Protein AF-A0A5N9BUM4-F1 (afdb_monomer)

pLDDT: mean 87.48, std 12.36, range [30.06, 98.56]

Secondary structure (DSSP, 8-state):
--HHHHHHHHHHHHSS-EEEEEEESS-HHHHHHHHHSTTHHHHEEEEE---SHHHHHHHHTS--S-SSSHHHHHHHHHHHHHHHHHH-TT-SSEEEEEEEEE---SS--SSPEEEEEEEEETTEEEEEEEEE-TTSS-HHHHHHHHHHHHHHHHHHHS--SSPPP-PPPTTEEEEEEES-SSHHHHHT-SSEEEE-SSS--EES-----SEEEE---TT--HHHHHHHHHHHHHHTS-EEEEEES--SSSPPPPHHHHHHHHHHHTTTS-EEEE---SHHHHHHHSTTPEEEEEHHHHHHHT-GGGTTT-HHHHHHHHHHHHHTT-EEEEE-EEETTEEE-GGGS---GGGGGGEEEPPTTT------HHHHHHHHHTT-

Sequence (380 aa):
MDSNLNKFISSLHASEYRCVLALAGAGSRALSWLLEVPGSSRTLIEATVPYSLESLSELLGKRPQTAVSMRTAQYMAQKAFCKAKLLCSNSSMLIGVGCTATIATDREKKGDHKAYISIMSEQGLTNWYVQFTKGLLTRSQEEQSISHAILYALSNTINLSDKLDIELDQGVELEYIGFDYGVSDLVDDSGYLYFEIDTPIKVGNEFNPGAILPGSFDPIHAGHTALLKASEEFLRKEVVFELSMANVDKPDISVEDASIRINQMFGKWPLILTRADTFSRKAKLFPGAVFVVGYDTGLRIIDSKYYDNDVNNMIEQLDEIKQLKCSFVVAARCINGSLLTLKDLKVPKQFADIFHELPIELFREDISSTEIRANSLDKE

Solvent-accessible surface area (backbone atoms only — not comparable to full-atom values): 20733 Å² total; per-residue (Å²): 131,58,71,64,58,52,52,32,51,48,53,46,34,72,45,82,43,29,33,13,40,25,36,19,74,41,31,65,58,37,58,50,55,47,64,70,42,85,51,28,79,65,19,52,77,49,77,43,67,43,70,47,72,67,48,36,16,59,74,50,74,46,78,64,96,50,78,64,35,59,72,45,5,44,42,32,2,44,50,19,27,54,50,34,47,71,77,37,81,86,60,87,45,44,26,2,32,6,29,16,26,41,67,72,60,102,56,94,67,92,68,79,36,35,35,19,37,16,42,23,39,82,84,21,56,43,34,34,41,36,42,44,51,84,86,70,62,55,50,70,49,51,32,47,53,44,12,50,48,51,54,33,53,50,34,73,72,46,98,55,91,66,63,51,82,78,87,70,59,86,56,52,47,79,45,82,68,44,50,71,84,57,51,64,64,47,76,83,41,92,55,40,38,42,40,47,62,88,45,65,69,39,70,70,69,100,69,77,59,63,21,33,37,66,49,84,47,77,72,76,52,70,59,61,58,46,49,45,52,33,47,23,68,72,68,75,40,69,58,32,39,30,37,48,39,31,44,84,92,48,79,60,57,50,60,66,58,50,30,60,41,47,18,79,34,57,78,76,45,46,36,36,41,33,60,44,52,46,68,46,51,42,25,70,74,31,63,48,20,31,40,42,36,47,41,71,55,52,49,51,74,74,35,31,74,79,35,89,64,30,61,64,54,39,51,53,41,53,49,50,23,48,75,39,51,25,34,37,35,28,34,46,37,62,56,97,88,42,78,44,43,57,87,74,50,86,64,57,79,94,52,50,88,41,54,43,66,47,60,62,92,61,43,81,60,87,76,53,70,68,57,53,56,58,63,55,69,78,69,120

Structure (mmCIF, N/CA/C/O backbone):
data_AF-A0A5N9BUM4-F1
#
_entry.id   AF-A0A5N9BUM4-F1
#
loop_
_atom_site.group_PDB
_atom_site.id
_atom_site.type_symbol
_atom_site.label_atom_id
_atom_site.label_alt_id
_atom_site.label_comp_id
_atom_site.label_asym_id
_atom_site.label_entity_id
_atom_site.label_seq_id
_atom_site.pdbx_PDB_ins_code
_atom_site.Cartn_x
_atom_site.Cartn_y
_atom_site.Cartn_z
_atom_site.occupancy
_atom_site.B_iso_or_equiv
_atom_site.auth_seq_id
_atom_site.auth_comp_id
_atom_site.auth_asym_id
_atom_site.auth_atom_id
_atom_site.pdbx_PDB_model_num
ATOM 1 N N . MET A 1 1 ? 26.530 -1.056 -24.744 1.00 73.88 1 MET A N 1
ATOM 2 C CA . MET A 1 1 ? 25.672 -0.318 -23.793 1.00 73.88 1 MET A CA 1
ATOM 3 C C . MET A 1 1 ? 26.032 1.160 -23.869 1.00 73.88 1 MET A C 1
ATOM 5 O O . MET A 1 1 ? 27.201 1.437 -24.112 1.00 73.88 1 MET A O 1
ATOM 9 N N . ASP A 1 2 ? 25.071 2.074 -23.719 1.00 83.31 2 ASP A N 1
ATOM 10 C CA . ASP A 1 2 ? 25.355 3.516 -23.641 1.00 83.31 2 ASP A CA 1
ATOM 11 C C . ASP A 1 2 ? 26.210 3.861 -22.398 1.00 83.31 2 ASP A C 1
ATOM 13 O O . ASP A 1 2 ? 26.138 3.171 -21.376 1.00 83.31 2 ASP A O 1
ATOM 17 N N . SER A 1 3 ? 27.035 4.909 -22.490 1.00 86.69 3 SER A N 1
ATOM 18 C CA . SER A 1 3 ? 27.968 5.330 -21.438 1.00 86.69 3 SER A CA 1
ATOM 19 C C . SER A 1 3 ? 27.243 5.816 -20.182 1.00 86.69 3 SER A C 1
ATOM 21 O O . SER A 1 3 ? 27.683 5.504 -19.073 1.00 86.69 3 SER A O 1
ATOM 23 N N . ASN A 1 4 ? 26.130 6.544 -20.327 1.00 90.56 4 ASN A N 1
ATOM 24 C CA . ASN A 1 4 ? 25.355 7.023 -19.177 1.00 90.56 4 ASN A CA 1
ATOM 25 C C . ASN A 1 4 ? 24.691 5.855 -18.446 1.00 90.56 4 ASN A C 1
ATOM 27 O O . ASN A 1 4 ? 24.756 5.760 -17.219 1.00 90.56 4 ASN A O 1
ATOM 31 N N . LEU A 1 5 ? 24.140 4.913 -19.214 1.00 93.00 5 LEU A N 1
ATOM 32 C CA . LEU A 1 5 ? 23.548 3.693 -18.682 1.00 93.00 5 LEU A CA 1
ATOM 33 C C . LEU A 1 5 ? 24.566 2.841 -17.913 1.00 93.00 5 LEU A C 1
ATOM 35 O O . LEU A 1 5 ? 24.295 2.413 -16.790 1.00 93.00 5 LEU A O 1
ATOM 39 N N . ASN A 1 6 ? 25.756 2.635 -18.483 1.00 94.31 6 ASN A N 1
ATOM 40 C CA . ASN A 1 6 ? 26.819 1.881 -17.824 1.00 94.31 6 ASN A CA 1
ATOM 41 C C . ASN A 1 6 ? 27.277 2.558 -16.520 1.00 94.31 6 ASN A C 1
ATOM 43 O O . ASN A 1 6 ? 27.462 1.876 -15.508 1.00 94.31 6 ASN A O 1
ATOM 47 N N . LYS A 1 7 ? 27.401 3.894 -16.524 1.00 94.62 7 LYS A N 1
ATOM 48 C CA . LYS A 1 7 ? 27.749 4.678 -15.333 1.00 94.62 7 LYS A CA 1
ATOM 49 C C . LYS A 1 7 ? 26.706 4.505 -14.229 1.00 94.62 7 LYS A C 1
ATOM 51 O O . LYS A 1 7 ? 27.073 4.171 -13.107 1.00 94.62 7 LYS A O 1
ATOM 56 N N . PHE A 1 8 ? 25.420 4.658 -14.553 1.00 96.00 8 PHE A N 1
ATOM 57 C CA . PHE A 1 8 ? 24.335 4.471 -13.588 1.00 96.00 8 PHE A CA 1
ATOM 58 C C . PHE A 1 8 ? 24.332 3.059 -12.989 1.00 96.00 8 PHE A C 1
ATOM 60 O O . PHE A 1 8 ? 24.308 2.916 -11.767 1.00 96.00 8 PHE A O 1
ATOM 67 N N . ILE A 1 9 ? 24.405 2.015 -13.825 1.00 96.81 9 ILE A N 1
ATOM 68 C CA . ILE A 1 9 ? 24.408 0.622 -13.350 1.00 96.81 9 ILE A CA 1
ATOM 69 C C . ILE A 1 9 ? 25.637 0.349 -12.471 1.00 96.81 9 ILE A C 1
ATOM 71 O O . ILE A 1 9 ? 25.519 -0.296 -11.430 1.00 96.81 9 ILE A O 1
ATOM 75 N N . SER A 1 10 ? 26.804 0.885 -12.837 1.00 96.31 10 SER A N 1
ATOM 76 C CA . SER A 1 10 ? 28.019 0.767 -12.024 1.00 96.31 10 SER A CA 1
ATOM 77 C C . SER A 1 10 ? 27.848 1.413 -10.645 1.00 96.31 10 SER A C 1
ATOM 79 O O . SER A 1 10 ? 28.177 0.788 -9.634 1.00 96.31 10 SER A O 1
ATOM 81 N N . SER A 1 11 ? 27.277 2.621 -10.581 1.00 96.38 11 SER A N 1
ATOM 82 C CA . SER A 1 11 ? 26.979 3.308 -9.316 1.00 96.38 11 SER A CA 1
ATOM 83 C C . SER A 1 11 ? 25.923 2.567 -8.492 1.00 96.38 11 SER A C 1
ATOM 85 O O . SER A 1 11 ? 26.072 2.433 -7.278 1.00 96.38 11 SER A O 1
ATOM 87 N N . LEU A 1 12 ? 24.904 1.995 -9.140 1.00 96.31 12 LEU A N 1
ATOM 88 C CA . LEU A 1 12 ? 23.917 1.136 -8.487 1.00 96.31 12 LEU A CA 1
ATOM 89 C C . LEU A 1 12 ? 24.578 -0.108 -7.867 1.00 96.31 12 LEU A C 1
ATOM 91 O O . LEU A 1 12 ? 24.322 -0.416 -6.704 1.00 96.31 12 LEU A O 1
ATOM 95 N N . HIS A 1 13 ? 25.481 -0.779 -8.586 1.00 96.81 13 HIS A N 1
ATOM 96 C CA . HIS A 1 13 ? 26.242 -1.927 -8.071 1.00 96.81 13 HIS A CA 1
ATOM 97 C C . HIS A 1 13 ? 27.254 -1.576 -6.985 1.00 96.81 13 HIS A C 1
ATOM 99 O O . HIS A 1 13 ? 27.680 -2.463 -6.240 1.00 96.81 13 HIS A O 1
ATOM 105 N N . ALA A 1 14 ? 27.683 -0.320 -6.899 1.00 95.75 14 ALA A N 1
ATOM 106 C CA . ALA A 1 14 ? 28.533 0.172 -5.819 1.00 95.75 14 ALA A CA 1
ATOM 107 C C . ALA A 1 14 ? 27.734 0.592 -4.571 1.00 95.75 14 ALA A C 1
ATOM 109 O O . ALA A 1 14 ? 28.325 0.771 -3.509 1.00 95.75 14 ALA A O 1
ATOM 110 N N . SER A 1 15 ? 26.414 0.744 -4.693 1.00 94.56 15 SER A N 1
ATOM 111 C CA . SER A 1 15 ? 25.531 1.173 -3.608 1.00 94.56 15 SER A CA 1
ATOM 112 C C . SER A 1 15 ? 25.048 0.019 -2.720 1.00 94.56 15 SER A C 1
ATOM 114 O O . SER A 1 15 ? 25.298 -1.156 -2.992 1.00 94.56 15 SER A O 1
ATOM 116 N N . GLU A 1 16 ? 24.304 0.364 -1.666 1.00 93.56 16 GLU A N 1
ATOM 117 C CA . GLU A 1 16 ? 23.646 -0.599 -0.774 1.00 93.56 16 GLU A CA 1
ATOM 118 C C . GLU A 1 16 ? 22.291 -1.095 -1.302 1.00 93.56 16 GLU A C 1
ATOM 120 O O . GLU A 1 16 ? 21.701 -1.997 -0.704 1.00 93.56 16 GLU A O 1
ATOM 125 N N . TYR A 1 17 ? 21.784 -0.523 -2.402 1.00 95.00 17 TYR A N 1
ATOM 126 C CA . TYR A 1 17 ? 20.484 -0.903 -2.947 1.00 95.00 17 TYR A CA 1
ATOM 127 C C . TYR A 1 17 ? 20.512 -2.317 -3.513 1.00 95.00 17 TYR A C 1
ATOM 129 O O . TYR A 1 17 ? 21.374 -2.678 -4.323 1.00 95.00 17 TYR A O 1
ATOM 137 N N . ARG A 1 18 ? 19.507 -3.105 -3.127 1.00 95.94 18 ARG A N 1
ATOM 138 C CA . ARG A 1 18 ? 19.312 -4.469 -3.614 1.00 95.94 18 ARG A CA 1
ATOM 139 C C . ARG A 1 18 ? 17.897 -4.641 -4.134 1.00 95.94 18 ARG A C 1
ATOM 141 O O . ARG A 1 18 ? 16.951 -4.154 -3.525 1.00 95.94 18 ARG A O 1
ATOM 148 N N . CYS A 1 19 ? 17.737 -5.337 -5.253 1.00 96.56 19 CYS A N 1
ATOM 149 C CA . CYS A 1 19 ? 16.460 -5.432 -5.941 1.00 96.56 19 CYS A CA 1
ATOM 150 C C . CYS A 1 19 ? 16.096 -6.854 -6.364 1.00 96.56 19 CYS A C 1
ATOM 152 O O . CYS A 1 19 ? 16.958 -7.671 -6.697 1.00 96.56 19 CYS A O 1
ATOM 154 N N . VAL A 1 20 ? 14.793 -7.118 -6.373 1.00 98.19 20 VAL A N 1
ATOM 155 C CA . VAL A 1 20 ? 14.183 -8.239 -7.088 1.00 98.19 20 VAL A CA 1
ATOM 156 C C . VAL A 1 20 ? 13.398 -7.673 -8.267 1.00 98.19 20 VAL A C 1
ATOM 158 O O . VAL A 1 20 ? 12.706 -6.664 -8.126 1.00 98.19 20 VAL A O 1
ATOM 161 N N . LEU A 1 21 ? 13.508 -8.309 -9.431 1.00 98.50 21 LEU A N 1
ATOM 162 C CA . LEU A 1 21 ? 12.801 -7.907 -10.649 1.00 98.50 21 LEU A CA 1
ATOM 163 C C . LEU A 1 21 ? 11.703 -8.919 -10.983 1.00 98.50 21 LEU A C 1
ATOM 165 O O . LEU A 1 21 ? 11.943 -10.122 -10.992 1.00 98.50 21 LEU A O 1
ATOM 169 N N . ALA A 1 22 ? 10.520 -8.433 -11.331 1.00 98.19 22 ALA A N 1
ATOM 170 C CA . ALA A 1 22 ? 9.440 -9.195 -11.937 1.00 98.19 22 ALA A CA 1
ATOM 171 C C . ALA A 1 22 ? 9.059 -8.515 -13.260 1.00 98.19 22 ALA A C 1
ATOM 173 O O . ALA A 1 22 ? 8.578 -7.381 -13.261 1.00 98.19 22 ALA A O 1
ATOM 174 N N . LEU A 1 23 ? 9.300 -9.184 -14.391 1.00 98.06 23 LEU A N 1
ATOM 175 C CA . LEU A 1 23 ? 9.187 -8.593 -15.732 1.00 98.06 23 LEU A CA 1
ATOM 176 C C . LEU A 1 23 ? 8.320 -9.460 -16.651 1.00 98.06 23 LEU A C 1
ATOM 178 O O . LEU A 1 23 ? 8.638 -10.623 -16.881 1.00 98.06 23 LEU A O 1
ATOM 182 N N . ALA A 1 24 ? 7.251 -8.912 -17.223 1.00 96.38 24 ALA A N 1
ATOM 183 C CA . ALA A 1 24 ? 6.348 -9.635 -18.116 1.00 96.38 24 ALA A CA 1
ATOM 184 C C . ALA A 1 24 ? 6.092 -8.866 -19.418 1.00 96.38 24 ALA A C 1
ATOM 186 O O . ALA A 1 24 ? 5.900 -7.652 -19.431 1.00 96.38 24 ALA A O 1
ATOM 187 N N . GLY A 1 25 ? 6.057 -9.589 -20.538 1.00 94.12 25 GLY A N 1
ATOM 188 C CA . GLY A 1 25 ? 5.789 -9.033 -21.867 1.00 94.12 25 GLY A CA 1
ATOM 189 C C . GLY A 1 25 ? 6.980 -8.319 -22.519 1.00 94.12 25 GLY A C 1
ATOM 190 O O . GLY A 1 25 ? 7.269 -8.608 -23.683 1.00 94.12 25 GLY A O 1
ATOM 191 N N . ALA A 1 26 ? 7.683 -7.458 -21.778 1.00 95.25 26 ALA A N 1
ATOM 192 C CA . ALA A 1 26 ? 8.900 -6.756 -22.199 1.00 95.25 26 ALA A CA 1
ATOM 193 C C . ALA A 1 26 ? 9.737 -6.297 -20.986 1.00 95.25 26 ALA A C 1
ATOM 195 O O . ALA A 1 26 ? 9.293 -6.403 -19.844 1.00 95.25 26 ALA A O 1
ATOM 196 N N . GLY A 1 27 ? 10.939 -5.771 -21.238 1.00 96.06 27 GLY A N 1
ATOM 197 C CA . GLY A 1 27 ? 11.841 -5.227 -20.211 1.00 96.06 27 GLY A CA 1
ATOM 198 C C . GLY A 1 27 ? 13.025 -6.136 -19.873 1.00 96.06 27 GLY A C 1
ATOM 199 O O . GLY A 1 27 ? 13.848 -5.809 -19.022 1.00 96.06 27 GLY A O 1
ATOM 200 N N . SER A 1 28 ? 13.145 -7.277 -20.553 1.00 95.81 28 SER A N 1
ATOM 201 C CA . SER A 1 28 ? 14.189 -8.281 -20.306 1.00 95.81 28 SER A CA 1
ATOM 202 C C . SER A 1 28 ? 15.606 -7.759 -20.573 1.00 95.81 28 SER A C 1
ATOM 204 O O . SER A 1 28 ? 16.564 -8.225 -19.953 1.00 95.81 28 SER A O 1
ATOM 206 N N . ARG A 1 29 ? 15.762 -6.750 -21.444 1.00 96.75 29 ARG A N 1
ATOM 207 C CA . ARG A 1 29 ? 17.075 -6.136 -21.700 1.00 96.75 29 ARG A CA 1
ATOM 208 C C . ARG A 1 29 ? 17.577 -5.345 -20.493 1.00 96.75 29 ARG A C 1
ATOM 210 O O . ARG A 1 29 ? 18.784 -5.313 -20.296 1.00 96.75 29 ARG A O 1
ATOM 217 N N . ALA A 1 30 ? 16.696 -4.812 -19.639 1.00 97.50 30 ALA A N 1
ATOM 218 C CA . ALA A 1 30 ? 17.108 -4.177 -18.384 1.00 97.50 30 ALA A CA 1
ATOM 219 C C . ALA A 1 30 ? 17.825 -5.180 -17.469 1.00 97.50 30 ALA A C 1
ATOM 221 O O . ALA A 1 30 ? 18.904 -4.889 -16.960 1.00 97.50 30 ALA A O 1
ATOM 222 N N . LEU A 1 31 ? 17.271 -6.392 -17.334 1.00 97.88 31 LEU A N 1
ATOM 223 C CA . LEU A 1 31 ? 17.922 -7.493 -16.619 1.00 97.88 31 LEU A CA 1
ATOM 224 C C . LEU A 1 31 ? 19.266 -7.857 -17.262 1.00 97.88 31 LEU A C 1
ATOM 226 O O . LEU A 1 31 ? 20.262 -8.001 -16.557 1.00 97.88 31 LEU A O 1
ATOM 230 N N . SER A 1 32 ? 19.308 -7.970 -18.592 1.00 97.62 32 SER A N 1
ATOM 231 C CA . SER A 1 32 ? 20.554 -8.253 -19.314 1.00 97.62 32 SER A CA 1
ATOM 232 C C . SER A 1 32 ? 21.632 -7.205 -19.028 1.00 97.62 32 SER A C 1
ATOM 234 O O . SER A 1 32 ? 22.768 -7.576 -18.758 1.00 97.62 32 SER A O 1
ATOM 236 N N . TRP A 1 33 ? 21.291 -5.915 -19.063 1.00 97.69 33 TRP A N 1
ATOM 237 C CA . TRP A 1 33 ? 22.240 -4.829 -18.820 1.00 97.69 33 TRP A CA 1
ATOM 238 C C . TRP A 1 33 ? 22.723 -4.787 -17.371 1.00 97.69 33 TRP A C 1
ATOM 240 O O . TRP A 1 33 ? 23.912 -4.585 -17.141 1.00 97.69 33 TRP A O 1
ATOM 250 N N . LEU A 1 34 ? 21.838 -5.038 -16.400 1.00 97.50 34 LEU A N 1
ATOM 251 C CA . LEU A 1 34 ? 22.239 -5.187 -14.999 1.00 97.50 34 LEU A CA 1
ATOM 252 C C . LEU A 1 34 ? 23.236 -6.340 -14.829 1.00 97.50 34 LEU A C 1
ATOM 254 O O . LEU A 1 34 ? 24.207 -6.203 -14.103 1.00 97.50 34 LEU A O 1
ATOM 258 N N . LEU A 1 35 ? 23.027 -7.474 -15.500 1.00 97.50 35 LEU A N 1
ATOM 259 C CA . LEU A 1 35 ? 23.922 -8.632 -15.394 1.00 97.50 35 LEU A CA 1
ATOM 260 C C . LEU A 1 35 ? 25.248 -8.459 -16.150 1.00 97.50 35 LEU A C 1
ATOM 262 O O . LEU A 1 35 ? 26.245 -9.066 -15.761 1.00 97.50 35 LEU A O 1
ATOM 266 N N . GLU A 1 36 ? 25.260 -7.657 -17.216 1.00 97.19 36 GLU A N 1
ATOM 267 C CA . GLU A 1 36 ? 26.440 -7.390 -18.049 1.00 97.19 36 GLU A CA 1
ATOM 268 C C . GLU A 1 36 ? 27.514 -6.582 -17.300 1.00 97.19 36 GLU A C 1
ATOM 270 O O . GLU A 1 36 ? 28.707 -6.757 -17.551 1.00 97.19 36 GLU A O 1
ATOM 275 N N . VAL A 1 37 ? 27.114 -5.718 -16.358 1.00 97.12 37 VAL A N 1
ATOM 276 C CA . VAL A 1 37 ? 28.046 -4.897 -15.575 1.00 97.12 37 VAL A CA 1
ATOM 277 C C . VAL A 1 37 ? 28.569 -5.675 -14.352 1.00 97.12 37 VAL A C 1
ATOM 279 O O . VAL A 1 37 ? 27.783 -6.204 -13.559 1.00 97.12 37 VAL A O 1
ATOM 282 N N . PRO A 1 38 ? 29.899 -5.744 -14.133 1.00 96.56 38 PRO A N 1
ATOM 283 C CA . PRO A 1 38 ? 30.469 -6.432 -12.978 1.00 96.56 38 PRO A CA 1
ATOM 284 C C . PRO A 1 38 ? 29.961 -5.895 -11.632 1.00 96.56 38 PRO A C 1
ATOM 286 O O . PRO A 1 38 ? 29.881 -4.690 -11.404 1.00 96.56 38 PRO A O 1
ATOM 289 N N . GLY A 1 39 ? 29.699 -6.806 -10.692 1.00 95.56 39 GLY A N 1
ATOM 290 C CA . GLY A 1 39 ? 29.176 -6.466 -9.364 1.00 95.56 39 GLY A CA 1
ATOM 291 C C . GLY A 1 39 ? 27.664 -6.606 -9.215 1.00 95.56 39 GLY A C 1
ATOM 292 O O . GLY A 1 39 ? 27.146 -6.372 -8.124 1.00 95.56 39 GLY A O 1
ATOM 293 N N . SER A 1 40 ? 26.982 -7.059 -10.266 1.00 95.69 40 SER A N 1
ATOM 294 C CA . SER A 1 40 ? 25.538 -7.286 -10.299 1.00 95.69 40 SER A CA 1
ATOM 295 C C . SER A 1 40 ? 24.996 -8.135 -9.149 1.00 95.69 40 SER A C 1
ATOM 297 O O . SER A 1 40 ? 23.920 -7.834 -8.645 1.00 95.69 40 SER A O 1
ATOM 299 N N . SER A 1 41 ? 25.760 -9.103 -8.630 1.00 94.94 41 SER A N 1
ATOM 300 C CA . SER A 1 41 ? 25.368 -9.934 -7.477 1.00 94.94 41 SER A CA 1
ATOM 301 C C . SER A 1 41 ? 25.188 -9.166 -6.159 1.00 94.94 41 SER A C 1
ATOM 303 O O . SER A 1 41 ? 24.584 -9.692 -5.224 1.00 94.94 41 SER A O 1
ATOM 305 N N . ARG A 1 42 ? 25.727 -7.942 -6.041 1.00 94.44 42 ARG A N 1
ATOM 306 C CA . ARG A 1 42 ? 25.501 -7.082 -4.866 1.00 94.44 42 ARG A CA 1
ATOM 307 C C . ARG A 1 42 ? 24.114 -6.450 -4.906 1.00 94.44 42 ARG A C 1
ATOM 309 O O . ARG A 1 42 ? 23.458 -6.378 -3.872 1.00 94.44 42 ARG A O 1
ATOM 316 N N . THR A 1 43 ? 23.658 -6.070 -6.097 1.00 95.69 43 THR A N 1
ATOM 317 C CA . THR A 1 43 ? 22.366 -5.411 -6.313 1.00 95.69 43 THR A CA 1
ATOM 318 C C . THR A 1 43 ? 21.249 -6.408 -6.596 1.00 95.69 43 THR A C 1
ATOM 320 O O . THR A 1 43 ? 20.212 -6.365 -5.946 1.00 95.69 43 THR A O 1
ATOM 323 N N . LEU A 1 44 ? 21.405 -7.293 -7.577 1.00 97.19 44 LEU A N 1
ATOM 324 C CA . LEU A 1 44 ? 20.329 -8.161 -8.041 1.00 97.19 44 LEU A CA 1
ATOM 325 C C . LEU A 1 44 ? 20.219 -9.405 -7.151 1.00 97.19 44 LEU A C 1
ATOM 327 O O . LEU A 1 44 ? 21.124 -10.237 -7.118 1.00 97.19 44 LEU A O 1
ATOM 331 N N . ILE A 1 45 ? 19.100 -9.524 -6.437 1.00 97.00 45 ILE A N 1
ATOM 332 C CA . ILE A 1 45 ? 18.792 -10.660 -5.557 1.00 97.00 45 ILE A CA 1
ATOM 333 C C . ILE A 1 45 ? 18.180 -11.804 -6.371 1.00 97.00 45 ILE A C 1
ATOM 335 O O . ILE A 1 45 ? 18.627 -12.943 -6.284 1.00 97.00 45 ILE A O 1
ATOM 339 N N . GLU A 1 46 ? 17.143 -11.496 -7.149 1.00 97.31 46 GLU A N 1
ATOM 340 C CA . GLU A 1 46 ? 16.390 -12.454 -7.961 1.00 97.31 46 GLU A CA 1
ATOM 341 C C . GLU A 1 46 ? 15.746 -11.710 -9.140 1.00 97.31 46 GLU A C 1
ATOM 343 O O . GLU A 1 46 ? 15.417 -10.526 -9.040 1.00 97.31 46 GLU A O 1
ATOM 348 N N . ALA A 1 47 ? 15.549 -12.395 -10.263 1.00 97.75 47 ALA A N 1
ATOM 349 C CA . ALA A 1 47 ? 14.741 -11.893 -11.365 1.00 97.75 47 ALA A CA 1
ATOM 350 C C . ALA A 1 47 ? 13.790 -12.990 -11.848 1.00 97.75 47 ALA A C 1
ATOM 352 O O . ALA A 1 47 ? 14.218 -14.105 -12.138 1.00 97.75 47 ALA A O 1
ATOM 353 N N . THR A 1 48 ? 12.506 -12.660 -11.952 1.00 96.69 48 THR A N 1
ATOM 354 C CA . THR A 1 48 ? 11.443 -13.555 -12.408 1.00 96.69 48 THR A CA 1
ATOM 355 C C . THR A 1 48 ? 10.805 -12.988 -13.671 1.00 96.69 48 THR A C 1
ATOM 357 O O . THR A 1 48 ? 10.481 -11.802 -13.741 1.00 96.69 48 THR A O 1
ATOM 360 N N . VAL A 1 49 ? 10.592 -13.843 -14.671 1.00 97.00 49 VAL A N 1
ATOM 361 C CA . VAL A 1 49 ? 9.925 -13.481 -15.929 1.00 97.00 49 VAL A CA 1
ATOM 362 C C . VAL A 1 49 ? 8.632 -14.293 -16.058 1.00 97.00 49 VAL A C 1
ATOM 364 O O . VAL A 1 49 ? 8.638 -15.338 -16.714 1.00 97.00 49 VAL A O 1
ATOM 367 N N . PRO A 1 50 ? 7.525 -13.882 -15.402 1.00 94.44 50 PRO A N 1
ATOM 368 C CA . PRO A 1 50 ? 6.274 -14.640 -15.402 1.00 94.44 50 PRO A CA 1
ATOM 369 C C . PRO A 1 50 ? 5.525 -14.455 -16.732 1.00 94.44 50 PRO A C 1
ATOM 371 O O . PRO A 1 50 ? 4.568 -13.689 -16.839 1.00 94.44 50 PRO A O 1
ATOM 374 N N . TYR A 1 51 ? 6.019 -15.104 -17.788 1.00 88.50 51 TYR A N 1
ATOM 375 C CA . TYR A 1 51 ? 5.631 -14.790 -19.167 1.00 88.50 51 TYR A CA 1
ATOM 376 C C . TYR A 1 51 ? 4.257 -15.342 -19.570 1.00 88.50 51 TYR A C 1
ATOM 378 O O . TYR A 1 51 ? 3.529 -14.696 -20.325 1.00 88.50 51 TYR A O 1
ATOM 386 N N . SER A 1 52 ? 3.894 -16.537 -19.092 1.00 92.88 52 SER A N 1
ATOM 387 C CA . SER A 1 52 ? 2.569 -17.112 -19.340 1.00 92.88 52 SER A CA 1
ATOM 388 C C . SER A 1 52 ? 1.532 -16.550 -18.370 1.00 92.88 52 SER A C 1
ATOM 390 O O . SER A 1 52 ? 1.866 -16.087 -17.278 1.00 92.88 52 SER A O 1
ATOM 392 N N . LEU A 1 53 ? 0.250 -16.620 -18.742 1.00 90.31 53 LEU A N 1
ATOM 393 C CA . LEU A 1 53 ? -0.823 -16.180 -17.851 1.00 90.31 53 LEU A CA 1
ATOM 394 C C . LEU A 1 53 ? -0.876 -17.033 -16.579 1.00 90.31 53 LEU A C 1
ATOM 396 O O . LEU A 1 53 ? -1.207 -16.512 -15.520 1.00 90.31 53 LEU A O 1
ATOM 400 N N . GLU A 1 54 ? -0.536 -18.316 -16.670 1.00 94.56 54 GLU A N 1
ATOM 401 C CA . GLU A 1 54 ? -0.464 -19.245 -15.544 1.00 94.56 54 GLU A CA 1
ATOM 402 C C . GLU A 1 54 ? 0.644 -18.832 -14.571 1.00 94.56 54 GLU A C 1
ATOM 404 O O . GLU A 1 54 ? 0.372 -18.670 -13.387 1.00 94.56 54 GLU A O 1
ATOM 409 N N . SER A 1 55 ? 1.854 -18.562 -15.077 1.00 95.44 55 SER A N 1
ATOM 410 C CA . SER A 1 55 ? 2.987 -18.121 -14.254 1.00 95.44 55 SER A CA 1
ATOM 411 C C . SER A 1 55 ? 2.740 -16.744 -13.636 1.00 95.44 55 SER A C 1
ATOM 413 O O . SER A 1 55 ? 3.038 -16.520 -12.463 1.00 95.44 55 SER A O 1
ATOM 415 N N . LEU A 1 56 ? 2.122 -15.827 -14.389 1.00 92.81 56 LEU A N 1
ATOM 416 C CA . LEU A 1 56 ? 1.690 -14.540 -13.851 1.00 92.81 56 LEU A CA 1
ATOM 417 C C . LEU A 1 56 ? 0.620 -14.722 -12.771 1.00 92.81 56 LEU A C 1
ATOM 419 O O . LEU A 1 56 ? 0.703 -14.093 -11.724 1.00 92.81 56 LEU A O 1
ATOM 423 N N . SER A 1 57 ? -0.360 -15.600 -12.984 1.00 88.06 57 SER A N 1
ATOM 424 C CA . SER A 1 57 ? -1.405 -15.875 -11.990 1.00 88.06 57 SER A CA 1
ATOM 425 C C . SER A 1 57 ? -0.838 -16.505 -10.718 1.00 88.06 57 SER A C 1
ATOM 427 O O . SER A 1 57 ? -1.315 -16.185 -9.634 1.00 88.06 57 SER A O 1
ATOM 429 N N . GLU A 1 58 ? 0.177 -17.362 -10.840 1.00 88.44 58 GLU A N 1
ATOM 430 C CA . GLU A 1 58 ? 0.901 -17.954 -9.713 1.00 88.44 58 GLU A CA 1
ATOM 431 C C . GLU A 1 58 ? 1.659 -16.886 -8.918 1.00 88.44 58 GLU A C 1
ATOM 433 O O . GLU A 1 58 ? 1.457 -16.773 -7.710 1.00 88.44 58 GLU A O 1
ATOM 438 N N . LEU A 1 59 ? 2.451 -16.041 -9.592 1.00 87.88 59 LEU A N 1
ATOM 439 C CA . LEU A 1 59 ? 3.173 -14.943 -8.941 1.00 87.88 59 LEU A CA 1
ATOM 440 C C . LEU A 1 59 ? 2.211 -13.993 -8.209 1.00 87.88 59 LEU A C 1
ATOM 442 O O . LEU A 1 59 ? 2.473 -13.572 -7.081 1.00 87.88 59 LEU A O 1
ATOM 446 N N . LEU A 1 60 ? 1.093 -13.657 -8.856 1.00 83.00 60 LEU A N 1
ATOM 447 C CA . LEU A 1 60 ? 0.072 -12.774 -8.302 1.00 83.00 60 LEU A CA 1
ATOM 448 C C . LEU A 1 60 ? -0.802 -13.466 -7.243 1.00 83.00 60 LEU A C 1
ATOM 450 O O . LEU A 1 60 ? -1.499 -12.785 -6.502 1.00 83.00 60 LEU A O 1
ATOM 454 N N . GLY A 1 61 ? -0.830 -14.797 -7.170 1.00 78.25 61 GLY A N 1
ATOM 455 C CA . GLY A 1 61 ? -1.762 -15.562 -6.329 1.00 78.25 61 GLY A CA 1
ATOM 456 C C . GLY A 1 61 ? -3.230 -15.520 -6.786 1.00 78.25 61 GLY A C 1
ATOM 457 O O . GLY A 1 61 ? -4.088 -16.152 -6.172 1.00 78.25 61 GLY A O 1
ATOM 458 N N . LYS A 1 62 ? -3.550 -14.787 -7.860 1.00 78.25 62 LYS A N 1
ATOM 459 C CA . LYS A 1 62 ? -4.869 -14.770 -8.507 1.00 78.25 62 LYS A CA 1
ATOM 460 C C . LYS A 1 62 ? -4.723 -14.473 -9.992 1.00 78.25 62 LYS A C 1
ATOM 462 O O . LYS A 1 62 ? -3.811 -13.760 -10.408 1.00 78.25 62 LYS A O 1
ATOM 467 N N . ARG A 1 63 ? -5.672 -14.956 -10.792 1.00 83.25 63 ARG A N 1
ATOM 468 C CA . ARG A 1 63 ? -5.719 -14.631 -12.220 1.00 83.25 63 ARG A CA 1
ATOM 469 C C . ARG A 1 63 ? -6.073 -13.148 -12.411 1.00 83.25 63 ARG A C 1
ATOM 471 O O . ARG A 1 63 ? -7.137 -12.733 -11.947 1.00 83.25 63 ARG A O 1
ATOM 478 N N . PRO A 1 64 ? -5.227 -12.337 -13.073 1.00 80.50 64 PRO A N 1
ATOM 479 C CA . PRO A 1 64 ? -5.536 -10.930 -13.305 1.00 80.50 64 PRO A CA 1
ATOM 480 C C . PRO A 1 64 ? -6.642 -10.788 -14.360 1.00 80.50 64 PRO A C 1
ATOM 482 O O . PRO A 1 64 ? -6.689 -11.561 -15.318 1.00 80.50 64 PRO A O 1
ATOM 485 N N . GLN A 1 65 ? -7.502 -9.770 -14.218 1.00 76.75 65 GLN A N 1
ATOM 486 C CA . GLN A 1 65 ? -8.491 -9.415 -15.251 1.00 76.75 65 GLN A CA 1
ATOM 487 C C . GLN A 1 65 ? -7.797 -9.063 -16.575 1.00 76.75 65 GLN A C 1
ATOM 489 O O . GLN A 1 65 ? -8.200 -9.517 -17.643 1.00 76.75 65 GLN A O 1
ATOM 494 N N . THR A 1 66 ? -6.704 -8.300 -16.490 1.00 83.88 66 THR A N 1
ATOM 495 C CA . THR A 1 66 ? -5.838 -7.943 -17.616 1.00 83.88 66 THR A CA 1
ATOM 496 C C . THR A 1 66 ? -4.374 -8.108 -17.223 1.00 83.88 66 THR A C 1
ATOM 498 O O . THR A 1 66 ? -3.936 -7.553 -16.215 1.00 83.88 66 THR A O 1
ATOM 501 N N . ALA A 1 67 ? -3.593 -8.823 -18.037 1.00 88.44 67 ALA A N 1
ATOM 502 C CA . ALA A 1 67 ? -2.163 -9.016 -17.780 1.00 88.44 67 ALA A CA 1
ATOM 503 C C . ALA A 1 67 ? -1.375 -7.693 -17.801 1.00 88.44 67 ALA A C 1
ATOM 505 O O . ALA A 1 67 ? -0.440 -7.533 -17.025 1.00 88.44 67 ALA A O 1
ATOM 506 N N . VAL A 1 68 ? -1.777 -6.733 -18.644 1.00 91.62 68 VAL A N 1
ATOM 507 C CA . VAL A 1 68 ? -1.120 -5.424 -18.774 1.00 91.62 68 VAL A CA 1
ATOM 508 C C . VAL A 1 68 ? -2.011 -4.340 -18.182 1.00 91.62 68 VAL A C 1
ATOM 510 O O . VAL A 1 68 ? -2.900 -3.816 -18.851 1.00 91.62 68 VAL A O 1
ATOM 513 N N . SER A 1 69 ? -1.779 -4.035 -16.910 1.00 88.75 69 SER A N 1
ATOM 514 C CA . SER A 1 69 ? -2.419 -2.942 -16.180 1.00 88.75 69 SER A CA 1
ATOM 515 C C . SER A 1 69 ? -1.465 -2.401 -15.122 1.00 88.75 69 SER A C 1
ATOM 517 O O . SER A 1 69 ? -0.556 -3.122 -14.698 1.00 88.75 69 SER A O 1
ATOM 519 N N . MET A 1 70 ? -1.709 -1.173 -14.666 1.00 87.12 70 MET A N 1
ATOM 520 C CA . MET A 1 70 ? -0.983 -0.590 -13.537 1.00 87.12 70 MET A CA 1
ATOM 521 C C . MET A 1 70 ? -1.067 -1.508 -12.319 1.00 87.12 70 MET A C 1
ATOM 523 O O . MET A 1 70 ? -0.044 -1.958 -11.820 1.00 87.12 70 MET A O 1
ATOM 527 N N . ARG A 1 71 ? -2.279 -1.932 -11.951 1.00 83.44 71 ARG A N 1
ATOM 528 C CA . ARG A 1 71 ? -2.529 -2.856 -10.840 1.00 83.44 71 ARG A CA 1
ATOM 529 C C . ARG A 1 71 ? -1.684 -4.140 -10.917 1.00 83.44 71 ARG A C 1
ATOM 531 O O . ARG A 1 71 ? -1.155 -4.595 -9.908 1.00 83.44 71 ARG A O 1
ATOM 538 N N . THR A 1 72 ? -1.500 -4.710 -12.109 1.00 88.62 72 THR A N 1
ATOM 539 C CA . THR A 1 72 ? -0.625 -5.880 -12.292 1.00 88.62 72 THR A CA 1
ATOM 540 C C . THR A 1 72 ? 0.851 -5.551 -12.038 1.00 88.62 72 THR A C 1
ATOM 542 O O . THR A 1 72 ? 1.509 -6.306 -11.323 1.00 88.62 72 THR A O 1
ATOM 545 N N . ALA A 1 73 ? 1.371 -4.437 -12.571 1.00 93.19 73 ALA A N 1
ATOM 546 C CA . ALA A 1 73 ? 2.753 -4.008 -12.315 1.00 93.19 73 ALA A CA 1
ATOM 547 C C . ALA A 1 73 ? 3.005 -3.759 -10.819 1.00 93.19 73 ALA A C 1
ATOM 549 O O . ALA A 1 73 ? 4.020 -4.204 -10.282 1.00 93.19 73 ALA A O 1
ATOM 550 N N . GLN A 1 74 ? 2.044 -3.141 -10.132 1.00 89.25 74 GLN A N 1
ATOM 551 C CA . GLN A 1 74 ? 2.108 -2.851 -8.700 1.00 89.25 74 GLN A CA 1
ATOM 552 C C . GLN A 1 74 ? 2.267 -4.119 -7.861 1.00 89.25 74 GLN A C 1
ATOM 554 O O . GLN A 1 74 ? 3.136 -4.181 -6.993 1.00 89.25 74 GLN A O 1
ATOM 559 N N . TYR A 1 75 ? 1.504 -5.173 -8.160 1.00 85.75 75 TYR A N 1
ATOM 560 C CA . TYR A 1 75 ? 1.661 -6.453 -7.462 1.00 85.75 75 TYR A CA 1
ATOM 561 C C . TYR A 1 75 ? 2.957 -7.161 -7.783 1.00 85.75 75 TYR A C 1
ATOM 563 O O . TYR A 1 75 ? 3.543 -7.782 -6.901 1.00 85.75 75 TYR A O 1
ATOM 571 N N . MET A 1 76 ? 3.407 -7.088 -9.033 1.00 94.06 76 MET A N 1
ATOM 572 C CA . MET A 1 76 ? 4.701 -7.643 -9.408 1.00 94.06 76 MET A CA 1
ATOM 573 C C . MET A 1 76 ? 5.817 -6.966 -8.599 1.00 94.06 76 MET A C 1
ATOM 575 O O . MET A 1 76 ? 6.667 -7.662 -8.046 1.00 94.06 76 MET A O 1
ATOM 579 N N . ALA A 1 77 ? 5.753 -5.640 -8.430 1.00 94.06 77 ALA A N 1
ATOM 580 C CA . ALA A 1 77 ? 6.679 -4.876 -7.599 1.00 94.06 77 ALA A CA 1
ATOM 581 C C . ALA A 1 77 ? 6.561 -5.234 -6.108 1.00 94.06 77 ALA A C 1
ATOM 583 O O . ALA A 1 77 ? 7.570 -5.494 -5.457 1.00 94.06 77 ALA A O 1
ATOM 584 N N . GLN A 1 78 ? 5.342 -5.331 -5.567 1.00 88.38 78 GLN A N 1
ATOM 585 C CA . GLN A 1 78 ? 5.098 -5.746 -4.181 1.00 88.38 78 GLN A CA 1
ATOM 586 C C . GLN A 1 78 ? 5.646 -7.148 -3.897 1.00 88.38 78 GLN A C 1
ATOM 588 O O . GLN A 1 78 ? 6.353 -7.346 -2.910 1.00 88.38 78 GLN A O 1
ATOM 593 N N . LYS A 1 79 ? 5.354 -8.123 -4.764 1.00 88.81 79 LYS A N 1
ATOM 594 C CA . LYS A 1 79 ? 5.834 -9.503 -4.627 1.00 88.81 79 LYS A CA 1
ATOM 595 C C . LYS A 1 79 ? 7.348 -9.575 -4.705 1.00 88.81 79 LYS A C 1
ATOM 597 O O . LYS A 1 79 ? 7.962 -10.251 -3.882 1.00 88.81 79 LYS A O 1
ATOM 602 N N . ALA A 1 80 ? 7.944 -8.835 -5.635 1.00 94.75 80 ALA A N 1
ATOM 603 C CA . ALA A 1 80 ? 9.387 -8.697 -5.722 1.00 94.75 80 ALA A CA 1
ATOM 604 C C . ALA A 1 80 ? 9.978 -8.099 -4.431 1.00 94.75 80 ALA A C 1
ATOM 606 O O . ALA A 1 80 ? 10.941 -8.635 -3.890 1.00 94.75 80 ALA A O 1
ATOM 607 N N . PHE A 1 81 ? 9.371 -7.053 -3.871 1.00 92.19 81 PHE A N 1
ATOM 608 C CA . PHE A 1 81 ? 9.836 -6.426 -2.634 1.00 92.19 81 PHE A CA 1
ATOM 609 C C . PHE A 1 81 ? 9.706 -7.347 -1.412 1.00 92.19 81 PHE A C 1
ATOM 611 O O . PHE A 1 81 ? 10.653 -7.483 -0.640 1.00 92.19 81 PHE A O 1
ATOM 618 N N . CYS A 1 82 ? 8.579 -8.050 -1.261 1.00 87.31 82 CYS A N 1
ATOM 619 C CA . CYS A 1 82 ? 8.385 -9.025 -0.182 1.00 87.31 82 CYS A CA 1
ATOM 620 C C . CYS A 1 82 ? 9.384 -10.183 -0.298 1.00 87.31 82 CYS A C 1
ATOM 622 O O . CYS A 1 82 ? 9.991 -10.594 0.691 1.00 87.31 82 CYS A O 1
ATOM 624 N N . LYS A 1 83 ? 9.637 -10.655 -1.525 1.00 90.81 83 LYS A N 1
ATOM 625 C CA . LYS A 1 83 ? 10.690 -11.634 -1.809 1.00 90.81 83 LYS A CA 1
ATOM 626 C C . LYS A 1 83 ? 12.072 -11.100 -1.420 1.00 90.81 83 LYS A C 1
ATOM 628 O O . LYS A 1 83 ? 12.848 -11.825 -0.802 1.00 90.81 83 LYS A O 1
ATOM 633 N N . ALA A 1 84 ? 12.365 -9.837 -1.726 1.00 92.50 84 ALA A N 1
ATOM 634 C CA . ALA A 1 84 ? 13.608 -9.183 -1.333 1.00 92.50 84 ALA A CA 1
ATOM 635 C C . ALA A 1 84 ? 13.763 -9.155 0.198 1.00 92.50 84 ALA A C 1
ATOM 637 O O . ALA A 1 84 ? 14.814 -9.548 0.700 1.00 92.50 84 ALA A O 1
ATOM 638 N N . LYS A 1 85 ? 12.707 -8.784 0.941 1.00 88.44 85 LYS A N 1
ATOM 639 C CA . LYS A 1 85 ? 12.681 -8.808 2.418 1.00 88.44 85 LYS A CA 1
ATOM 640 C C . LYS A 1 85 ? 12.914 -10.202 2.986 1.00 88.44 85 LYS A C 1
ATOM 642 O O . LYS A 1 85 ? 13.708 -10.359 3.910 1.00 88.44 85 LYS A O 1
ATOM 647 N N . LEU A 1 86 ? 12.263 -11.209 2.408 1.00 88.50 86 LEU A N 1
ATOM 648 C CA . LEU A 1 86 ? 12.401 -12.601 2.832 1.00 88.50 86 LEU A CA 1
ATOM 649 C C . LEU A 1 86 ? 13.839 -13.114 2.663 1.00 88.50 86 LEU A C 1
ATOM 651 O O . LEU A 1 86 ? 14.358 -13.801 3.539 1.00 88.50 86 LEU A O 1
ATOM 655 N N . LEU A 1 87 ? 14.481 -12.790 1.538 1.00 90.12 87 LEU A N 1
ATOM 656 C CA . LEU A 1 87 ? 15.833 -13.256 1.218 1.00 90.12 87 LEU A CA 1
ATOM 657 C C . LEU A 1 87 ? 16.936 -12.422 1.890 1.00 90.12 87 LEU A C 1
ATOM 659 O O . LEU A 1 87 ? 18.061 -12.900 2.044 1.00 90.12 87 LEU A O 1
ATOM 663 N N . CYS A 1 88 ? 16.634 -11.181 2.277 1.00 85.38 88 CYS A N 1
ATOM 664 C CA . CYS A 1 88 ? 17.607 -10.199 2.751 1.00 85.38 88 CYS A CA 1
ATOM 665 C C . CYS A 1 88 ? 17.130 -9.512 4.037 1.00 85.38 88 CYS A C 1
ATOM 667 O O . CYS A 1 88 ? 16.961 -8.296 4.076 1.00 85.38 88 CYS A O 1
ATOM 669 N N . SER A 1 89 ? 16.977 -10.282 5.111 1.00 66.50 89 SER A N 1
ATOM 670 C CA . SER A 1 89 ? 16.414 -9.835 6.394 1.00 66.50 89 SER A CA 1
ATOM 671 C C . SER A 1 89 ? 17.168 -8.696 7.106 1.00 66.50 89 SER A C 1
ATOM 673 O O . SER A 1 89 ? 16.603 -8.079 8.001 1.00 66.50 89 SER A O 1
ATOM 675 N N . ASN A 1 90 ? 18.403 -8.373 6.696 1.00 69.06 90 ASN A N 1
ATOM 676 C CA . ASN A 1 90 ? 19.239 -7.325 7.308 1.00 69.06 90 ASN A CA 1
ATOM 677 C C . ASN A 1 90 ? 19.520 -6.113 6.393 1.00 69.06 90 ASN A C 1
ATOM 679 O O . ASN A 1 90 ? 20.367 -5.289 6.731 1.00 69.06 90 ASN A O 1
ATOM 683 N N . SER A 1 91 ? 18.886 -6.008 5.220 1.00 73.19 91 SER A N 1
ATOM 684 C CA . SER A 1 91 ? 19.111 -4.885 4.294 1.00 73.19 91 SER A CA 1
ATOM 685 C C . SER A 1 91 ? 17.969 -3.874 4.380 1.00 73.19 91 SER A C 1
ATOM 687 O O . SER A 1 91 ? 16.805 -4.246 4.280 1.00 73.19 91 SER A O 1
ATOM 689 N N . SER A 1 92 ? 18.304 -2.594 4.553 1.00 73.75 92 SER A N 1
ATOM 690 C CA . SER A 1 92 ? 17.338 -1.488 4.637 1.00 73.75 92 SER A CA 1
ATOM 691 C C . SER A 1 92 ? 16.985 -0.867 3.279 1.00 73.75 92 SER A C 1
ATOM 693 O O . SER A 1 92 ? 16.001 -0.143 3.179 1.00 73.75 92 SER A O 1
ATOM 695 N N . MET A 1 93 ? 17.764 -1.151 2.231 1.00 90.50 93 MET A N 1
ATOM 696 C CA . MET A 1 93 ? 17.653 -0.525 0.907 1.00 90.50 93 MET A CA 1
ATOM 697 C C . MET A 1 93 ? 17.136 -1.524 -0.137 1.00 90.50 93 MET A C 1
ATOM 699 O O . MET A 1 93 ? 17.748 -1.748 -1.184 1.00 90.50 93 MET A O 1
ATOM 703 N N . LEU A 1 94 ? 16.020 -2.178 0.185 1.00 93.50 94 LEU A N 1
ATOM 704 C CA . LEU A 1 94 ? 15.402 -3.193 -0.663 1.00 93.50 94 LEU A CA 1
ATOM 705 C C . LEU A 1 94 ? 14.418 -2.579 -1.655 1.00 93.50 94 LEU A C 1
ATOM 707 O O . LEU A 1 94 ? 13.722 -1.613 -1.347 1.00 93.50 94 LEU A O 1
ATOM 711 N N . ILE A 1 95 ? 14.361 -3.166 -2.848 1.00 95.56 95 ILE A N 1
ATOM 712 C CA . ILE A 1 95 ? 13.517 -2.695 -3.943 1.00 95.56 95 ILE A CA 1
ATOM 713 C C . ILE A 1 95 ? 12.841 -3.881 -4.628 1.00 95.56 95 ILE A C 1
ATOM 715 O O . ILE A 1 95 ? 13.479 -4.881 -4.959 1.00 95.56 95 ILE A O 1
ATOM 719 N N . GLY A 1 96 ? 11.547 -3.760 -4.885 1.00 96.12 96 GLY A N 1
ATOM 720 C CA . GLY A 1 96 ? 10.825 -4.622 -5.810 1.00 96.12 96 GLY A CA 1
ATOM 721 C C . GLY A 1 96 ? 10.505 -3.873 -7.092 1.00 96.12 96 GLY A C 1
ATOM 722 O O . GLY A 1 96 ? 9.920 -2.797 -7.049 1.00 96.12 96 GLY A O 1
ATOM 723 N N . VAL A 1 97 ? 10.871 -4.437 -8.237 1.00 98.25 97 VAL A N 1
ATOM 724 C CA . VAL A 1 97 ? 10.572 -3.861 -9.553 1.00 98.25 97 VAL A CA 1
ATOM 725 C C . VAL A 1 97 ? 9.531 -4.731 -10.238 1.00 98.25 97 VAL A C 1
ATOM 727 O O . VAL A 1 97 ? 9.751 -5.926 -10.417 1.00 98.25 97 VAL A O 1
ATOM 730 N N . GLY A 1 98 ? 8.412 -4.137 -10.637 1.00 97.69 98 GLY A N 1
ATOM 731 C CA . GLY A 1 98 ? 7.367 -4.789 -11.412 1.00 97.69 98 GLY A CA 1
ATOM 732 C C . GLY A 1 98 ? 7.195 -4.111 -12.761 1.00 97.69 98 GLY A C 1
ATOM 733 O O . GLY A 1 98 ? 6.991 -2.903 -12.822 1.00 97.69 98 GLY A O 1
ATOM 734 N N . CYS A 1 99 ? 7.243 -4.874 -13.849 1.00 98.25 99 CYS A N 1
ATOM 735 C CA . CYS A 1 99 ? 6.886 -4.377 -15.173 1.00 98.25 99 CYS A CA 1
ATOM 736 C C . CYS A 1 99 ? 5.989 -5.376 -15.895 1.00 98.25 99 CYS A C 1
ATOM 738 O O . CYS A 1 99 ? 6.306 -6.563 -15.972 1.00 98.25 99 CYS A O 1
ATOM 740 N N . THR A 1 100 ? 4.891 -4.881 -16.462 1.00 97.06 100 THR A N 1
ATOM 741 C CA . THR A 1 100 ? 4.078 -5.629 -17.422 1.00 97.06 100 THR A CA 1
ATOM 742 C C . THR A 1 100 ? 3.858 -4.794 -18.672 1.00 97.06 100 THR A C 1
ATOM 744 O O . THR A 1 100 ? 3.564 -3.598 -18.592 1.00 97.06 100 THR A O 1
ATOM 747 N N . ALA A 1 101 ? 3.996 -5.417 -19.837 1.00 96.19 101 ALA A N 1
ATOM 748 C CA . ALA A 1 101 ? 3.928 -4.722 -21.109 1.00 96.19 101 ALA A CA 1
ATOM 749 C C . ALA A 1 101 ? 3.203 -5.519 -22.190 1.00 96.19 101 ALA A C 1
ATOM 751 O O . ALA A 1 101 ? 3.214 -6.751 -22.227 1.00 96.19 101 ALA A O 1
ATOM 752 N N . THR A 1 102 ? 2.620 -4.792 -23.137 1.00 92.88 102 THR A N 1
ATOM 753 C CA . THR A 1 102 ? 2.208 -5.327 -24.430 1.00 92.88 102 THR A CA 1
ATOM 754 C C . THR A 1 102 ? 2.922 -4.554 -25.528 1.00 92.88 102 THR A C 1
ATOM 756 O O . THR A 1 102 ? 2.656 -3.380 -25.741 1.00 92.88 102 THR A O 1
ATOM 759 N N . ILE A 1 103 ? 3.798 -5.244 -26.247 1.00 89.69 103 ILE A N 1
ATOM 760 C CA . ILE A 1 103 ? 4.536 -4.720 -27.402 1.00 89.69 103 ILE A CA 1
ATOM 761 C C . ILE A 1 103 ? 4.142 -5.467 -28.676 1.00 89.69 103 ILE A C 1
ATOM 763 O O . ILE A 1 103 ? 3.325 -6.405 -28.624 1.00 89.69 103 ILE A O 1
ATOM 767 N N . ALA A 1 104 ? 4.711 -5.052 -29.804 1.00 84.38 104 ALA A N 1
ATOM 768 C CA . ALA A 1 104 ? 4.483 -5.639 -31.114 1.00 84.38 104 ALA A CA 1
ATOM 769 C C . ALA A 1 104 ? 4.638 -7.171 -31.102 1.00 84.38 104 ALA A C 1
ATOM 771 O O . ALA A 1 104 ? 5.556 -7.738 -30.502 1.00 84.38 104 ALA A O 1
ATOM 772 N N . THR A 1 105 ? 3.715 -7.855 -31.774 1.00 80.19 105 THR A N 1
ATOM 773 C CA . THR A 1 105 ? 3.717 -9.314 -31.948 1.00 80.19 105 THR A CA 1
ATOM 774 C C . THR A 1 105 ? 3.707 -9.680 -33.426 1.00 80.19 105 THR A C 1
ATOM 776 O O . THR A 1 105 ? 3.550 -8.821 -34.285 1.00 80.19 105 THR A O 1
ATOM 779 N N . ASP A 1 106 ? 3.849 -10.970 -33.711 1.00 75.00 106 ASP A N 1
ATOM 780 C CA . ASP A 1 106 ? 3.688 -11.583 -35.036 1.00 75.00 106 ASP A CA 1
ATOM 781 C C . ASP A 1 106 ? 2.288 -11.394 -35.656 1.00 75.00 106 ASP A C 1
ATOM 783 O O . ASP A 1 106 ? 2.119 -11.537 -36.864 1.00 75.00 106 ASP A O 1
ATOM 787 N N . ARG A 1 107 ? 1.290 -11.030 -34.842 1.00 71.19 107 ARG A N 1
ATOM 788 C CA . ARG A 1 107 ? -0.051 -10.595 -35.262 1.00 71.19 107 ARG A CA 1
ATOM 789 C C . ARG A 1 107 ? -0.315 -9.125 -34.934 1.00 71.19 107 ARG A C 1
ATOM 791 O O . ARG A 1 107 ? 0.121 -8.639 -33.885 1.00 71.19 107 ARG A O 1
ATOM 798 N N . GLU A 1 108 ? -1.114 -8.455 -35.766 1.00 63.88 108 GLU A N 1
ATOM 799 C CA . GLU A 1 108 ? -1.621 -7.110 -35.468 1.00 63.88 108 GLU A CA 1
ATOM 800 C C . GLU A 1 108 ? -2.535 -7.122 -34.234 1.00 63.88 108 GLU A C 1
ATOM 802 O O . GLU A 1 108 ? -3.500 -7.889 -34.140 1.00 63.88 108 GLU A O 1
ATOM 807 N N . LYS A 1 109 ? -2.242 -6.244 -33.270 1.00 65.31 109 LYS A N 1
ATOM 808 C CA . LYS A 1 109 ? -3.050 -6.056 -32.062 1.00 65.31 109 LYS A CA 1
ATOM 809 C C . LYS A 1 109 ? -3.992 -4.865 -32.220 1.00 65.31 109 LYS A C 1
ATOM 811 O O . LYS A 1 109 ? -3.570 -3.760 -32.561 1.00 65.31 109 LYS A O 1
ATOM 816 N N . LYS A 1 110 ? -5.265 -5.063 -31.855 1.00 61.84 110 LYS A N 1
ATOM 817 C CA . LYS A 1 110 ? -6.248 -3.968 -31.764 1.00 61.84 110 LYS A CA 1
ATOM 818 C C . LYS A 1 110 ? -5.913 -2.973 -30.644 1.00 61.84 110 LYS A C 1
ATOM 820 O O . LYS A 1 110 ? -6.022 -1.778 -30.869 1.00 61.84 110 LYS A O 1
ATOM 825 N N . GLY A 1 111 ? -5.450 -3.442 -29.481 1.00 68.81 111 GLY A N 1
ATOM 826 C CA . GLY A 1 111 ? -5.082 -2.586 -28.338 1.00 68.81 111 GLY A CA 1
ATOM 827 C C . GLY A 1 111 ? -3.709 -1.922 -28.476 1.00 68.81 111 GLY A C 1
ATOM 828 O O . GLY A 1 111 ? -2.885 -2.396 -29.259 1.00 68.81 111 GLY A O 1
ATOM 829 N N . ASP A 1 112 ? -3.485 -0.826 -27.753 1.00 81.75 112 ASP A N 1
ATOM 830 C CA . ASP A 1 112 ? -2.247 -0.036 -27.809 1.00 81.75 112 ASP A CA 1
ATOM 831 C C . ASP A 1 112 ? -1.021 -0.792 -27.309 1.00 81.75 112 ASP A C 1
ATOM 833 O O . ASP A 1 112 ? -1.118 -1.713 -26.491 1.00 81.75 112 ASP A O 1
ATOM 837 N N . HIS A 1 113 ? 0.141 -0.409 -27.836 1.00 92.38 113 HIS A N 1
ATOM 838 C CA . HIS A 1 113 ? 1.417 -0.852 -27.300 1.00 92.38 113 HIS A CA 1
ATOM 839 C C . HIS A 1 113 ? 1.747 0.034 -26.102 1.00 92.38 113 HIS A C 1
ATOM 841 O O . HIS A 1 113 ? 1.711 1.261 -26.199 1.00 92.38 113 HIS A O 1
ATOM 847 N N . LYS A 1 114 ? 1.991 -0.595 -24.954 1.00 94.75 114 LYS A N 1
ATOM 848 C CA . LYS A 1 114 ? 2.148 0.101 -23.679 1.00 94.75 114 LYS A CA 1
ATOM 849 C C . LYS A 1 114 ? 2.832 -0.752 -22.624 1.00 94.75 114 LYS A C 1
ATOM 851 O O . LYS A 1 114 ? 2.807 -1.984 -22.709 1.00 94.75 114 LYS A O 1
ATOM 856 N N . ALA A 1 115 ? 3.367 -0.101 -21.601 1.00 96.88 115 ALA A N 1
ATOM 857 C CA . ALA A 1 115 ? 3.884 -0.750 -20.407 1.00 96.88 115 ALA A CA 1
ATOM 858 C C . ALA A 1 115 ? 3.479 0.004 -19.142 1.00 96.88 115 ALA A C 1
ATOM 860 O O . ALA A 1 115 ? 3.315 1.220 -19.154 1.00 96.88 115 ALA A O 1
ATOM 861 N N . TYR A 1 116 ? 3.358 -0.737 -18.049 1.00 96.12 116 TYR A N 1
ATOM 862 C CA . TYR A 1 116 ? 3.283 -0.179 -16.706 1.00 96.12 116 TYR A CA 1
ATOM 863 C C . TYR A 1 116 ? 4.505 -0.648 -15.930 1.00 96.12 116 TYR A C 1
ATOM 865 O O . TYR A 1 116 ? 4.872 -1.828 -15.998 1.00 96.12 116 TYR A O 1
ATOM 873 N N . ILE A 1 117 ? 5.133 0.282 -15.221 1.00 97.69 117 ILE A N 1
ATOM 874 C CA . ILE A 1 117 ? 6.312 0.040 -14.395 1.00 97.69 117 ILE A CA 1
ATOM 875 C C . ILE A 1 117 ? 5.988 0.535 -12.992 1.00 97.69 117 ILE A C 1
ATOM 877 O O . ILE A 1 117 ? 5.531 1.661 -12.818 1.00 97.69 117 ILE A O 1
ATOM 881 N N . SER A 1 118 ? 6.249 -0.302 -12.000 1.00 95.31 118 SER A N 1
ATOM 882 C CA . SER A 1 118 ? 6.047 0.012 -10.594 1.00 95.31 118 SER A CA 1
ATOM 883 C C . SER A 1 118 ? 7.316 -0.327 -9.823 1.00 95.31 118 SER A C 1
ATOM 885 O O . SER A 1 118 ? 7.891 -1.404 -10.007 1.00 95.31 118 SER A O 1
ATOM 887 N N . ILE A 1 119 ? 7.757 0.585 -8.963 1.00 95.25 119 ILE A N 1
ATOM 888 C CA . ILE A 1 119 ? 8.900 0.389 -8.072 1.00 95.25 119 ILE A CA 1
ATOM 889 C C . ILE A 1 119 ? 8.384 0.453 -6.639 1.00 95.25 119 ILE A C 1
ATOM 891 O O . ILE A 1 119 ? 7.761 1.430 -6.244 1.00 95.25 119 ILE A O 1
ATOM 895 N N . MET A 1 120 ? 8.626 -0.606 -5.876 1.00 90.50 120 MET A N 1
ATOM 896 C CA . MET A 1 120 ? 8.290 -0.707 -4.461 1.00 90.50 120 MET A CA 1
ATOM 897 C C . MET A 1 120 ? 9.561 -0.606 -3.626 1.00 90.50 120 MET A C 1
ATOM 899 O O . MET A 1 120 ? 10.513 -1.348 -3.872 1.00 90.50 120 MET A O 1
ATOM 903 N N . SER A 1 121 ? 9.560 0.251 -2.612 1.00 88.06 121 SER A N 1
ATOM 904 C CA . SER A 1 121 ? 10.632 0.370 -1.621 1.00 88.06 121 SER A CA 1
ATOM 905 C C . SER A 1 121 ? 10.062 0.591 -0.214 1.00 88.06 121 SER A C 1
ATOM 907 O O . SER A 1 121 ? 8.849 0.613 -0.012 1.00 88.06 121 SER A O 1
ATOM 909 N N . GLU A 1 122 ? 10.925 0.791 0.788 1.00 78.56 122 GLU A N 1
ATOM 910 C CA . GLU A 1 122 ? 10.491 1.163 2.149 1.00 78.56 122 GLU A CA 1
ATOM 911 C C . GLU A 1 122 ? 9.758 2.514 2.212 1.00 78.56 122 GLU A C 1
ATOM 913 O O . GLU A 1 122 ? 9.084 2.802 3.203 1.00 78.56 122 GLU A O 1
ATOM 918 N N . GLN A 1 123 ? 9.905 3.342 1.173 1.00 76.06 123 GLN A N 1
ATOM 919 C CA . GLN A 1 123 ? 9.227 4.628 1.013 1.00 76.06 123 GLN A CA 1
ATOM 920 C C . GLN A 1 123 ? 7.851 4.495 0.338 1.00 76.06 123 GLN A C 1
ATOM 922 O O . GLN A 1 123 ? 7.127 5.485 0.255 1.00 76.06 123 GLN A O 1
ATOM 927 N N . GLY A 1 124 ? 7.484 3.296 -0.125 1.00 77.88 124 GLY A N 1
ATOM 928 C CA . GLY A 1 124 ? 6.225 3.017 -0.808 1.00 77.88 124 GLY A CA 1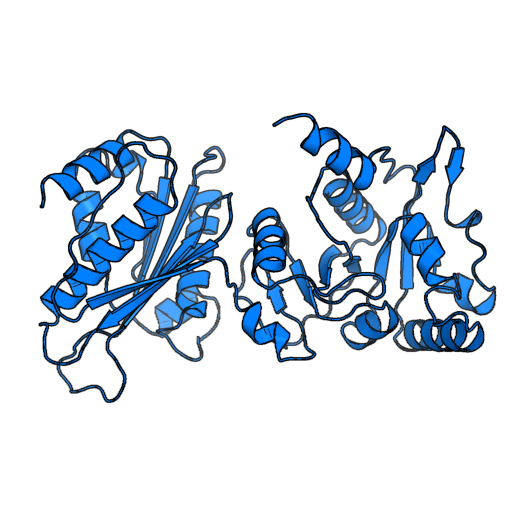
ATOM 929 C C . GLY A 1 124 ? 6.392 2.738 -2.301 1.00 77.88 124 GLY A C 1
ATOM 930 O O . GLY A 1 124 ? 7.447 2.291 -2.754 1.00 77.88 124 GLY A O 1
ATOM 931 N N . LEU A 1 125 ? 5.317 2.965 -3.057 1.00 85.38 125 LEU A N 1
ATOM 932 C CA . LEU A 1 125 ? 5.184 2.569 -4.454 1.00 85.38 125 LEU A CA 1
ATOM 933 C C . LEU A 1 125 ? 5.166 3.758 -5.399 1.00 85.38 125 LEU A C 1
ATOM 935 O O . LEU A 1 125 ? 4.304 4.622 -5.300 1.00 85.38 125 LEU A O 1
ATOM 939 N N . THR A 1 126 ? 6.036 3.744 -6.392 1.00 89.50 126 THR A N 1
ATOM 940 C CA . THR A 1 126 ? 6.064 4.738 -7.464 1.00 89.50 126 THR A CA 1
ATOM 941 C C . THR A 1 126 ? 5.714 4.078 -8.794 1.00 89.50 126 THR A C 1
ATOM 943 O O . THR A 1 126 ? 6.105 2.937 -9.055 1.00 89.50 126 THR A O 1
ATOM 946 N N . ASN A 1 127 ? 4.937 4.771 -9.629 1.00 91.62 127 ASN A N 1
ATOM 947 C CA . ASN A 1 127 ? 4.388 4.216 -10.865 1.00 91.62 127 ASN A CA 1
ATOM 948 C C . ASN A 1 127 ? 4.734 5.065 -12.090 1.00 91.62 127 ASN A C 1
ATOM 950 O O . ASN A 1 127 ? 4.740 6.296 -12.041 1.00 91.62 127 ASN A O 1
ATOM 954 N N . TRP A 1 128 ? 4.948 4.379 -13.209 1.00 95.12 128 TRP A N 1
ATOM 955 C CA . TRP A 1 128 ? 5.162 4.960 -14.525 1.00 95.12 128 TRP A CA 1
ATOM 956 C C . TRP A 1 128 ? 4.330 4.244 -15.578 1.00 95.12 128 TRP A C 1
ATOM 958 O O . TRP A 1 128 ? 4.094 3.030 -15.508 1.00 95.12 128 TRP A O 1
ATOM 968 N N . TYR A 1 129 ? 3.950 5.006 -16.592 1.00 95.12 129 TYR A N 1
ATOM 969 C CA . TYR A 1 129 ? 3.245 4.526 -17.763 1.00 95.12 129 TYR A CA 1
ATOM 970 C C . TYR A 1 129 ? 4.064 4.828 -19.015 1.00 95.12 129 TYR A C 1
ATOM 972 O O . TYR A 1 129 ? 4.558 5.937 -19.187 1.00 95.12 129 TYR A O 1
ATOM 980 N N . VAL A 1 130 ? 4.223 3.825 -19.875 1.00 96.38 130 VAL A N 1
ATOM 981 C CA . VAL A 1 130 ? 4.850 3.979 -21.188 1.00 96.38 130 VAL A CA 1
ATOM 982 C C . VAL A 1 130 ? 3.797 3.754 -22.252 1.00 96.38 130 VAL A C 1
ATOM 984 O O . VAL A 1 130 ? 3.164 2.694 -22.268 1.00 96.38 130 VAL A O 1
ATOM 987 N N . GLN A 1 131 ? 3.667 4.698 -23.173 1.00 95.00 131 GLN A N 1
ATOM 988 C CA . GLN A 1 131 ? 2.800 4.586 -24.335 1.00 95.00 131 GLN A CA 1
ATOM 989 C C . GLN A 1 131 ? 3.610 4.660 -25.625 1.00 95.00 131 GLN A C 1
ATOM 991 O O . GLN A 1 131 ? 4.564 5.425 -25.738 1.00 95.00 131 GLN A O 1
ATOM 996 N N . PHE A 1 132 ? 3.204 3.856 -26.606 1.00 93.69 132 PHE A N 1
ATOM 997 C CA . PHE A 1 132 ? 3.816 3.814 -27.925 1.00 93.69 132 PHE A CA 1
ATOM 998 C C . PHE A 1 132 ? 2.818 4.220 -29.005 1.00 93.69 132 PHE A C 1
ATOM 1000 O O . PHE A 1 132 ? 1.685 3.731 -29.057 1.00 93.69 132 PHE A O 1
ATOM 1007 N N . THR A 1 133 ? 3.284 5.036 -29.943 1.00 90.50 133 THR A N 1
ATOM 1008 C CA . THR A 1 133 ? 2.598 5.260 -31.214 1.00 90.50 133 THR A CA 1
ATOM 1009 C C . THR A 1 133 ? 2.825 4.053 -32.122 1.00 90.50 133 THR A C 1
ATOM 1011 O O . THR A 1 133 ? 3.954 3.743 -32.511 1.00 90.50 133 THR A O 1
ATOM 1014 N N . LYS A 1 134 ? 1.744 3.348 -32.469 1.00 84.19 134 LYS A N 1
ATOM 1015 C CA . LYS A 1 134 ? 1.825 2.116 -33.266 1.00 84.19 134 LYS A CA 1
ATOM 1016 C C . LYS A 1 134 ? 2.474 2.342 -34.630 1.00 84.19 134 LYS A C 1
ATOM 1018 O O . LYS A 1 134 ? 2.161 3.299 -35.331 1.00 84.19 134 LYS A O 1
ATOM 1023 N N . GLY A 1 135 ? 3.308 1.386 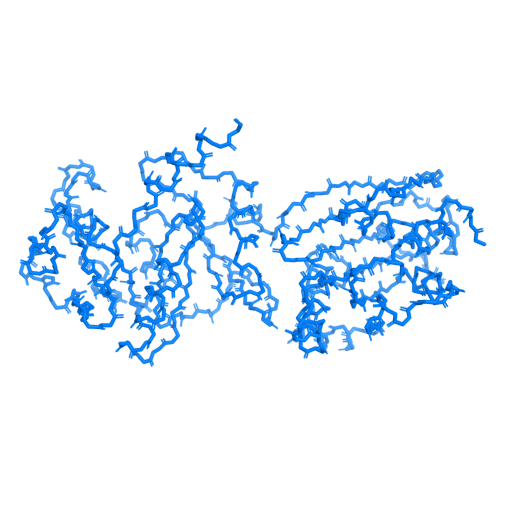-35.034 1.00 84.12 135 GLY A N 1
ATOM 1024 C CA . GLY A 1 135 ? 3.906 1.330 -36.369 1.00 84.12 135 GLY A CA 1
ATOM 1025 C C . GLY A 1 135 ? 5.174 2.167 -36.549 1.00 84.12 135 GLY A C 1
ATOM 1026 O O . GLY A 1 135 ? 5.798 2.058 -37.599 1.00 84.12 135 GLY A O 1
ATOM 1027 N N . LEU A 1 136 ? 5.583 2.956 -35.547 1.00 87.94 136 LEU A N 1
ATOM 1028 C CA . LEU A 1 136 ? 6.830 3.728 -35.608 1.00 87.94 136 LEU A CA 1
ATOM 1029 C C . LEU A 1 136 ? 8.058 2.918 -35.187 1.00 87.94 136 LEU A C 1
ATOM 1031 O O . LEU A 1 136 ? 9.143 3.131 -35.722 1.00 87.94 136 LEU A O 1
ATOM 1035 N N . LEU A 1 137 ? 7.889 1.979 -34.254 1.00 90.06 137 LEU A N 1
ATOM 1036 C CA . LEU A 1 137 ? 8.979 1.183 -33.703 1.00 90.06 137 LEU A CA 1
ATOM 1037 C C . LEU A 1 137 ? 8.816 -0.302 -34.004 1.00 90.06 137 LEU A C 1
ATOM 1039 O O . LEU A 1 137 ? 7.718 -0.861 -34.037 1.00 90.06 137 LEU A O 1
ATOM 1043 N N . THR A 1 138 ? 9.953 -0.963 -34.191 1.00 92.12 138 THR A N 1
ATOM 1044 C CA . THR A 1 138 ? 10.027 -2.423 -34.214 1.00 92.12 138 THR A CA 1
ATOM 1045 C C . THR A 1 138 ? 9.858 -2.985 -32.804 1.00 92.12 138 THR A C 1
ATOM 1047 O O . THR A 1 138 ? 10.193 -2.335 -31.813 1.00 92.12 138 THR A O 1
ATOM 1050 N N . ARG A 1 139 ? 9.462 -4.260 -32.695 1.00 92.50 139 ARG A N 1
ATOM 1051 C CA . ARG A 1 139 ? 9.390 -4.963 -31.402 1.00 92.50 139 ARG A CA 1
ATOM 1052 C C . ARG A 1 139 ? 10.686 -4.832 -30.582 1.00 92.50 139 ARG A C 1
ATOM 1054 O O . ARG A 1 139 ? 10.641 -4.702 -29.363 1.00 92.50 139 ARG A O 1
ATOM 1061 N N . SER A 1 140 ? 11.847 -4.913 -31.237 1.00 93.94 140 SER A N 1
ATOM 1062 C CA . SER A 1 140 ? 13.146 -4.823 -30.557 1.00 93.94 140 SER A CA 1
ATOM 1063 C C . SER A 1 140 ? 13.427 -3.424 -30.007 1.00 93.94 140 SER A C 1
ATOM 1065 O O . SER A 1 140 ? 14.116 -3.307 -28.992 1.00 93.94 140 SER A O 1
ATOM 1067 N N . GLN A 1 141 ? 12.929 -2.384 -30.680 1.00 94.44 141 GLN A N 1
ATOM 1068 C CA . GLN A 1 141 ? 13.014 -1.005 -30.206 1.00 94.44 141 GLN A CA 1
ATOM 1069 C C . GLN A 1 141 ? 12.063 -0.796 -29.028 1.00 94.44 141 GLN A C 1
ATOM 1071 O O . GLN A 1 141 ? 12.522 -0.356 -27.987 1.00 94.44 141 GLN A O 1
ATOM 1076 N N . GLU A 1 142 ? 10.808 -1.249 -29.106 1.00 95.44 142 GLU A N 1
ATOM 1077 C CA . GLU A 1 142 ? 9.871 -1.152 -27.972 1.00 95.44 142 GLU A CA 1
ATOM 1078 C C . GLU A 1 142 ? 10.400 -1.873 -26.712 1.00 95.44 142 GLU A C 1
ATOM 1080 O O . GLU A 1 142 ? 10.353 -1.331 -25.609 1.00 95.44 142 GLU A O 1
ATOM 1085 N N . GLU A 1 143 ? 10.992 -3.066 -26.866 1.00 96.00 143 GLU A N 1
ATOM 1086 C CA . GLU A 1 143 ? 11.683 -3.782 -25.779 1.00 96.00 143 GLU A CA 1
ATOM 1087 C C . GLU A 1 143 ? 12.827 -2.949 -25.173 1.00 96.00 143 GLU A C 1
ATOM 1089 O O . GLU A 1 143 ? 13.040 -2.958 -23.956 1.00 96.00 143 GLU A O 1
ATOM 1094 N N . GLN A 1 144 ? 13.579 -2.243 -26.023 1.00 95.50 144 GLN A N 1
ATOM 1095 C CA . GLN A 1 144 ? 14.680 -1.380 -25.610 1.00 95.50 144 GLN A CA 1
ATOM 1096 C C . GLN A 1 144 ? 14.175 -0.161 -24.840 1.00 95.50 144 GLN A C 1
ATOM 1098 O O . GLN A 1 144 ? 14.713 0.126 -23.772 1.00 95.50 144 GLN A O 1
ATOM 1103 N N . SER A 1 145 ? 13.151 0.531 -25.343 1.00 95.88 145 SER A N 1
ATOM 1104 C CA . SER A 1 145 ? 12.595 1.725 -24.702 1.00 95.88 145 SER A CA 1
ATOM 1105 C C . SER A 1 145 ? 11.984 1.373 -23.340 1.00 95.88 145 SER A C 1
ATOM 1107 O O . SER A 1 145 ? 12.261 2.057 -22.359 1.00 95.88 145 SER A O 1
ATOM 1109 N N . ILE A 1 146 ? 11.266 0.244 -23.224 1.00 97.12 146 ILE A N 1
ATOM 1110 C CA . ILE A 1 146 ? 10.745 -0.239 -21.927 1.00 97.12 146 ILE A CA 1
ATOM 1111 C C . ILE A 1 146 ? 11.887 -0.569 -20.963 1.00 97.12 146 ILE A C 1
ATOM 1113 O O . ILE A 1 146 ? 11.815 -0.247 -19.781 1.00 97.12 146 ILE A O 1
ATOM 1117 N N . SER A 1 147 ? 12.961 -1.188 -21.452 1.00 97.19 147 SER A N 1
ATOM 1118 C CA . SER A 1 147 ? 14.112 -1.528 -20.608 1.00 97.19 147 SER A CA 1
ATOM 1119 C C . SER A 1 147 ? 14.839 -0.285 -20.081 1.00 97.19 147 SER A C 1
ATOM 1121 O O . SER A 1 147 ? 15.239 -0.263 -18.917 1.00 97.19 147 SER A O 1
ATOM 1123 N N . HIS A 1 148 ? 14.968 0.767 -20.898 1.00 96.81 148 HIS A N 1
ATOM 1124 C CA . HIS A 1 148 ? 15.465 2.067 -20.440 1.00 96.81 148 HIS A CA 1
ATOM 1125 C C . HIS A 1 148 ? 14.513 2.702 -19.425 1.00 96.81 148 HIS A C 1
ATOM 1127 O O . HIS A 1 148 ? 14.966 3.141 -18.372 1.00 96.81 148 HIS A O 1
ATOM 1133 N N . ALA A 1 149 ? 13.204 2.679 -19.690 1.00 97.38 149 ALA A N 1
ATOM 1134 C CA . ALA A 1 149 ? 12.194 3.217 -18.784 1.00 97.38 149 ALA A CA 1
ATOM 1135 C C . ALA A 1 149 ? 12.209 2.530 -17.406 1.00 97.38 149 ALA A C 1
ATOM 1137 O O . ALA A 1 149 ? 12.082 3.211 -16.393 1.00 97.38 149 ALA A O 1
ATOM 1138 N N . ILE A 1 150 ? 12.433 1.209 -17.335 1.00 98.12 150 ILE A N 1
ATOM 1139 C CA . ILE A 1 150 ? 12.572 0.483 -16.058 1.00 98.12 150 ILE A CA 1
ATOM 1140 C C . ILE A 1 150 ? 13.763 1.013 -15.251 1.00 98.12 150 ILE A C 1
ATOM 1142 O O . ILE A 1 150 ? 13.636 1.275 -14.055 1.00 98.12 150 ILE A O 1
ATOM 1146 N N . LEU A 1 151 ? 14.923 1.179 -15.891 1.00 97.19 151 LEU A N 1
ATOM 1147 C CA . LEU A 1 151 ? 16.126 1.667 -15.211 1.00 97.19 151 LEU A CA 1
ATOM 1148 C C . LEU A 1 151 ? 16.024 3.155 -14.861 1.00 97.19 151 LEU A C 1
ATOM 1150 O O . LEU A 1 151 ? 16.512 3.562 -13.809 1.00 97.19 151 LEU A O 1
ATOM 1154 N N . TYR A 1 152 ? 15.330 3.945 -15.680 1.00 96.56 152 TYR A N 1
ATOM 1155 C CA . TYR A 1 152 ? 15.004 5.337 -15.383 1.00 96.56 152 TYR A CA 1
ATOM 1156 C C . TYR A 1 152 ? 14.070 5.451 -14.174 1.00 96.56 152 TYR A C 1
ATOM 1158 O O . TYR A 1 152 ? 14.349 6.220 -13.256 1.00 96.56 152 TYR A O 1
ATOM 1166 N N . ALA A 1 153 ? 13.005 4.647 -14.119 1.00 96.12 153 ALA A N 1
ATOM 1167 C CA . ALA A 1 153 ? 12.091 4.580 -12.978 1.00 96.12 153 ALA A CA 1
ATOM 1168 C C . ALA A 1 153 ? 12.828 4.187 -11.688 1.00 96.12 153 ALA A C 1
ATOM 1170 O O . ALA A 1 153 ? 12.681 4.836 -10.648 1.00 96.12 153 ALA A O 1
ATOM 1171 N N . LEU A 1 154 ? 13.694 3.171 -11.769 1.00 95.69 154 LEU A N 1
ATOM 1172 C CA . LEU A 1 154 ? 14.551 2.766 -10.658 1.00 95.69 154 LEU A CA 1
ATOM 1173 C C . LEU A 1 154 ? 15.457 3.920 -10.208 1.00 95.69 154 LEU A C 1
ATOM 1175 O O . LEU A 1 154 ? 15.489 4.241 -9.022 1.00 95.69 154 LEU A O 1
ATOM 1179 N N . SER A 1 155 ? 16.139 4.579 -11.150 1.00 95.31 155 SER A N 1
ATOM 1180 C CA . SER A 1 155 ? 17.024 5.717 -10.882 1.00 95.31 155 SER A CA 1
ATOM 1181 C C . SER A 1 155 ? 16.303 6.882 -10.202 1.00 95.31 155 SER A C 1
ATOM 1183 O O . SER A 1 155 ? 16.834 7.485 -9.270 1.00 95.31 155 SER A O 1
ATOM 1185 N N . ASN A 1 156 ? 15.071 7.179 -10.615 1.00 92.69 156 ASN A N 1
ATOM 1186 C CA . ASN A 1 156 ? 14.269 8.254 -10.032 1.00 92.69 156 ASN A CA 1
ATOM 1187 C C . ASN A 1 156 ? 13.695 7.900 -8.653 1.00 92.69 156 ASN A C 1
ATOM 1189 O O . ASN A 1 156 ? 13.457 8.805 -7.860 1.00 92.69 156 ASN A O 1
ATOM 1193 N N . THR A 1 157 ? 13.556 6.612 -8.325 1.00 89.75 157 THR A N 1
ATOM 1194 C CA . THR A 1 157 ? 13.053 6.166 -7.012 1.00 89.75 157 THR A CA 1
ATOM 1195 C C . THR A 1 157 ? 14.140 6.138 -5.937 1.00 89.75 157 THR A C 1
ATOM 1197 O O . THR A 1 157 ? 13.871 6.411 -4.770 1.00 89.75 157 THR A O 1
ATOM 1200 N N . ILE A 1 158 ? 15.377 5.804 -6.306 1.00 90.81 158 ILE A N 1
ATOM 1201 C CA . ILE A 1 158 ? 16.471 5.613 -5.343 1.00 90.81 158 ILE A CA 1
ATOM 1202 C C . ILE A 1 158 ? 17.281 6.885 -5.117 1.00 90.81 158 ILE A C 1
ATOM 1204 O O . ILE A 1 158 ? 17.505 7.679 -6.031 1.00 90.81 158 ILE A O 1
ATOM 1208 N N . ASN A 1 159 ? 17.803 7.059 -3.905 1.00 90.25 159 ASN A N 1
ATOM 1209 C CA . ASN A 1 159 ? 18.691 8.172 -3.589 1.00 90.25 159 ASN A CA 1
ATOM 1210 C C . ASN A 1 159 ? 20.140 7.856 -4.000 1.00 90.25 159 ASN A C 1
ATOM 1212 O O . ASN A 1 159 ? 20.952 7.445 -3.171 1.00 90.25 159 ASN A O 1
ATOM 1216 N N . LEU A 1 160 ? 20.439 8.008 -5.292 1.00 89.38 160 LEU A N 1
ATOM 1217 C CA . LEU A 1 160 ? 21.791 7.991 -5.856 1.00 89.38 160 LEU A CA 1
ATOM 1218 C C . LEU A 1 160 ? 22.099 9.331 -6.529 1.00 89.38 160 LEU A C 1
ATOM 1220 O O . LEU A 1 160 ? 21.218 9.939 -7.138 1.00 89.38 160 LEU A O 1
ATOM 1224 N N . SER A 1 161 ? 23.360 9.761 -6.440 1.00 85.12 161 SER A N 1
ATOM 1225 C CA . SER A 1 161 ? 23.854 10.992 -7.070 1.00 85.12 161 SER A CA 1
ATOM 1226 C C . SER A 1 161 ? 23.867 10.906 -8.594 1.00 85.12 161 SER A C 1
ATOM 1228 O O . SER A 1 161 ? 23.553 11.879 -9.273 1.00 85.12 161 SER A O 1
ATOM 1230 N N . ASP A 1 162 ? 24.220 9.740 -9.137 1.00 84.69 162 ASP A N 1
ATOM 1231 C CA . ASP A 1 162 ? 24.151 9.484 -10.571 1.00 84.69 162 ASP A CA 1
ATOM 1232 C C . ASP A 1 162 ? 22.710 9.126 -10.944 1.00 84.69 162 ASP A C 1
ATOM 1234 O O . ASP A 1 162 ? 22.277 7.983 -10.785 1.00 84.69 162 ASP A O 1
ATOM 1238 N N . LYS A 1 163 ? 21.956 10.116 -11.425 1.00 90.38 163 LYS A N 1
ATOM 1239 C CA . LYS A 1 163 ? 20.646 9.889 -12.038 1.00 90.38 163 LYS A CA 1
ATOM 1240 C C . LYS A 1 163 ? 20.811 9.481 -13.499 1.00 90.38 163 LYS A C 1
ATOM 1242 O O . LYS A 1 163 ? 21.712 9.957 -14.188 1.00 90.38 163 LYS A O 1
ATOM 1247 N N . LEU A 1 164 ? 19.953 8.574 -13.951 1.00 92.06 164 LEU A N 1
ATOM 1248 C CA . LEU A 1 164 ? 19.883 8.157 -15.341 1.00 92.06 164 LEU A CA 1
ATOM 1249 C C . LEU A 1 164 ? 18.957 9.116 -16.077 1.00 92.06 164 LEU A C 1
ATOM 1251 O O . LEU A 1 164 ? 17.778 9.202 -15.745 1.00 92.06 164 LEU A O 1
ATOM 1255 N N . ASP A 1 165 ? 19.499 9.791 -17.078 1.00 88.69 165 ASP A N 1
ATOM 1256 C CA . ASP A 1 165 ? 18.706 10.474 -18.090 1.00 88.69 165 ASP A CA 1
ATOM 1257 C C . ASP A 1 165 ? 18.518 9.535 -19.286 1.00 88.69 165 ASP A C 1
ATOM 1259 O O . ASP A 1 165 ? 19.422 8.751 -19.605 1.00 88.69 165 ASP A O 1
ATOM 1263 N N . ILE A 1 166 ? 17.344 9.571 -19.913 1.00 87.31 166 ILE A N 1
ATOM 1264 C CA . ILE A 1 166 ? 17.040 8.737 -21.078 1.00 87.31 166 ILE A CA 1
ATOM 1265 C C . ILE A 1 166 ? 16.472 9.589 -22.205 1.00 87.31 166 ILE A C 1
ATOM 1267 O O . ILE A 1 166 ? 15.531 10.355 -22.021 1.00 87.31 166 ILE A O 1
ATOM 1271 N N . GLU A 1 167 ? 17.002 9.389 -23.406 1.00 86.31 167 GLU A N 1
ATOM 1272 C CA . GLU A 1 167 ? 16.365 9.869 -24.625 1.00 86.31 167 GLU A CA 1
ATOM 1273 C C . GLU A 1 167 ? 15.403 8.788 -25.119 1.00 86.31 167 GLU A C 1
ATOM 1275 O O . GLU A 1 167 ? 15.799 7.654 -25.405 1.00 86.31 167 GLU A O 1
ATOM 1280 N N . LEU A 1 168 ? 14.116 9.124 -25.167 1.00 86.25 168 LEU A N 1
ATOM 1281 C CA . LEU A 1 168 ? 13.085 8.232 -25.680 1.00 86.25 168 LEU A CA 1
ATOM 1282 C C . LEU A 1 168 ? 13.023 8.314 -27.206 1.00 86.25 168 LEU A C 1
ATOM 1284 O O . LEU A 1 168 ? 13.131 9.391 -27.792 1.00 86.25 168 LEU A O 1
ATOM 1288 N N . ASP A 1 169 ? 12.819 7.163 -27.848 1.00 88.12 169 ASP A N 1
ATOM 1289 C CA . ASP A 1 169 ? 12.599 7.097 -29.290 1.00 88.12 169 ASP A CA 1
ATOM 1290 C C . ASP A 1 169 ? 11.341 7.890 -29.698 1.00 88.12 169 ASP A C 1
ATOM 1292 O O . ASP A 1 169 ? 10.396 8.059 -28.922 1.00 88.12 169 ASP A O 1
ATOM 1296 N N . GLN A 1 170 ? 11.291 8.336 -30.956 1.00 87.88 170 GLN A N 1
ATOM 1297 C CA . GLN A 1 170 ? 10.126 9.048 -31.479 1.00 87.88 170 GLN A CA 1
ATOM 1298 C C . GLN A 1 170 ? 8.850 8.200 -31.341 1.00 87.88 170 GLN A C 1
ATOM 1300 O O . GLN A 1 170 ? 8.783 7.061 -31.805 1.00 87.88 170 GLN A O 1
ATOM 1305 N N . GLY A 1 171 ? 7.812 8.794 -30.748 1.00 88.00 171 GLY A N 1
ATOM 1306 C CA . GLY A 1 171 ? 6.528 8.131 -30.523 1.00 88.00 171 GLY A CA 1
ATOM 1307 C C . GLY A 1 171 ? 6.470 7.279 -29.258 1.00 88.00 171 GLY A C 1
ATOM 1308 O O . GLY A 1 171 ? 5.509 6.524 -29.114 1.00 88.00 171 GLY A O 1
ATOM 1309 N N . VAL A 1 172 ? 7.463 7.389 -28.371 1.00 93.75 172 VAL A N 1
ATOM 1310 C CA . VAL A 1 172 ? 7.423 6.841 -27.013 1.00 93.75 172 VAL A CA 1
ATOM 1311 C C . VAL A 1 172 ? 7.194 7.972 -26.024 1.00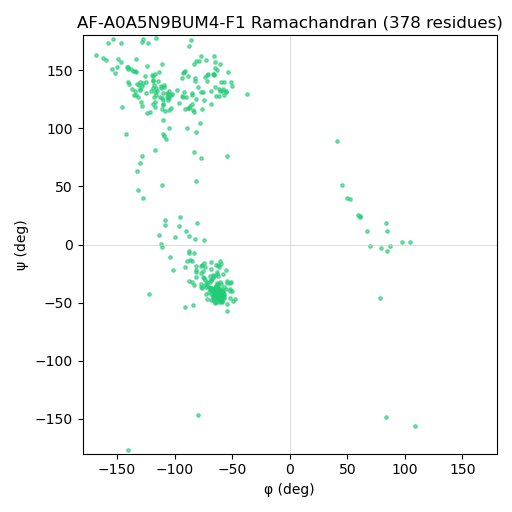 93.75 172 VAL A C 1
ATOM 1313 O O . VAL A 1 172 ? 7.953 8.937 -25.986 1.00 93.75 172 VAL A O 1
ATOM 1316 N N . GLU A 1 173 ? 6.171 7.824 -25.194 1.00 94.06 173 GLU A N 1
ATOM 1317 C CA . GLU A 1 173 ? 5.883 8.730 -24.086 1.00 94.06 173 GLU A CA 1
ATOM 1318 C C . GLU A 1 173 ? 6.046 7.967 -22.772 1.00 94.06 173 GLU A C 1
ATOM 1320 O O . GLU A 1 173 ? 5.550 6.847 -22.634 1.00 94.06 173 GLU A O 1
ATOM 1325 N N . LEU A 1 174 ? 6.770 8.562 -21.823 1.00 95.06 174 LEU A N 1
ATOM 1326 C CA . LEU A 1 174 ? 6.925 8.063 -20.460 1.00 95.06 174 LEU A CA 1
ATOM 1327 C C . LEU A 1 174 ? 6.325 9.085 -19.503 1.00 95.06 174 LEU A C 1
ATOM 1329 O O . LEU A 1 174 ? 6.811 10.209 -19.401 1.00 95.06 174 LEU A O 1
ATOM 1333 N N . GLU A 1 175 ? 5.310 8.664 -18.769 1.00 93.31 175 GLU A N 1
ATOM 1334 C CA . GLU A 1 175 ? 4.618 9.487 -17.790 1.00 93.31 175 GLU A CA 1
ATOM 1335 C C . GLU A 1 175 ? 4.900 8.967 -16.378 1.00 93.31 175 GLU A C 1
ATOM 1337 O O . GLU A 1 175 ? 4.849 7.759 -16.120 1.00 93.31 175 GLU A O 1
ATOM 1342 N N . TYR A 1 176 ? 5.204 9.880 -15.454 1.00 91.00 176 TYR A N 1
ATOM 1343 C CA . TYR A 1 176 ? 5.226 9.581 -14.026 1.00 91.00 176 TYR A CA 1
ATOM 1344 C C . TYR A 1 176 ? 3.809 9.706 -13.471 1.00 91.00 176 TYR A C 1
ATOM 1346 O O . TYR A 1 176 ? 3.248 10.796 -13.450 1.00 91.00 176 TYR A O 1
ATOM 1354 N N . ILE A 1 177 ? 3.255 8.589 -13.004 1.00 83.75 177 ILE A N 1
ATOM 1355 C CA . ILE A 1 177 ? 1.876 8.511 -12.504 1.00 83.75 177 ILE A CA 1
ATOM 1356 C C . ILE A 1 177 ? 1.811 8.778 -10.991 1.00 83.75 177 ILE A C 1
ATOM 1358 O O . ILE A 1 177 ? 0.763 9.120 -10.456 1.00 83.75 177 ILE A O 1
ATOM 1362 N N . GLY A 1 178 ? 2.929 8.646 -10.272 1.00 80.50 178 GLY A N 1
ATOM 1363 C CA . GLY A 1 178 ? 2.957 8.864 -8.826 1.00 80.50 178 GLY A CA 1
ATOM 1364 C C . GLY A 1 178 ? 2.516 7.654 -8.007 1.00 80.50 178 GLY A C 1
ATOM 1365 O O . GLY A 1 178 ? 2.770 6.505 -8.380 1.00 80.50 178 GL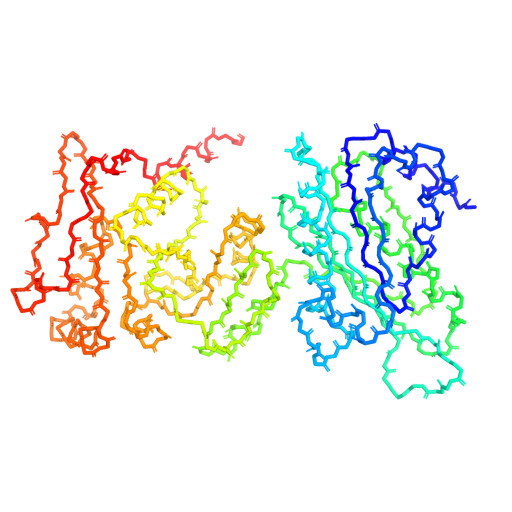Y A O 1
ATOM 1366 N N . PHE A 1 179 ? 1.907 7.920 -6.851 1.00 73.12 179 PHE A N 1
ATOM 1367 C CA . PHE A 1 179 ? 1.659 6.941 -5.784 1.00 73.12 179 PHE A CA 1
ATOM 1368 C C . PHE A 1 179 ? 0.260 6.295 -5.829 1.00 73.12 179 PHE A C 1
ATOM 1370 O O . PHE A 1 179 ? -0.224 5.833 -4.805 1.00 73.12 179 PHE A O 1
ATOM 1377 N N . ASP A 1 180 ? -0.424 6.251 -6.974 1.00 71.94 180 ASP A N 1
ATOM 1378 C CA . ASP A 1 180 ? -1.817 5.781 -7.000 1.00 71.94 180 ASP A CA 1
ATOM 1379 C C . ASP A 1 180 ? -1.939 4.250 -6.927 1.00 71.94 180 ASP A C 1
ATOM 1381 O O . ASP A 1 180 ? -1.753 3.543 -7.916 1.00 71.94 180 ASP A O 1
ATOM 1385 N N . TYR A 1 181 ? -2.317 3.722 -5.764 1.00 72.50 181 TYR A N 1
ATOM 1386 C CA . TYR A 1 181 ? -2.569 2.294 -5.543 1.00 72.50 181 TYR A CA 1
ATOM 1387 C C . TYR A 1 181 ? -3.953 1.793 -6.022 1.00 72.50 181 TYR A C 1
ATOM 1389 O O . TYR A 1 181 ? -4.439 0.749 -5.572 1.00 72.50 181 TYR A O 1
ATOM 1397 N N . GLY A 1 182 ? -4.628 2.542 -6.895 1.00 72.75 182 GLY A N 1
ATOM 1398 C CA . GLY A 1 182 ? -6.064 2.392 -7.149 1.00 72.75 182 GLY A CA 1
ATOM 1399 C C . GLY A 1 182 ? -6.913 3.149 -6.126 1.00 72.75 182 GLY A C 1
ATOM 1400 O O . GLY A 1 182 ? -8.095 2.860 -5.978 1.00 72.75 182 GLY A O 1
ATOM 1401 N N . VAL A 1 183 ? -6.303 4.104 -5.418 1.00 78.38 183 VAL A N 1
ATOM 1402 C CA . VAL A 1 183 ? -6.972 5.024 -4.493 1.00 78.38 183 VAL A CA 1
ATOM 1403 C C . VAL A 1 183 ? -7.944 5.908 -5.267 1.00 78.38 183 VAL A C 1
ATOM 1405 O O . VAL A 1 183 ? -9.056 6.128 -4.795 1.00 78.38 183 VAL A O 1
ATOM 1408 N N . SER A 1 184 ? -7.565 6.343 -6.474 1.00 76.50 184 SER A N 1
ATOM 1409 C CA . SER A 1 184 ? -8.448 7.112 -7.358 1.00 76.50 184 SER A CA 1
ATOM 1410 C C . SER A 1 184 ? -9.741 6.354 -7.668 1.00 76.50 184 SER A C 1
ATOM 1412 O O . SER A 1 184 ? -10.815 6.934 -7.567 1.00 76.50 184 SER A O 1
ATOM 1414 N N . ASP A 1 185 ? -9.658 5.041 -7.935 1.00 71.62 185 ASP A N 1
ATOM 1415 C CA . ASP A 1 185 ? -10.840 4.201 -8.191 1.00 71.62 185 ASP A CA 1
ATOM 1416 C C . ASP A 1 185 ? -11.804 4.181 -6.986 1.00 71.62 185 ASP A C 1
ATOM 1418 O O . ASP A 1 185 ? -13.014 4.056 -7.161 1.00 71.62 185 ASP A O 1
ATOM 1422 N N . LEU A 1 186 ? -11.285 4.287 -5.753 1.00 78.00 186 LEU A N 1
ATOM 1423 C CA . LEU A 1 186 ? -12.107 4.311 -4.539 1.00 78.00 186 LEU A CA 1
ATOM 1424 C C . LEU A 1 186 ? -12.831 5.647 -4.357 1.00 78.00 186 LEU A C 1
ATOM 1426 O O . LEU A 1 186 ? -13.893 5.664 -3.746 1.00 78.00 186 LEU A O 1
ATOM 1430 N N . VAL A 1 187 ? -12.289 6.763 -4.851 1.00 71.56 187 VAL A N 1
ATOM 1431 C CA . VAL A 1 187 ? -12.943 8.079 -4.721 1.00 71.56 187 VAL A CA 1
ATOM 1432 C C . VAL A 1 187 ? -14.350 8.050 -5.325 1.00 71.56 187 VAL A C 1
ATOM 1434 O O . VAL A 1 187 ? -15.276 8.624 -4.746 1.00 71.56 187 VAL A O 1
ATOM 1437 N N . ASP A 1 188 ? -14.507 7.312 -6.422 1.00 66.94 188 ASP A N 1
ATOM 1438 C CA . ASP A 1 188 ? -15.756 7.188 -7.168 1.00 66.94 188 ASP A CA 1
ATOM 1439 C C . ASP A 1 188 ? -16.684 6.062 -6.656 1.00 66.94 188 ASP A C 1
ATOM 1441 O O . ASP A 1 188 ? -17.834 5.975 -7.092 1.00 66.94 188 ASP A O 1
ATOM 1445 N N . ASP A 1 189 ? -16.233 5.214 -5.717 1.00 66.75 189 ASP A N 1
ATOM 1446 C CA . ASP A 1 189 ? -16.987 4.065 -5.186 1.00 66.75 189 ASP A CA 1
ATOM 1447 C C . ASP A 1 189 ? -17.227 4.175 -3.661 1.00 66.75 189 ASP A C 1
ATOM 1449 O O . ASP A 1 189 ? -16.411 4.656 -2.882 1.00 66.75 189 ASP A O 1
ATOM 1453 N N . SER A 1 190 ? -18.372 3.680 -3.190 1.00 67.62 190 SER A N 1
ATOM 1454 C CA . SER A 1 190 ? -18.727 3.595 -1.763 1.00 67.62 190 SER A CA 1
ATOM 1455 C C . SER A 1 190 ? -18.136 2.376 -1.033 1.00 67.62 190 SER A C 1
ATOM 1457 O O . SER A 1 190 ? -18.455 2.147 0.136 1.00 67.62 190 SER A O 1
ATOM 1459 N N . GLY A 1 191 ? -17.304 1.585 -1.715 1.00 83.31 191 GLY A N 1
ATOM 1460 C CA . GLY A 1 191 ? -16.664 0.388 -1.178 1.00 83.31 191 GLY A CA 1
ATOM 1461 C C . GLY A 1 191 ? -15.431 0.649 -0.303 1.00 83.31 191 GLY A C 1
ATOM 1462 O O . GLY A 1 191 ? -15.325 1.628 0.438 1.00 83.31 191 GLY A O 1
ATOM 1463 N N . TYR A 1 192 ? -14.488 -0.288 -0.375 1.00 88.62 192 TYR A N 1
ATOM 1464 C CA . TYR A 1 192 ? -13.188 -0.203 0.28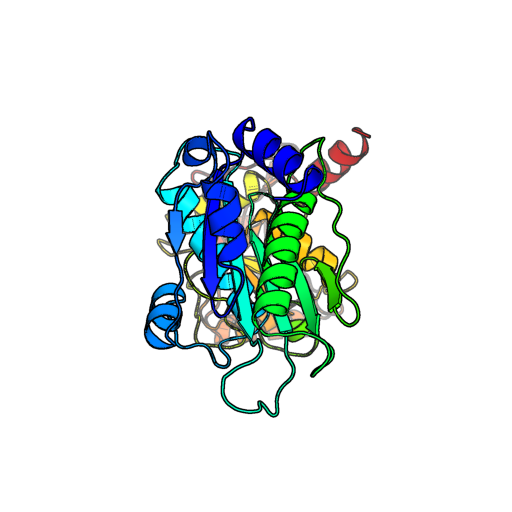1 1.00 88.62 192 TYR A CA 1
ATOM 1465 C C . TYR A 1 192 ? -12.112 -0.897 -0.557 1.00 88.62 192 TYR A C 1
ATOM 1467 O O . TYR A 1 192 ? -12.405 -1.790 -1.364 1.00 88.62 192 TYR A O 1
ATOM 1475 N N . LEU A 1 193 ? -10.861 -0.500 -0.329 1.00 86.75 193 LEU A N 1
ATOM 1476 C CA . LEU A 1 193 ? -9.678 -1.213 -0.798 1.00 86.75 193 LEU A CA 1
ATOM 1477 C C . LEU A 1 193 ? -9.046 -1.946 0.375 1.00 86.75 193 LEU A C 1
ATOM 1479 O O . LEU A 1 193 ? -8.817 -1.354 1.428 1.00 86.75 193 LEU A O 1
ATOM 1483 N N . TYR A 1 194 ? -8.726 -3.219 0.182 1.00 86.44 194 TYR A N 1
ATOM 1484 C CA . TYR A 1 194 ? -7.910 -3.968 1.130 1.00 86.44 194 TYR A CA 1
ATOM 1485 C C . TYR A 1 194 ? -6.500 -4.163 0.577 1.00 86.44 194 TYR A C 1
ATOM 1487 O O . TYR A 1 194 ? -6.326 -4.692 -0.525 1.00 86.44 194 TYR A O 1
ATOM 1495 N N . PHE A 1 195 ? -5.516 -3.727 1.358 1.00 80.44 195 PHE A N 1
ATOM 1496 C CA . PHE A 1 195 ? -4.087 -3.838 1.118 1.00 80.44 195 PHE A CA 1
ATOM 1497 C C . PHE A 1 195 ? -3.537 -4.926 2.032 1.00 80.44 195 PHE A C 1
ATOM 1499 O O . PHE A 1 195 ? -3.310 -4.696 3.217 1.00 80.44 195 PHE A O 1
ATOM 1506 N N . GLU A 1 196 ? -3.331 -6.119 1.489 1.00 78.44 196 GLU A N 1
ATOM 1507 C CA . GLU A 1 196 ? -2.652 -7.196 2.203 1.00 78.44 196 GLU A CA 1
ATOM 1508 C C . GLU A 1 196 ? -1.149 -7.140 1.909 1.00 78.44 196 GLU A C 1
ATOM 1510 O O . GLU A 1 196 ? -0.743 -6.739 0.817 1.00 78.44 196 GLU A O 1
ATOM 1515 N N . ILE A 1 197 ? -0.313 -7.564 2.862 1.00 72.38 197 ILE A N 1
ATOM 1516 C CA . ILE A 1 197 ? 1.150 -7.593 2.684 1.00 72.38 197 ILE A CA 1
ATOM 1517 C C . ILE A 1 197 ? 1.522 -8.513 1.517 1.00 72.38 197 ILE A C 1
ATOM 1519 O O . ILE A 1 197 ? 2.326 -8.141 0.661 1.00 72.38 197 ILE A O 1
ATOM 1523 N N . ASP A 1 198 ? 0.884 -9.683 1.466 1.00 65.31 198 ASP A N 1
ATOM 1524 C CA . ASP A 1 198 ? 1.231 -10.764 0.552 1.00 65.31 198 ASP A CA 1
ATOM 1525 C C . ASP A 1 198 ? 0.188 -11.019 -0.530 1.00 65.31 198 ASP A C 1
ATOM 1527 O O . ASP A 1 198 ? 0.412 -11.885 -1.377 1.00 65.31 198 ASP A O 1
ATOM 1531 N N . THR A 1 199 ? -0.942 -10.313 -0.563 1.00 62.78 199 THR A N 1
ATOM 1532 C CA . THR A 1 199 ? -1.932 -10.541 -1.621 1.00 62.78 199 THR A CA 1
ATOM 1533 C C . THR A 1 199 ? -2.267 -9.283 -2.407 1.00 62.78 199 THR A C 1
ATOM 1535 O O . THR A 1 199 ? -2.149 -8.161 -1.914 1.00 62.78 199 THR A O 1
ATOM 1538 N N . PRO A 1 200 ? -2.686 -9.461 -3.670 1.00 58.88 200 PRO A N 1
ATOM 1539 C CA . PRO A 1 200 ? -3.127 -8.362 -4.498 1.00 58.88 200 PRO A CA 1
ATOM 1540 C C . PRO A 1 200 ? -4.257 -7.532 -3.887 1.00 58.88 200 PRO A C 1
ATOM 1542 O O . PRO A 1 200 ? -5.301 -8.109 -3.587 1.00 58.88 200 PRO A O 1
ATOM 1545 N N . ILE A 1 201 ? -4.114 -6.198 -3.886 1.00 68.50 201 ILE A N 1
ATOM 1546 C CA . ILE A 1 201 ? -5.171 -5.206 -3.616 1.00 68.50 201 ILE A CA 1
ATOM 1547 C C . ILE A 1 201 ? -6.515 -5.668 -4.204 1.00 68.50 201 ILE A C 1
ATOM 1549 O O . ILE A 1 201 ? -6.646 -6.087 -5.366 1.00 68.50 201 ILE A O 1
ATOM 1553 N N . LYS A 1 202 ? -7.548 -5.645 -3.377 1.00 63.78 202 LYS A N 1
ATOM 1554 C CA . LYS A 1 202 ? -8.905 -5.971 -3.813 1.00 63.78 202 LYS A CA 1
ATOM 1555 C C . LYS A 1 202 ? -9.763 -4.739 -3.596 1.00 63.78 202 LYS A C 1
ATOM 1557 O O . LYS A 1 202 ? -9.885 -4.275 -2.470 1.00 63.78 202 LYS A O 1
ATOM 1562 N N . VAL A 1 203 ? -10.347 -4.245 -4.685 1.00 62.19 203 VAL A N 1
ATOM 1563 C CA . VAL A 1 203 ? -11.561 -3.427 -4.624 1.00 62.19 203 VAL A CA 1
ATOM 1564 C C . VAL A 1 203 ? -12.703 -4.391 -4.336 1.00 62.19 203 VAL A C 1
ATOM 1566 O O . VAL A 1 203 ? -12.747 -5.435 -4.995 1.00 62.19 203 VAL A O 1
ATOM 1569 N N . GLY A 1 204 ? -13.556 -4.074 -3.359 1.00 61.03 204 GLY A N 1
ATOM 1570 C CA . GLY A 1 204 ? -14.843 -4.743 -3.114 1.00 61.03 204 GLY A CA 1
ATOM 1571 C C . GLY A 1 204 ? -14.822 -6.272 -3.259 1.00 61.03 204 GLY A C 1
ATOM 1572 O O . GLY A 1 204 ? -15.054 -6.806 -4.340 1.00 61.03 204 GLY A O 1
ATOM 1573 N N . ASN A 1 205 ? -14.528 -6.994 -2.177 1.00 54.72 205 ASN A N 1
ATOM 1574 C CA . ASN A 1 205 ? -14.609 -8.460 -2.067 1.00 54.72 205 ASN A CA 1
ATOM 1575 C C . ASN A 1 205 ? -14.702 -8.852 -0.587 1.00 54.72 205 ASN A C 1
ATOM 1577 O O . ASN A 1 205 ? -14.253 -8.076 0.241 1.00 54.72 205 ASN A O 1
ATOM 1581 N N . GLU A 1 206 ? -15.209 -10.051 -0.271 1.00 65.81 206 GLU A N 1
ATOM 1582 C CA . GLU A 1 206 ? -15.429 -10.609 1.081 1.00 65.81 206 GLU A CA 1
ATOM 1583 C C . GLU A 1 206 ? -14.171 -10.618 1.978 1.00 65.81 206 GLU A C 1
ATOM 1585 O O . GLU A 1 206 ? -13.539 -11.649 2.201 1.00 65.81 206 GLU A O 1
ATOM 1590 N N . PHE A 1 207 ? -13.787 -9.462 2.512 1.00 74.94 207 PHE A N 1
ATOM 1591 C CA . PHE A 1 207 ? -12.848 -9.366 3.621 1.00 74.94 207 PHE A CA 1
ATOM 1592 C C . PHE A 1 207 ? -13.628 -8.909 4.842 1.00 74.94 207 PHE A C 1
ATOM 1594 O O . PHE A 1 207 ? -14.051 -7.758 4.905 1.00 74.94 207 PHE A O 1
ATOM 1601 N N . ASN A 1 208 ? -13.846 -9.825 5.783 1.00 82.69 208 ASN A N 1
ATOM 1602 C CA . ASN A 1 208 ? -14.512 -9.513 7.037 1.00 82.69 208 ASN A CA 1
ATOM 1603 C C . ASN A 1 208 ? -13.479 -9.515 8.176 1.00 82.69 208 ASN A C 1
ATOM 1605 O O . ASN A 1 208 ? -13.196 -10.584 8.730 1.00 82.69 208 ASN A O 1
ATOM 1609 N N . PRO A 1 209 ? -12.856 -8.363 8.484 1.00 86.75 209 PRO A N 1
ATOM 1610 C CA . PRO A 1 209 ? -11.872 -8.277 9.554 1.00 86.75 209 PRO A CA 1
ATOM 1611 C C . PRO A 1 209 ? -12.536 -8.549 10.905 1.00 86.75 209 PRO A C 1
ATOM 1613 O O . PRO A 1 209 ? -13.591 -8.005 11.230 1.00 86.75 209 PRO A O 1
ATOM 1616 N N . GLY A 1 210 ? -11.883 -9.363 11.735 1.00 91.25 210 GLY A N 1
ATOM 1617 C CA . GLY A 1 210 ? -12.357 -9.616 13.097 1.00 91.25 210 GLY A CA 1
ATOM 1618 C C . GLY A 1 210 ? -12.250 -8.386 14.004 1.00 91.25 210 GLY A C 1
ATOM 1619 O O . GLY A 1 210 ? -13.057 -8.235 14.925 1.00 91.25 210 GLY A O 1
ATOM 1620 N N . ALA A 1 211 ? -11.265 -7.523 13.750 1.00 96.94 211 ALA A N 1
ATOM 1621 C CA . ALA A 1 211 ? -11.048 -6.274 14.459 1.00 96.94 211 ALA A CA 1
ATOM 1622 C C . ALA A 1 211 ? -10.357 -5.240 13.558 1.00 96.94 211 ALA A C 1
ATOM 1624 O O . ALA A 1 211 ? -9.555 -5.585 12.689 1.00 96.94 211 ALA A O 1
ATOM 1625 N N . ILE A 1 212 ? -10.672 -3.967 13.777 1.00 97.56 212 ILE A N 1
ATOM 1626 C CA . ILE A 1 212 ? -10.190 -2.841 12.979 1.00 97.56 212 ILE A CA 1
ATOM 1627 C C . ILE A 1 212 ? -9.657 -1.769 13.926 1.00 97.56 212 ILE A C 1
ATOM 1629 O O . ILE A 1 212 ? -10.307 -1.466 14.924 1.00 97.56 212 ILE A O 1
ATOM 1633 N N . LEU A 1 213 ? -8.518 -1.161 13.598 1.00 97.50 213 LEU A N 1
ATOM 1634 C CA . LEU A 1 213 ? -7.980 0.026 14.264 1.00 97.50 213 LEU A CA 1
ATOM 1635 C C . LEU A 1 213 ? -8.080 1.221 13.302 1.00 97.50 213 LEU A C 1
ATOM 1637 O O . LEU A 1 213 ? -7.195 1.395 12.459 1.00 97.50 213 LEU A O 1
ATOM 1641 N N . PRO A 1 214 ? -9.148 2.036 13.388 1.00 96.06 214 PRO A N 1
ATOM 1642 C CA . PRO A 1 214 ? -9.293 3.241 12.581 1.00 96.06 214 PRO A CA 1
ATOM 1643 C C . PRO A 1 214 ? -8.335 4.343 13.028 1.00 96.06 214 PRO A C 1
ATOM 1645 O O . PRO A 1 214 ? -8.160 4.585 14.225 1.00 96.06 214 PRO A O 1
ATOM 1648 N N . GLY A 1 215 ? -7.767 5.077 12.077 1.00 92.75 215 GLY A N 1
ATOM 1649 C CA . GLY A 1 215 ? -6.903 6.210 12.387 1.00 92.75 215 GLY A CA 1
ATOM 1650 C C . GLY A 1 215 ? -6.582 7.078 11.177 1.00 92.75 215 GLY A C 1
ATOM 1651 O O . GLY A 1 215 ? -6.758 6.685 10.029 1.00 92.75 215 GLY A O 1
ATOM 1652 N N . SER A 1 216 ? -6.099 8.297 11.437 1.00 88.75 216 SER A N 1
ATOM 1653 C CA . SER A 1 216 ? -5.632 9.181 10.363 1.00 88.75 216 SER A CA 1
ATOM 1654 C C . SER A 1 216 ? -4.209 8.856 9.904 1.00 88.75 216 SER A C 1
ATOM 1656 O O . SER A 1 216 ? -3.859 9.239 8.794 1.00 88.75 216 SER A O 1
ATOM 1658 N N . PHE A 1 217 ? -3.402 8.211 10.760 1.00 91.25 217 PHE A N 1
ATOM 1659 C CA . PHE A 1 217 ? -2.015 7.776 10.508 1.00 91.25 217 PHE A CA 1
ATOM 1660 C C . PHE A 1 217 ? -1.138 8.831 9.834 1.00 91.25 217 PHE A C 1
ATOM 1662 O O . PHE A 1 217 ? -0.485 8.595 8.823 1.00 91.25 217 PHE A O 1
ATOM 1669 N N . ASP A 1 218 ? -1.142 10.021 10.422 1.00 87.56 218 ASP A N 1
ATOM 1670 C CA . ASP A 1 218 ? -0.552 11.224 9.847 1.00 87.56 218 ASP A CA 1
ATOM 1671 C C . ASP A 1 218 ? 0.406 11.886 10.853 1.00 87.56 218 ASP A C 1
ATOM 1673 O O . ASP A 1 218 ? 0.020 12.862 11.512 1.00 87.56 218 ASP A O 1
ATOM 1677 N N . PRO A 1 219 ? 1.621 11.327 11.049 1.00 86.75 219 PRO A N 1
ATOM 1678 C CA . PRO A 1 219 ? 2.131 10.046 10.526 1.00 86.75 219 PRO A CA 1
ATOM 1679 C C . PRO A 1 219 ? 1.806 8.833 11.429 1.00 86.75 219 PRO A C 1
ATOM 1681 O O . PRO A 1 219 ? 1.357 8.980 12.573 1.00 86.75 219 PRO A O 1
ATOM 1684 N N . ILE A 1 220 ? 2.062 7.611 10.942 1.00 87.50 220 ILE A N 1
ATOM 1685 C CA . ILE A 1 220 ? 2.089 6.413 11.801 1.00 87.50 220 ILE A CA 1
ATOM 1686 C C . ILE A 1 220 ? 3.270 6.501 12.788 1.00 87.50 220 ILE A C 1
ATOM 1688 O O . ILE A 1 220 ? 4.323 7.049 12.475 1.00 87.50 220 ILE A O 1
ATOM 1692 N N . HIS A 1 221 ? 3.114 5.962 13.999 1.00 85.75 221 HIS A N 1
ATOM 1693 C CA . HIS A 1 221 ? 4.130 6.033 15.056 1.00 85.75 221 HIS A CA 1
ATOM 1694 C C . HIS A 1 221 ? 4.012 4.852 16.029 1.00 85.75 221 HIS A C 1
ATOM 1696 O O . HIS A 1 221 ? 3.086 4.045 15.914 1.00 85.75 221 HIS A O 1
ATOM 1702 N N . ALA A 1 222 ? 4.932 4.773 17.001 1.00 84.88 222 ALA A N 1
ATOM 1703 C CA . ALA A 1 222 ? 5.031 3.676 17.970 1.00 84.88 222 ALA A CA 1
ATOM 1704 C C . ALA A 1 222 ? 3.686 3.348 18.642 1.00 84.88 222 ALA A C 1
ATOM 1706 O O . ALA A 1 222 ? 3.254 2.201 18.554 1.00 84.88 222 ALA A O 1
ATOM 1707 N N . GLY A 1 223 ? 2.958 4.352 19.142 1.00 87.50 223 GLY A N 1
ATOM 1708 C CA . GLY A 1 223 ? 1.629 4.148 19.728 1.00 87.50 223 GLY A CA 1
ATOM 1709 C C . GLY A 1 223 ? 0.592 3.464 18.865 1.00 87.50 223 GLY A C 1
ATOM 1710 O O . GLY A 1 223 ? -0.122 2.604 19.368 1.00 87.50 223 GLY A O 1
ATOM 1711 N N . HIS A 1 224 ? 0.546 3.748 17.563 1.00 91.62 224 HIS A N 1
ATOM 1712 C CA . HIS A 1 224 ? -0.351 3.021 16.665 1.00 91.62 224 HIS A CA 1
ATOM 1713 C C . HIS A 1 224 ? 0.014 1.534 16.615 1.00 91.62 224 HIS A C 1
ATOM 1715 O O . HIS A 1 224 ? -0.853 0.672 16.729 1.00 91.62 224 HIS A O 1
ATOM 1721 N N . THR A 1 225 ? 1.309 1.228 16.495 1.00 91.06 225 THR A N 1
ATOM 1722 C CA . THR A 1 225 ? 1.795 -0.158 16.419 1.00 91.06 225 THR A CA 1
ATOM 1723 C C . THR A 1 225 ? 1.696 -0.901 17.752 1.00 91.06 225 THR A C 1
ATOM 1725 O O . THR A 1 225 ? 1.435 -2.102 17.760 1.00 91.06 225 THR A O 1
ATOM 1728 N N . ALA A 1 226 ? 1.874 -0.208 18.879 1.00 91.38 226 ALA A N 1
ATOM 1729 C CA . ALA A 1 226 ? 1.704 -0.767 20.214 1.00 91.38 226 ALA A CA 1
ATOM 1730 C C . ALA A 1 226 ? 0.223 -1.043 20.509 1.00 91.38 226 ALA A C 1
ATOM 1732 O O . ALA A 1 226 ? -0.100 -2.111 21.020 1.00 91.38 226 ALA A O 1
ATOM 1733 N N . LEU A 1 227 ? -0.677 -0.134 20.114 1.00 94.06 227 LEU A N 1
ATOM 1734 C CA . LEU A 1 227 ? -2.120 -0.312 20.274 1.00 94.06 227 LEU A CA 1
ATOM 1735 C C . LEU A 1 227 ? -2.637 -1.474 19.427 1.00 94.06 227 LEU A C 1
ATOM 1737 O O . LEU A 1 227 ? -3.440 -2.268 19.916 1.00 94.06 227 LEU A O 1
ATOM 1741 N N . LEU A 1 228 ? -2.147 -1.596 18.188 1.00 94.38 228 LEU A N 1
ATOM 1742 C CA . LEU A 1 228 ? -2.442 -2.731 17.317 1.00 94.38 228 LEU A CA 1
ATOM 1743 C C . LEU A 1 228 ? -2.095 -4.050 18.024 1.00 94.38 228 LEU A C 1
ATOM 1745 O O . LEU A 1 228 ? -2.984 -4.860 18.266 1.00 94.38 228 LEU A O 1
ATOM 1749 N N . LYS A 1 229 ? -0.835 -4.207 18.451 1.00 93.69 229 LYS A N 1
ATOM 1750 C CA . LYS A 1 229 ? -0.332 -5.429 19.104 1.00 93.69 229 LYS A CA 1
ATOM 1751 C C . LYS A 1 229 ? -1.065 -5.763 20.401 1.00 93.69 229 LYS A C 1
ATOM 1753 O O . LYS A 1 229 ? -1.448 -6.909 20.615 1.00 93.69 229 LYS A O 1
ATOM 1758 N N . ALA A 1 230 ? -1.287 -4.768 21.259 1.00 95.25 230 ALA A N 1
ATOM 1759 C CA . ALA A 1 230 ? -2.015 -4.959 22.511 1.00 95.25 230 ALA A CA 1
ATOM 1760 C C . ALA A 1 230 ? -3.463 -5.407 22.262 1.00 95.25 230 ALA A C 1
ATOM 1762 O O . ALA A 1 230 ? -4.002 -6.245 22.985 1.00 95.25 230 ALA A O 1
ATOM 1763 N N . SER A 1 231 ? -4.087 -4.873 21.211 1.00 96.44 231 SER A N 1
ATOM 1764 C CA . SER A 1 231 ? -5.447 -5.244 20.827 1.00 96.44 231 SER A CA 1
ATOM 1765 C C . SER A 1 231 ? -5.513 -6.640 20.215 1.00 96.44 231 SER A C 1
ATOM 1767 O O . SER A 1 231 ? -6.459 -7.369 20.504 1.00 96.44 231 SER A O 1
ATOM 1769 N N . GLU A 1 232 ? -4.510 -7.045 19.432 1.00 95.69 232 GLU A N 1
ATOM 1770 C CA . GLU A 1 232 ? -4.382 -8.419 18.927 1.00 95.69 232 GLU A CA 1
ATOM 1771 C C . GLU A 1 232 ? -4.252 -9.426 20.075 1.00 95.69 232 GLU A C 1
ATOM 1773 O O . GLU A 1 232 ? -4.950 -10.444 20.091 1.00 95.69 232 GLU A O 1
ATOM 1778 N N . GLU A 1 233 ? -3.411 -9.119 21.068 1.00 96.00 233 GLU A N 1
ATOM 1779 C CA . GLU A 1 233 ? -3.229 -9.951 22.260 1.00 96.00 233 GLU A CA 1
ATOM 1780 C C . GLU A 1 233 ? -4.529 -10.076 23.068 1.00 96.00 233 GLU A C 1
ATOM 1782 O O . GLU A 1 233 ? -4.933 -11.183 23.441 1.00 96.00 233 GLU A O 1
ATOM 1787 N N . PHE A 1 234 ? -5.222 -8.955 23.284 1.00 96.62 234 PHE A N 1
ATOM 1788 C CA . PHE A 1 234 ? -6.477 -8.920 24.030 1.00 96.62 234 PHE A CA 1
ATOM 1789 C C . PHE A 1 234 ? -7.614 -9.658 23.311 1.00 96.62 234 PHE A C 1
ATOM 1791 O O . PHE A 1 234 ? -8.320 -10.468 23.917 1.00 96.62 234 PHE A O 1
ATOM 1798 N N . LEU A 1 235 ? -7.792 -9.398 22.013 1.00 96.50 235 LEU A N 1
ATOM 1799 C CA . LEU A 1 235 ? -8.897 -9.944 21.223 1.00 96.50 235 LEU A CA 1
ATOM 1800 C C . LEU A 1 235 ? -8.639 -11.370 20.735 1.00 96.50 235 LEU A C 1
ATOM 1802 O O . LEU A 1 235 ? -9.595 -12.056 20.364 1.00 96.50 235 LEU A O 1
ATOM 1806 N N . ARG A 1 236 ? -7.374 -11.818 20.726 1.00 95.06 236 ARG A N 1
ATOM 1807 C CA . ARG A 1 236 ? -6.921 -13.074 20.099 1.00 95.06 236 ARG A CA 1
ATOM 1808 C C . ARG A 1 236 ? -7.376 -13.185 18.642 1.00 95.06 236 ARG A C 1
ATOM 1810 O O . ARG A 1 236 ? -7.797 -14.248 18.183 1.00 95.06 236 ARG A O 1
ATOM 1817 N N . LYS A 1 237 ? -7.337 -12.057 17.939 1.00 92.19 237 LYS A N 1
ATOM 1818 C CA . LYS A 1 237 ? -7.732 -11.890 16.539 1.00 92.19 237 LYS A CA 1
ATOM 1819 C C . LYS A 1 237 ? -6.737 -10.958 15.867 1.00 92.19 237 LYS A C 1
ATOM 1821 O O . LYS A 1 237 ? -6.175 -10.093 16.530 1.00 92.19 237 LYS A O 1
ATOM 1826 N N . GLU A 1 238 ? -6.575 -11.114 14.562 1.00 91.00 238 GLU A N 1
ATOM 1827 C CA . GLU A 1 238 ? -5.872 -10.128 13.745 1.00 91.00 238 GLU A CA 1
ATOM 1828 C C . GLU A 1 238 ? -6.612 -8.785 13.804 1.00 91.00 238 GLU A C 1
ATOM 1830 O O . GLU A 1 238 ? -7.846 -8.738 13.689 1.00 91.00 238 GLU A O 1
ATOM 1835 N N . VAL A 1 239 ? -5.854 -7.707 14.002 1.00 94.56 239 VAL A N 1
ATOM 1836 C CA . VAL A 1 239 ? -6.360 -6.335 13.962 1.00 94.56 239 VAL A CA 1
ATOM 1837 C C . VAL A 1 239 ? -5.789 -5.679 12.715 1.00 94.56 239 VAL A C 1
ATOM 1839 O O . VAL A 1 239 ? -4.587 -5.729 12.473 1.00 94.56 239 VAL A O 1
ATOM 1842 N N . VAL A 1 240 ? -6.647 -5.044 11.922 1.00 94.94 240 VAL A N 1
ATOM 1843 C CA . VAL A 1 240 ? -6.236 -4.397 10.671 1.00 94.94 240 VAL A CA 1
ATOM 1844 C C . VAL A 1 240 ? -6.362 -2.888 10.798 1.00 94.94 240 VAL A C 1
ATOM 1846 O O . VAL A 1 240 ? -7.355 -2.387 11.327 1.00 94.94 240 VAL A O 1
ATOM 1849 N N . PHE A 1 241 ? -5.368 -2.144 10.314 1.00 96.25 241 PHE A N 1
ATOM 1850 C CA . PHE A 1 241 ? -5.475 -0.690 10.253 1.00 96.25 241 PHE A CA 1
ATOM 1851 C C . PHE A 1 241 ? -6.571 -0.270 9.276 1.00 96.25 241 PHE A C 1
ATOM 1853 O O . PHE A 1 241 ? -6.758 -0.895 8.233 1.00 96.25 241 PHE A O 1
ATOM 1860 N N . GLU A 1 242 ? -7.263 0.823 9.578 1.00 95.62 242 GLU A N 1
ATOM 1861 C CA . GLU A 1 242 ? -8.210 1.423 8.644 1.00 95.62 242 GLU A CA 1
ATOM 1862 C C . GLU A 1 242 ? -8.003 2.929 8.517 1.00 95.62 242 GLU A C 1
ATOM 1864 O O . GLU A 1 242 ? -7.971 3.660 9.507 1.00 95.62 242 GLU A O 1
ATOM 1869 N N . LEU A 1 243 ? -7.860 3.376 7.272 1.00 93.94 243 LEU A N 1
ATOM 1870 C CA . LEU A 1 243 ? -7.763 4.774 6.886 1.00 93.94 243 LEU A CA 1
ATOM 1871 C C . LEU A 1 243 ? -9.043 5.163 6.141 1.00 93.94 243 LEU A C 1
ATOM 1873 O O . LEU A 1 243 ? -9.351 4.609 5.087 1.00 93.94 243 LEU A O 1
ATOM 1877 N N . SER A 1 244 ? -9.769 6.151 6.659 1.00 93.00 244 SER A N 1
ATOM 1878 C CA . SER A 1 244 ? -10.883 6.756 5.925 1.00 93.00 244 SER A CA 1
ATOM 1879 C C . SER A 1 244 ? -10.401 7.952 5.119 1.00 93.00 244 SER A C 1
ATOM 1881 O O . SER A 1 244 ? -9.742 8.843 5.662 1.00 93.00 244 SER A O 1
ATOM 1883 N N . MET A 1 245 ? -10.779 7.995 3.842 1.00 90.50 245 MET A N 1
ATOM 1884 C CA . MET A 1 245 ? -10.586 9.164 2.991 1.00 90.50 245 MET A CA 1
ATOM 1885 C C . MET A 1 245 ? -11.552 10.302 3.330 1.00 90.50 245 MET A C 1
ATOM 1887 O O . MET A 1 245 ? -11.207 11.467 3.169 1.00 90.50 245 MET A O 1
ATOM 1891 N N . ALA A 1 246 ? -12.749 9.963 3.813 1.00 85.94 246 ALA A N 1
ATOM 1892 C CA . ALA A 1 246 ? -13.752 10.933 4.233 1.00 85.94 246 ALA A CA 1
ATOM 1893 C C . ALA A 1 246 ? -13.624 11.251 5.727 1.00 85.94 246 ALA A C 1
ATOM 1895 O O . ALA A 1 246 ? -13.248 10.381 6.527 1.00 85.94 246 ALA A O 1
ATOM 1896 N N . ASN A 1 247 ? -13.961 12.479 6.115 1.00 77.81 247 ASN A N 1
ATOM 1897 C CA . ASN A 1 247 ? -13.923 12.920 7.505 1.00 77.81 247 ASN A CA 1
ATOM 1898 C C . ASN A 1 247 ? -15.141 13.794 7.835 1.00 77.81 247 ASN A C 1
ATOM 1900 O O . ASN A 1 247 ? -15.512 14.656 7.051 1.00 77.81 247 ASN A O 1
ATOM 1904 N N . VAL A 1 248 ? -15.737 13.594 9.013 1.00 69.69 248 VAL A N 1
ATOM 1905 C CA . VAL A 1 248 ? -16.911 14.368 9.458 1.00 69.69 248 VAL A CA 1
ATOM 1906 C C . VAL A 1 248 ? -16.548 15.831 9.747 1.00 69.69 248 VAL A C 1
ATOM 1908 O O . VAL A 1 248 ? -17.321 16.735 9.450 1.00 69.69 248 VAL A O 1
ATOM 1911 N N . ASP A 1 249 ? -15.359 16.080 10.304 1.00 65.81 249 ASP A N 1
ATOM 1912 C CA . ASP A 1 249 ? -14.955 17.405 10.800 1.00 65.81 249 ASP A CA 1
ATOM 1913 C C . ASP A 1 249 ? -13.977 18.142 9.873 1.00 65.81 249 ASP A C 1
ATOM 1915 O O . ASP A 1 249 ? -13.638 19.305 10.109 1.00 65.81 249 ASP A O 1
ATOM 1919 N N . LYS A 1 250 ? -13.431 17.451 8.869 1.00 73.38 250 LYS A N 1
ATOM 1920 C CA . LYS A 1 250 ? -12.350 17.945 8.006 1.00 73.38 250 LYS A CA 1
ATOM 1921 C C . LYS A 1 250 ? -12.674 17.672 6.540 1.00 73.38 250 LYS A C 1
ATOM 1923 O O . LYS A 1 250 ? -13.458 16.773 6.267 1.00 73.38 250 LYS A O 1
ATOM 1928 N N . PRO A 1 251 ? -12.040 18.390 5.598 1.00 77.81 251 PRO A N 1
ATOM 1929 C CA . PRO A 1 251 ? -12.094 18.006 4.194 1.00 77.81 251 PRO A CA 1
ATOM 1930 C C . PRO A 1 251 ? -11.657 16.550 3.995 1.00 77.81 251 PRO A C 1
ATOM 1932 O O . PRO A 1 251 ? -10.780 16.063 4.721 1.00 77.81 251 PRO A O 1
ATOM 1935 N N . ASP A 1 252 ? -12.241 15.893 2.992 1.00 85.38 252 ASP A N 1
ATOM 1936 C CA . ASP A 1 252 ? -11.748 14.614 2.483 1.00 85.38 252 ASP A CA 1
ATOM 1937 C C . ASP A 1 252 ? -10.247 14.734 2.174 1.00 85.38 252 ASP A C 1
ATOM 1939 O O . ASP A 1 252 ? -9.782 15.755 1.656 1.00 85.38 252 ASP A O 1
ATOM 1943 N N . ILE A 1 253 ? -9.478 13.696 2.504 1.00 87.06 253 ILE A N 1
ATOM 1944 C CA . ILE A 1 253 ? -8.061 13.654 2.133 1.00 87.06 253 ILE A CA 1
ATOM 1945 C C . ILE A 1 253 ? -7.927 13.387 0.634 1.00 87.06 253 ILE A C 1
ATOM 1947 O O . ILE A 1 253 ? -8.702 12.628 0.045 1.00 87.06 253 ILE A O 1
ATOM 1951 N N . SER A 1 254 ? -6.921 14.014 0.027 1.00 86.50 254 SER A N 1
ATOM 1952 C CA . SER A 1 254 ? -6.600 13.830 -1.386 1.00 86.50 254 SER A CA 1
ATOM 1953 C C . SER A 1 254 ? -6.121 12.400 -1.677 1.00 86.50 254 SER A C 1
ATOM 1955 O O . SER A 1 254 ? -5.720 11.658 -0.771 1.00 86.50 254 SER A O 1
ATOM 1957 N N . VAL A 1 255 ? -6.143 12.008 -2.955 1.00 82.38 255 VAL A N 1
ATOM 1958 C CA . VAL A 1 255 ? -5.569 10.730 -3.413 1.00 82.38 255 VAL A CA 1
ATOM 1959 C C . VAL A 1 255 ? -4.083 10.675 -3.063 1.00 82.38 255 VAL A C 1
ATOM 1961 O O . VAL A 1 255 ? -3.583 9.645 -2.604 1.00 82.38 255 VAL A O 1
ATOM 1964 N N . GLU A 1 256 ? -3.389 11.798 -3.217 1.00 79.81 256 GLU A N 1
ATOM 1965 C CA . GLU A 1 256 ? -1.974 11.961 -2.916 1.00 79.81 256 GLU A CA 1
ATOM 1966 C C . GLU A 1 256 ? -1.699 11.753 -1.421 1.00 79.81 256 GLU A C 1
ATOM 1968 O O . GLU A 1 256 ? -0.854 10.930 -1.061 1.00 79.81 256 GLU A O 1
ATOM 1973 N N . ASP A 1 257 ? -2.454 12.413 -0.539 1.00 83.81 257 ASP A N 1
ATOM 1974 C CA . ASP A 1 257 ? -2.294 12.277 0.914 1.00 83.81 257 ASP A CA 1
ATOM 1975 C C . ASP A 1 257 ? -2.630 10.867 1.405 1.00 83.81 257 ASP A C 1
ATOM 1977 O O . ASP A 1 257 ? -1.925 10.313 2.255 1.00 83.81 257 ASP A O 1
ATOM 1981 N N . ALA A 1 258 ? -3.699 10.264 0.875 1.00 87.62 258 ALA A N 1
ATOM 1982 C CA . ALA A 1 258 ? -4.050 8.882 1.180 1.00 87.62 258 ALA A CA 1
ATOM 1983 C C . ALA A 1 258 ? -2.915 7.937 0.769 1.00 87.62 258 ALA A C 1
ATOM 1985 O O . ALA A 1 258 ? -2.506 7.081 1.555 1.00 87.62 258 ALA A O 1
ATOM 1986 N N . SER A 1 259 ? -2.341 8.150 -0.414 1.00 83.19 259 SER A N 1
ATOM 1987 C CA . SER A 1 259 ? -1.216 7.363 -0.917 1.00 83.19 259 SER A CA 1
ATOM 1988 C C . SER A 1 259 ? 0.043 7.528 -0.059 1.00 83.19 259 SER A C 1
ATOM 1990 O O . SER A 1 259 ? 0.693 6.535 0.267 1.00 83.19 259 SER A O 1
ATOM 1992 N N . ILE A 1 260 ? 0.347 8.746 0.407 1.00 81.88 260 ILE A N 1
ATOM 1993 C CA . ILE A 1 260 ? 1.454 9.017 1.345 1.00 81.88 260 ILE A CA 1
ATOM 1994 C C . ILE A 1 260 ? 1.256 8.280 2.679 1.00 81.88 260 ILE A C 1
ATOM 1996 O O . ILE A 1 260 ? 2.216 7.773 3.264 1.00 81.88 260 ILE A O 1
ATOM 2000 N N . ARG A 1 261 ? 0.022 8.190 3.181 1.00 87.19 261 ARG A N 1
ATOM 2001 C CA . ARG A 1 261 ? -0.290 7.457 4.422 1.00 87.19 261 ARG A CA 1
ATOM 2002 C C . ARG A 1 261 ? -0.204 5.945 4.221 1.00 87.19 261 ARG A C 1
ATOM 2004 O O . ARG A 1 261 ? 0.400 5.262 5.045 1.00 87.19 261 ARG A O 1
ATOM 2011 N N . ILE A 1 262 ? -0.720 5.437 3.099 1.00 85.56 262 ILE A N 1
ATOM 2012 C CA . ILE A 1 262 ? -0.606 4.023 2.704 1.00 85.56 262 ILE A CA 1
ATOM 2013 C C . ILE A 1 262 ? 0.868 3.613 2.600 1.00 85.56 262 ILE A C 1
ATOM 2015 O O . ILE A 1 262 ? 1.245 2.574 3.142 1.00 85.56 262 ILE A O 1
ATOM 2019 N N . ASN A 1 263 ? 1.720 4.448 1.990 1.00 79.38 263 ASN A N 1
ATOM 2020 C CA . ASN A 1 263 ? 3.162 4.200 1.851 1.00 79.38 263 ASN A CA 1
ATOM 2021 C C . ASN A 1 263 ? 3.844 3.870 3.187 1.00 79.38 263 ASN A C 1
ATOM 2023 O O . ASN A 1 263 ? 4.715 3.006 3.240 1.00 79.38 263 ASN A O 1
ATOM 2027 N N . GLN A 1 264 ? 3.441 4.524 4.282 1.00 82.75 264 GLN A N 1
ATOM 2028 C CA . GLN A 1 264 ? 4.043 4.298 5.601 1.00 82.75 264 GLN A CA 1
ATOM 2029 C C . GLN A 1 264 ? 3.761 2.887 6.147 1.00 82.75 264 GLN A C 1
ATOM 2031 O O . GLN A 1 264 ? 4.547 2.363 6.944 1.00 82.75 264 GLN A O 1
ATOM 2036 N N . MET A 1 265 ? 2.654 2.277 5.712 1.00 82.50 265 MET A N 1
ATOM 2037 C CA . MET A 1 265 ? 2.171 0.965 6.152 1.00 82.50 265 MET A CA 1
ATOM 2038 C C . MET A 1 265 ? 2.468 -0.163 5.159 1.00 82.50 265 MET A C 1
ATOM 2040 O O . MET A 1 265 ? 2.505 -1.334 5.549 1.00 82.50 265 MET A O 1
ATOM 2044 N N . PHE A 1 266 ? 2.688 0.178 3.889 1.00 74.50 266 PHE A N 1
ATOM 2045 C CA . PHE A 1 266 ? 2.795 -0.789 2.807 1.00 74.50 266 PHE A CA 1
ATOM 2046 C C . PHE A 1 266 ? 3.936 -1.794 3.038 1.00 74.50 266 PHE A C 1
ATOM 2048 O O . PHE A 1 266 ? 5.059 -1.437 3.396 1.00 74.50 266 PHE A O 1
ATOM 2055 N N . GLY A 1 267 ? 3.640 -3.087 2.862 1.00 69.25 267 GLY A N 1
ATOM 2056 C CA . GLY A 1 267 ? 4.602 -4.173 3.081 1.00 69.25 267 GLY A CA 1
ATOM 2057 C C . GLY A 1 267 ? 5.034 -4.370 4.543 1.00 69.25 267 GLY A C 1
ATOM 2058 O O . GLY A 1 267 ? 6.018 -5.073 4.786 1.00 69.25 267 GLY A O 1
ATOM 2059 N N . LYS A 1 268 ? 4.351 -3.72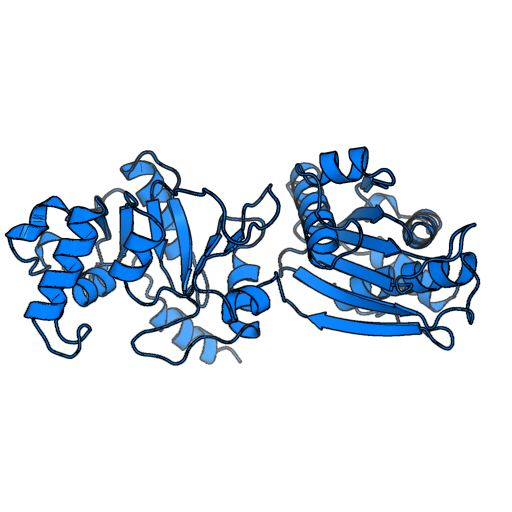8 5.503 1.00 77.69 268 LYS A N 1
ATOM 2060 C CA . LYS A 1 268 ? 4.598 -3.856 6.952 1.00 77.69 268 LYS A CA 1
ATOM 2061 C C . LYS A 1 268 ? 3.354 -4.325 7.703 1.00 77.69 268 LYS A C 1
ATOM 2063 O O . LYS A 1 268 ? 3.474 -5.194 8.560 1.00 77.69 268 LYS A O 1
ATOM 2068 N N . TRP A 1 269 ? 2.184 -3.780 7.363 1.00 85.88 269 TRP A N 1
ATOM 2069 C CA . TRP A 1 269 ? 0.896 -4.139 7.964 1.00 85.88 269 TRP A CA 1
ATOM 2070 C C . TRP A 1 269 ? -0.211 -4.194 6.910 1.00 85.88 269 TRP A C 1
ATOM 2072 O O . TRP A 1 269 ? -0.138 -3.456 5.923 1.00 85.88 269 TRP A O 1
ATOM 2082 N N . PRO A 1 270 ? -1.244 -5.029 7.112 1.00 86.50 270 PRO A N 1
ATOM 2083 C CA . PRO A 1 270 ? -2.458 -4.935 6.322 1.00 86.50 270 PRO A CA 1
ATOM 2084 C C . PRO A 1 270 ? -3.190 -3.615 6.612 1.00 86.50 270 PRO A C 1
ATOM 2086 O O . PRO A 1 270 ? -3.174 -3.110 7.740 1.00 86.50 270 PRO A O 1
ATOM 2089 N N . LEU A 1 271 ? -3.851 -3.067 5.594 1.00 90.88 271 LEU A N 1
ATOM 2090 C CA . LEU A 1 271 ? -4.581 -1.801 5.674 1.00 90.88 271 LEU A CA 1
ATOM 2091 C C . LEU A 1 271 ? -5.889 -1.883 4.886 1.00 90.88 271 LEU A C 1
ATOM 2093 O O . LEU A 1 271 ? -5.939 -2.417 3.780 1.00 90.88 271 LEU A O 1
ATOM 2097 N N . ILE A 1 272 ? -6.948 -1.310 5.440 1.00 92.69 272 ILE A N 1
ATOM 2098 C CA . ILE A 1 272 ? -8.204 -1.046 4.746 1.00 92.69 272 ILE A CA 1
ATOM 2099 C C . ILE A 1 272 ? -8.276 0.454 4.460 1.00 92.69 272 ILE A C 1
ATOM 2101 O O . ILE A 1 272 ? -8.105 1.267 5.364 1.00 92.69 272 ILE A O 1
ATOM 2105 N N . LEU A 1 273 ? -8.560 0.828 3.217 1.00 92.00 273 LEU A N 1
ATOM 2106 C CA . LEU A 1 273 ? -8.912 2.195 2.849 1.00 92.00 273 LEU A CA 1
ATOM 2107 C C . LEU A 1 273 ? -10.412 2.268 2.575 1.00 92.00 273 LEU A C 1
ATOM 2109 O O . LEU A 1 273 ? -10.921 1.492 1.765 1.00 92.00 273 LEU A O 1
ATOM 2113 N N . THR A 1 274 ? -11.114 3.193 3.223 1.00 92.44 274 THR A N 1
ATOM 2114 C CA . THR A 1 274 ? -12.561 3.391 3.039 1.00 92.44 274 THR A CA 1
ATOM 2115 C C . THR A 1 274 ? -12.900 4.849 2.736 1.00 92.44 274 THR A C 1
ATOM 2117 O O . THR A 1 274 ? -12.051 5.734 2.821 1.00 92.44 274 THR A O 1
ATOM 2120 N N . ARG A 1 275 ? -14.177 5.116 2.441 1.00 91.38 275 ARG A N 1
ATOM 2121 C CA . ARG A 1 275 ? -14.785 6.458 2.515 1.00 91.38 275 ARG A CA 1
ATOM 2122 C C . ARG A 1 275 ? -15.767 6.587 3.692 1.00 91.38 275 ARG A C 1
ATOM 2124 O O . ARG A 1 275 ? -16.670 7.421 3.653 1.00 91.38 275 ARG A O 1
ATOM 2131 N N . ALA A 1 276 ? -15.658 5.725 4.706 1.00 90.75 276 ALA A N 1
ATOM 2132 C CA . ALA A 1 276 ? -16.562 5.699 5.853 1.00 90.75 276 ALA A CA 1
ATOM 2133 C C . ALA A 1 276 ? -16.057 6.628 6.968 1.00 90.75 276 ALA A C 1
ATOM 2135 O O . ALA A 1 276 ? -15.187 6.269 7.757 1.00 90.75 276 ALA A O 1
ATOM 2136 N N . ASP A 1 277 ? -16.636 7.819 7.049 1.00 88.12 277 ASP A N 1
ATOM 2137 C CA . ASP A 1 277 ? -16.317 8.862 8.032 1.00 88.12 277 ASP A CA 1
ATOM 2138 C C . ASP A 1 277 ? -16.907 8.605 9.434 1.00 88.12 277 ASP A C 1
ATOM 2140 O O . ASP A 1 277 ? -16.336 9.056 10.426 1.00 88.12 277 ASP A O 1
ATOM 2144 N N . THR A 1 278 ? -17.991 7.829 9.540 1.00 91.88 278 THR A N 1
ATOM 2145 C CA . THR A 1 278 ? -18.629 7.445 10.811 1.00 91.88 278 THR A CA 1
ATOM 2146 C C . THR A 1 278 ? -18.474 5.958 11.134 1.00 91.88 278 THR A C 1
ATOM 2148 O O . THR A 1 278 ? -18.350 5.105 10.252 1.00 91.88 278 THR A O 1
ATOM 2151 N N . PHE A 1 279 ? -18.549 5.607 12.422 1.00 95.06 279 PHE A N 1
ATOM 2152 C CA . PHE A 1 279 ? -18.521 4.204 12.855 1.00 95.06 279 PHE A CA 1
ATOM 2153 C C . PHE A 1 279 ? -19.751 3.407 12.413 1.00 95.06 279 PHE A C 1
ATOM 2155 O O . PHE A 1 279 ? -19.625 2.214 12.161 1.00 95.06 279 PHE A O 1
ATOM 2162 N N . SER A 1 280 ? -20.911 4.045 12.242 1.00 94.19 280 SER A N 1
ATOM 2163 C CA . SER A 1 280 ? -22.105 3.410 11.666 1.00 94.19 280 SER A CA 1
ATOM 2164 C C . SER A 1 280 ? -21.873 2.999 10.208 1.00 94.19 280 SER A C 1
ATOM 2166 O O . SER A 1 280 ? -22.153 1.861 9.829 1.00 94.19 280 SER A O 1
ATOM 2168 N N . ARG A 1 281 ? -21.251 3.865 9.393 1.00 93.38 281 ARG A N 1
ATOM 2169 C CA . ARG A 1 281 ? -20.841 3.522 8.020 1.00 93.38 281 ARG A CA 1
ATOM 2170 C C . ARG A 1 281 ? -19.769 2.434 8.000 1.00 93.38 281 ARG A C 1
ATOM 2172 O O . ARG A 1 281 ? -19.870 1.514 7.192 1.00 93.38 281 ARG A O 1
ATOM 2179 N N . LYS A 1 282 ? -18.789 2.480 8.910 1.00 94.38 282 LYS A N 1
ATOM 2180 C CA . LYS A 1 282 ? -17.793 1.400 9.051 1.00 94.38 282 LYS A CA 1
ATOM 2181 C C . LYS A 1 282 ? -18.451 0.073 9.436 1.00 94.38 282 LYS A C 1
ATOM 2183 O O . LYS A 1 282 ? -18.102 -0.951 8.862 1.00 94.38 282 LYS A O 1
ATOM 2188 N N . ALA A 1 283 ? -19.426 0.081 10.344 1.00 95.44 283 ALA A N 1
ATOM 2189 C CA . ALA A 1 283 ? -20.163 -1.115 10.751 1.00 95.44 283 ALA A CA 1
ATOM 2190 C C . ALA A 1 283 ? -20.967 -1.724 9.591 1.00 95.44 283 ALA A C 1
ATOM 2192 O O . ALA A 1 283 ? -21.055 -2.945 9.486 1.00 95.44 283 ALA A O 1
ATOM 2193 N N . LYS A 1 284 ? -21.514 -0.896 8.686 1.00 93.38 284 LYS A N 1
ATOM 2194 C CA . LYS A 1 284 ? -22.183 -1.372 7.459 1.00 93.38 284 LYS A CA 1
ATOM 2195 C C . LYS A 1 284 ? -21.223 -2.076 6.508 1.00 93.38 284 LYS A C 1
ATOM 2197 O O . LYS A 1 284 ? -21.602 -3.076 5.907 1.00 93.38 284 LYS A O 1
ATOM 2202 N N . LEU A 1 285 ? -20.002 -1.554 6.376 1.00 92.06 285 LEU A N 1
ATOM 2203 C CA . LEU A 1 285 ? -18.954 -2.177 5.564 1.00 92.06 285 LEU A CA 1
ATOM 2204 C C . LEU A 1 285 ? -18.429 -3.469 6.204 1.00 92.06 285 LEU A C 1
ATOM 2206 O O . LEU A 1 285 ? -18.161 -4.431 5.489 1.00 92.06 285 LEU A O 1
ATOM 2210 N N . PHE A 1 286 ? -18.321 -3.507 7.537 1.00 93.94 286 PHE A N 1
ATOM 2211 C CA . PHE A 1 286 ? -17.726 -4.623 8.278 1.00 93.94 286 PHE A CA 1
ATOM 2212 C C . PHE A 1 286 ? -18.620 -5.115 9.433 1.00 93.94 286 PHE A C 1
ATOM 2214 O O . PHE A 1 286 ? -18.281 -4.920 10.606 1.00 93.94 286 PHE A O 1
ATOM 2221 N N . PRO A 1 287 ? -19.766 -5.763 9.141 1.00 94.56 287 PRO A N 1
ATOM 2222 C CA . PRO A 1 287 ? -20.648 -6.278 10.184 1.00 94.56 287 PRO A CA 1
ATOM 2223 C C . PRO A 1 287 ? -19.944 -7.313 11.073 1.00 94.56 287 PRO A C 1
ATOM 2225 O O . PRO A 1 287 ? -19.340 -8.271 10.583 1.00 94.56 287 PRO A O 1
ATOM 2228 N N . GLY A 1 288 ? -20.068 -7.153 12.391 1.00 95.94 288 GLY A N 1
ATOM 2229 C CA . GLY A 1 288 ? -19.435 -8.015 13.394 1.00 95.94 288 GLY A CA 1
ATOM 2230 C C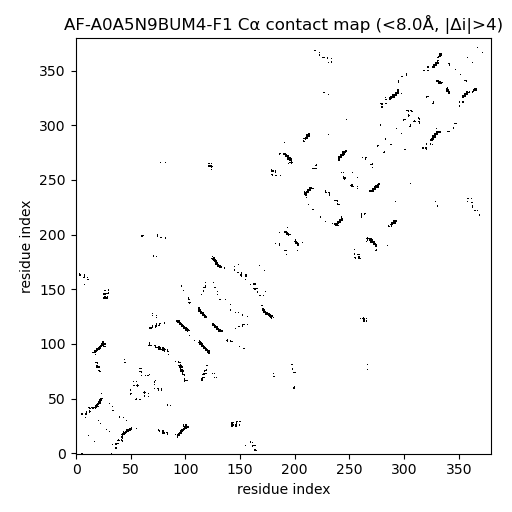 . GLY A 1 288 ? -18.007 -7.621 13.789 1.00 95.94 288 GLY A C 1
ATOM 2231 O O . GLY A 1 288 ? -17.421 -8.285 14.647 1.00 95.94 288 GLY A O 1
ATOM 2232 N N . ALA A 1 289 ? -17.440 -6.570 13.187 1.00 96.69 289 ALA A N 1
ATOM 2233 C CA . ALA A 1 289 ? -16.095 -6.105 13.511 1.00 96.69 289 ALA A CA 1
ATOM 2234 C C . ALA A 1 289 ? -16.021 -5.437 14.894 1.00 96.69 289 ALA A C 1
ATOM 2236 O O . ALA A 1 289 ? -16.945 -4.746 15.332 1.00 96.69 289 ALA A O 1
ATOM 2237 N N . VAL A 1 290 ? -14.874 -5.601 15.557 1.00 98.38 290 VAL A N 1
ATOM 2238 C CA . VAL A 1 290 ? -14.525 -4.859 16.775 1.00 98.38 290 VAL A CA 1
ATOM 2239 C C . VAL A 1 290 ? -13.667 -3.649 16.408 1.00 98.38 290 VAL A C 1
ATOM 2241 O O . VAL A 1 290 ? -12.589 -3.810 15.842 1.00 98.38 290 VAL A O 1
ATOM 2244 N N . PHE A 1 291 ? -14.107 -2.443 16.755 1.00 98.31 291 PHE A N 1
ATOM 2245 C CA . PHE A 1 291 ? -13.355 -1.212 16.529 1.00 98.31 291 PHE A CA 1
ATOM 2246 C C . PHE A 1 291 ? -12.467 -0.874 17.728 1.00 98.31 291 PHE A C 1
ATOM 2248 O O . PHE A 1 291 ? -12.948 -0.587 18.824 1.00 98.31 291 PHE A O 1
ATOM 2255 N N . VAL A 1 292 ? -11.158 -0.877 17.512 1.00 98.00 292 VAL A N 1
ATOM 2256 C CA . VAL A 1 292 ? -10.148 -0.462 18.485 1.00 98.00 292 VAL A CA 1
ATOM 2257 C C . VAL A 1 292 ? -9.979 1.049 18.402 1.00 98.00 292 VAL A C 1
ATOM 2259 O O . VAL A 1 292 ? -9.622 1.584 17.353 1.00 98.00 292 VAL A O 1
ATOM 2262 N N . VAL A 1 293 ? -10.220 1.746 19.510 1.00 96.44 293 VAL A N 1
ATOM 2263 C CA . VAL A 1 293 ? -10.193 3.210 19.573 1.00 96.44 293 VAL A CA 1
ATOM 2264 C C . VAL A 1 293 ? -9.471 3.704 20.822 1.00 96.44 293 VAL A C 1
ATOM 2266 O O . VAL A 1 293 ? -9.497 3.069 21.873 1.00 96.44 293 VAL A O 1
ATOM 2269 N N . GLY A 1 294 ? -8.839 4.872 20.730 1.00 93.31 294 GLY A N 1
ATOM 2270 C CA . GLY A 1 294 ? -8.342 5.584 21.910 1.00 93.31 294 GLY A CA 1
ATOM 2271 C C . GLY A 1 294 ? -9.464 6.297 22.670 1.00 93.31 294 GLY A C 1
ATOM 2272 O O . GLY A 1 294 ? -10.524 6.578 22.100 1.00 93.31 294 GLY A O 1
ATOM 2273 N N . TYR A 1 295 ? -9.203 6.654 23.930 1.00 92.38 295 TYR A N 1
ATOM 2274 C CA . TYR A 1 295 ? -10.151 7.343 24.813 1.00 92.38 295 TYR A CA 1
ATOM 2275 C C . TYR A 1 295 ? -10.849 8.553 24.165 1.00 92.38 295 TYR A C 1
ATOM 2277 O O . TYR A 1 295 ? -12.073 8.654 24.223 1.00 92.38 295 TYR A O 1
ATOM 2285 N N . ASP A 1 296 ? -10.113 9.444 23.486 1.00 90.62 296 ASP A N 1
ATOM 2286 C CA . ASP A 1 296 ? -10.716 10.626 22.849 1.00 90.62 296 ASP A CA 1
ATOM 2287 C C . ASP A 1 296 ? -11.699 10.260 21.747 1.00 90.62 296 ASP A C 1
ATOM 2289 O O . ASP A 1 296 ? -12.733 10.900 21.611 1.00 90.62 296 ASP A O 1
ATOM 2293 N N . THR A 1 297 ? -11.394 9.228 20.960 1.00 92.44 297 THR A N 1
ATOM 2294 C CA . THR A 1 297 ? -12.321 8.753 19.925 1.00 92.44 297 THR A CA 1
ATOM 2295 C C . THR A 1 297 ? -13.536 8.094 20.573 1.00 92.44 297 THR A C 1
ATOM 2297 O O . THR A 1 297 ? -14.656 8.332 20.129 1.00 92.44 297 THR A O 1
ATOM 2300 N N . GLY A 1 298 ? -13.333 7.370 21.680 1.00 94.38 298 GLY A N 1
ATOM 2301 C CA . GLY A 1 298 ? -14.403 6.881 22.551 1.00 94.38 298 GLY A CA 1
ATOM 2302 C C . GLY A 1 298 ? -15.363 7.988 22.994 1.00 94.38 298 GLY A C 1
ATOM 2303 O O . GLY A 1 298 ? -16.571 7.816 22.868 1.00 94.38 298 GLY A O 1
ATOM 2304 N N . LEU A 1 299 ? -14.845 9.146 23.428 1.00 94.00 299 LEU A N 1
ATOM 2305 C CA . LEU A 1 299 ? -15.669 10.318 23.756 1.00 94.00 299 LEU A CA 1
ATOM 2306 C C . LEU A 1 299 ? -16.485 10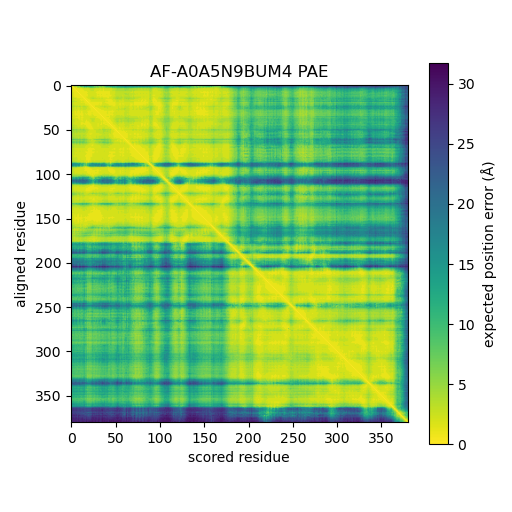.811 22.557 1.00 94.00 299 LEU A C 1
ATOM 2308 O O . LEU A 1 299 ? -17.673 11.072 22.713 1.00 94.00 299 LEU A O 1
ATOM 2312 N N . ARG A 1 300 ? -15.874 10.916 21.368 1.00 93.38 300 ARG A N 1
ATOM 2313 C CA . ARG A 1 300 ? -16.568 11.394 20.155 1.00 93.38 300 ARG A CA 1
ATOM 2314 C C . ARG A 1 300 ? -17.715 10.482 19.739 1.00 93.38 300 ARG A C 1
ATOM 2316 O O . ARG A 1 300 ? -18.751 10.971 19.309 1.00 93.38 300 ARG A O 1
ATOM 2323 N N . ILE A 1 301 ? -17.544 9.169 19.901 1.00 95.19 301 ILE A N 1
ATOM 2324 C CA . ILE A 1 301 ? -18.572 8.174 19.566 1.00 95.19 301 ILE A CA 1
ATOM 2325 C C . ILE A 1 301 ? -19.864 8.406 20.366 1.00 95.19 301 ILE A C 1
ATOM 2327 O O . ILE A 1 301 ? -20.944 8.169 19.833 1.00 95.19 301 ILE A O 1
ATOM 2331 N N . ILE A 1 302 ? -19.765 8.882 21.611 1.00 94.69 302 ILE A N 1
ATOM 2332 C CA . ILE A 1 302 ? -20.906 9.095 22.520 1.00 94.69 302 ILE A CA 1
ATOM 2333 C C . ILE A 1 302 ? -21.238 10.580 22.753 1.00 94.69 302 ILE A C 1
ATOM 2335 O O . ILE A 1 302 ? -21.917 10.913 23.726 1.00 94.69 302 ILE A O 1
ATOM 2339 N N . ASP A 1 303 ? -20.741 11.478 21.902 1.00 93.19 303 ASP A N 1
ATOM 2340 C CA . ASP A 1 303 ? -20.981 12.918 21.996 1.00 93.19 303 ASP A CA 1
ATOM 2341 C C . ASP A 1 303 ? -21.874 13.375 20.837 1.00 93.19 303 ASP A C 1
ATOM 2343 O O . ASP A 1 303 ? -21.477 13.320 19.672 1.00 93.19 303 ASP A O 1
ATOM 2347 N N . SER A 1 304 ? -23.070 13.881 21.161 1.00 92.69 304 SER A N 1
ATOM 2348 C CA . SER A 1 304 ? -24.064 14.358 20.189 1.00 92.69 304 SER A CA 1
ATOM 2349 C C . SER A 1 304 ? -23.526 15.425 19.238 1.00 92.69 304 SER A C 1
ATOM 2351 O O . SER A 1 304 ? -24.072 15.596 18.151 1.00 92.69 304 SER A O 1
ATOM 2353 N N . LYS A 1 305 ? -22.450 16.137 19.604 1.00 91.25 305 LYS A N 1
ATOM 2354 C CA . LYS A 1 305 ? -21.793 17.109 18.722 1.00 91.25 305 LYS A CA 1
ATOM 2355 C C . LYS A 1 305 ? -21.393 16.505 17.368 1.00 91.25 305 LYS A C 1
ATOM 2357 O O . LYS A 1 305 ? -21.452 17.212 16.368 1.00 91.25 305 LYS A O 1
ATOM 2362 N N . TYR A 1 306 ? -21.029 15.221 17.329 1.00 87.81 306 TYR A N 1
ATOM 2363 C CA . TYR A 1 306 ? -20.639 14.506 16.102 1.00 87.81 306 TYR A CA 1
ATOM 2364 C C . TYR A 1 306 ? -21.832 13.892 15.349 1.00 87.81 306 TYR A C 1
ATOM 2366 O O . TYR A 1 306 ? -21.645 13.162 14.380 1.00 87.81 306 TYR A O 1
ATOM 2374 N N . TYR A 1 307 ? -23.054 14.198 15.791 1.00 90.12 307 TYR A N 1
ATOM 2375 C CA . TYR A 1 307 ? -24.319 13.713 15.237 1.00 90.12 307 TYR A CA 1
ATOM 2376 C C . TYR A 1 307 ? -25.287 14.887 15.039 1.00 90.12 307 TYR A C 1
ATOM 2378 O O . TYR A 1 307 ? -26.429 14.847 15.489 1.00 90.12 307 TYR A O 1
ATOM 2386 N N . ASP A 1 308 ? -24.804 15.978 14.438 1.00 88.69 308 ASP A N 1
ATOM 2387 C CA . ASP A 1 308 ? -25.569 17.212 14.182 1.00 88.69 308 ASP A CA 1
ATOM 2388 C C . ASP A 1 308 ? -26.142 17.887 15.443 1.00 88.69 308 ASP A C 1
ATOM 2390 O O . ASP A 1 308 ? -27.106 18.648 15.383 1.00 88.69 308 ASP A O 1
ATOM 2394 N N . ASN A 1 309 ? -25.517 17.652 16.603 1.00 90.81 309 ASN A N 1
ATOM 2395 C CA . ASN A 1 309 ? -26.025 18.040 17.925 1.00 90.81 309 ASN A CA 1
ATOM 2396 C C . ASN A 1 309 ? -27.373 17.385 18.285 1.00 90.81 309 ASN A C 1
ATOM 2398 O O . ASN A 1 309 ? -28.092 17.896 19.145 1.00 90.81 309 ASN A O 1
ATOM 2402 N N . ASP A 1 310 ? -27.697 16.242 17.674 1.00 93.75 310 ASP A N 1
ATOM 2403 C CA . ASP A 1 310 ? -28.917 15.476 17.921 1.00 93.75 310 ASP A CA 1
ATOM 2404 C C . ASP A 1 310 ? -28.615 14.178 18.689 1.00 93.75 310 ASP A C 1
ATOM 2406 O O . ASP A 1 310 ? -27.954 13.252 18.211 1.00 93.75 310 ASP A O 1
ATOM 2410 N N . VAL A 1 311 ? -29.132 14.105 19.918 1.00 94.38 311 VAL A N 1
ATOM 2411 C CA . VAL A 1 311 ? -29.006 12.925 20.781 1.00 94.38 311 VAL A CA 1
ATOM 2412 C C . VAL A 1 311 ? -29.746 11.723 20.191 1.00 94.38 311 VAL A C 1
ATOM 2414 O O . VAL A 1 311 ? -29.243 10.611 20.308 1.00 94.38 311 VAL A O 1
ATOM 2417 N N . ASN A 1 312 ? -30.902 11.908 19.547 1.00 95.38 312 ASN A N 1
ATOM 2418 C CA . ASN A 1 312 ? -31.648 10.791 18.964 1.00 95.38 312 ASN A CA 1
ATOM 2419 C C . ASN A 1 312 ? -30.874 10.174 17.797 1.00 95.38 312 ASN A C 1
ATOM 2421 O O . ASN A 1 312 ? -30.732 8.957 17.759 1.00 95.38 312 ASN A O 1
ATOM 2425 N N . ASN A 1 313 ? -30.285 11.000 16.926 1.00 94.31 313 ASN A N 1
ATOM 2426 C CA . ASN A 1 313 ? -29.411 10.537 15.842 1.00 94.31 313 ASN A CA 1
ATOM 2427 C C . ASN A 1 313 ? -28.208 9.741 16.388 1.00 94.31 313 ASN A C 1
ATOM 2429 O O . ASN A 1 313 ? -27.897 8.656 15.900 1.00 94.31 313 ASN A O 1
ATOM 2433 N N . MET A 1 314 ? -27.570 10.223 17.463 1.00 95.75 314 MET A N 1
ATOM 2434 C CA . MET A 1 314 ? -26.499 9.479 18.140 1.00 95.75 314 MET A CA 1
ATOM 2435 C C . MET A 1 314 ? -26.978 8.109 18.646 1.00 95.75 314 MET A C 1
ATOM 2437 O O . MET A 1 314 ? -26.299 7.102 18.442 1.00 95.75 314 MET A O 1
ATOM 2441 N N . ILE A 1 315 ? -28.140 8.057 19.307 1.00 96.75 315 ILE A N 1
ATOM 2442 C CA . ILE A 1 315 ? -28.724 6.805 19.801 1.00 96.75 315 ILE A CA 1
ATOM 2443 C C . ILE A 1 315 ? -29.035 5.851 18.637 1.00 96.75 315 ILE A C 1
ATOM 2445 O O . ILE A 1 315 ? -28.654 4.686 18.712 1.00 96.75 315 ILE A O 1
ATOM 2449 N N . GLU A 1 316 ? -29.651 6.336 17.557 1.00 96.44 316 GLU A N 1
ATOM 2450 C CA . GLU A 1 316 ? -29.988 5.540 16.368 1.00 96.44 316 GLU A CA 1
ATOM 2451 C C . GLU A 1 316 ? -28.745 4.930 15.710 1.00 96.44 316 GLU A C 1
ATOM 2453 O O . GLU A 1 316 ? -28.739 3.743 15.377 1.00 96.44 316 GLU A O 1
ATOM 2458 N N . GLN A 1 317 ? -27.661 5.699 15.574 1.00 96.25 317 GLN A N 1
ATOM 2459 C CA . GLN A 1 317 ? -26.411 5.187 15.006 1.00 96.25 317 GLN A CA 1
ATOM 2460 C C . GLN A 1 317 ? -25.722 4.165 15.918 1.00 96.25 317 GLN A C 1
ATOM 2462 O O . GLN A 1 317 ? -25.180 3.175 15.423 1.00 96.25 317 GLN A O 1
ATOM 2467 N N . LEU A 1 318 ? -25.753 4.358 17.241 1.00 97.62 318 LEU A N 1
ATOM 2468 C CA . LEU A 1 318 ? -25.237 3.368 18.194 1.00 97.62 318 LEU A CA 1
ATOM 2469 C C . LEU A 1 318 ? -26.081 2.082 18.199 1.00 97.62 318 LEU A C 1
ATOM 2471 O O . LEU A 1 318 ? -25.519 0.985 18.268 1.00 97.62 318 LEU A O 1
ATOM 2475 N N . ASP A 1 319 ? -27.405 2.197 18.072 1.00 97.56 319 ASP A N 1
ATOM 2476 C CA . ASP A 1 319 ? -28.304 1.051 17.904 1.00 97.56 319 ASP A CA 1
ATOM 2477 C C . ASP A 1 319 ? -28.011 0.302 16.599 1.00 97.56 319 ASP A C 1
ATOM 2479 O O . ASP A 1 319 ? -27.950 -0.928 16.603 1.00 97.56 319 ASP A O 1
ATOM 2483 N N . GLU A 1 320 ? -27.758 1.010 15.498 1.00 97.81 320 GLU A N 1
ATOM 2484 C CA . GLU A 1 320 ? -27.380 0.399 14.221 1.00 97.81 320 GLU A CA 1
ATOM 2485 C C . GLU A 1 320 ? -26.059 -0.384 14.330 1.00 97.81 320 GLU A C 1
ATOM 2487 O O . GLU A 1 320 ? -25.990 -1.547 13.925 1.00 97.81 320 GLU A O 1
ATOM 2492 N N . ILE A 1 321 ? -25.028 0.204 14.951 1.00 98.12 321 ILE A N 1
ATOM 2493 C CA . ILE A 1 321 ? -23.738 -0.464 15.211 1.00 98.12 321 ILE A CA 1
ATOM 2494 C C . ILE A 1 321 ? -23.953 -1.744 16.033 1.00 98.12 321 ILE A C 1
ATOM 2496 O O . ILE A 1 321 ? -23.410 -2.803 15.698 1.00 98.12 321 ILE A O 1
ATOM 2500 N N . LYS A 1 322 ? -24.794 -1.674 17.073 1.00 97.94 322 LYS A N 1
ATOM 2501 C CA . LYS A 1 322 ? -25.150 -2.822 17.915 1.00 97.94 322 LYS A CA 1
ATOM 2502 C C . LYS A 1 322 ? -25.902 -3.907 17.140 1.00 97.94 322 LYS A C 1
ATOM 2504 O O . LYS A 1 322 ? -25.592 -5.089 17.288 1.00 97.94 322 LYS A O 1
ATOM 2509 N N . GLN A 1 323 ? -26.864 -3.537 16.293 1.00 97.94 323 GLN A N 1
ATOM 2510 C CA . GLN A 1 323 ? -27.621 -4.477 15.450 1.00 97.94 323 GLN A CA 1
ATOM 2511 C C . GLN A 1 323 ? -26.726 -5.188 14.429 1.00 97.94 323 GLN A C 1
ATOM 2513 O O . GLN A 1 323 ? -26.897 -6.385 14.183 1.00 97.94 323 GLN A O 1
ATOM 2518 N N . LEU A 1 324 ? -25.722 -4.482 13.902 1.00 97.25 324 LEU A N 1
ATOM 2519 C CA . LEU A 1 324 ? -24.674 -5.033 13.038 1.00 97.25 324 LEU A CA 1
ATOM 2520 C C . LEU A 1 324 ? -23.640 -5.872 13.807 1.00 97.25 324 LEU A C 1
ATOM 2522 O O . LEU A 1 324 ? -22.705 -6.393 13.202 1.00 97.25 324 LEU A O 1
ATOM 2526 N N . LYS A 1 325 ? -23.838 -6.067 15.120 1.00 97.75 325 LYS A N 1
ATOM 2527 C CA . LYS A 1 325 ? -22.993 -6.859 16.029 1.00 97.75 325 LYS A CA 1
ATOM 2528 C C . LYS A 1 325 ? -21.563 -6.336 16.145 1.00 97.75 325 LYS A C 1
ATOM 2530 O O . LYS A 1 325 ? -20.658 -7.102 16.471 1.00 97.75 325 LYS A O 1
ATOM 2535 N N . CYS A 1 326 ? -21.363 -5.053 15.871 1.00 98.25 326 CYS A N 1
ATOM 2536 C CA . CYS A 1 326 ? -20.088 -4.393 16.084 1.00 98.25 326 CYS A CA 1
ATOM 2537 C C . CYS A 1 326 ? -19.953 -3.944 17.541 1.00 98.25 326 CYS A C 1
ATOM 2539 O O . CYS A 1 326 ? -20.940 -3.712 18.243 1.00 98.25 326 CYS A O 1
ATOM 2541 N N . SER A 1 327 ? -18.712 -3.804 17.990 1.00 98.44 327 SER A N 1
ATOM 2542 C CA . SER A 1 327 ? -18.387 -3.347 19.342 1.00 98.44 327 SER A CA 1
ATOM 2543 C C . SER A 1 327 ? -17.102 -2.525 19.346 1.00 98.44 327 SER A C 1
ATOM 2545 O O . SER A 1 327 ? -16.407 -2.433 18.335 1.00 98.44 327 SER A O 1
ATOM 2547 N N . PHE A 1 328 ? -16.772 -1.935 20.490 1.00 98.56 328 PHE A N 1
ATOM 2548 C CA . PHE A 1 328 ? -15.604 -1.090 20.688 1.00 98.56 328 PHE A CA 1
ATOM 2549 C C . PHE A 1 328 ? -14.672 -1.672 21.743 1.00 98.56 328 PHE A C 1
ATOM 2551 O O . PHE A 1 328 ? -15.119 -2.141 22.790 1.00 98.56 328 PHE A O 1
ATOM 2558 N N . VAL A 1 329 ? -13.371 -1.573 21.492 1.00 98.25 329 VAL A N 1
ATOM 2559 C CA . VAL A 1 329 ? -12.328 -1.704 22.511 1.00 98.25 329 VAL A CA 1
ATOM 2560 C C . VAL A 1 329 ? -11.702 -0.334 22.709 1.00 98.25 329 VAL A C 1
ATOM 2562 O O . VAL A 1 329 ? -11.171 0.247 21.764 1.00 98.25 329 VAL A O 1
ATOM 2565 N N . VAL A 1 330 ? -11.786 0.189 23.929 1.00 97.12 330 VAL A N 1
ATOM 2566 C CA . VAL A 1 330 ? -11.328 1.534 24.278 1.00 97.12 330 VAL A CA 1
ATOM 2567 C C . VAL A 1 330 ? -10.018 1.442 25.045 1.00 97.12 330 VAL A C 1
ATOM 2569 O O . VAL A 1 330 ? -9.973 0.917 26.159 1.00 97.12 330 VAL A O 1
ATOM 2572 N N . ALA A 1 331 ? -8.958 1.983 24.453 1.00 95.00 331 ALA A N 1
ATOM 2573 C CA . ALA A 1 331 ? -7.671 2.149 25.105 1.00 95.00 331 ALA A CA 1
ATOM 2574 C C . ALA A 1 331 ? -7.668 3.377 26.019 1.00 95.00 331 ALA A C 1
ATOM 2576 O O . ALA A 1 331 ? -8.139 4.457 25.644 1.00 95.00 331 ALA A O 1
ATOM 2577 N N . ALA A 1 332 ? -7.113 3.199 27.217 1.00 91.12 332 ALA A N 1
ATOM 2578 C CA . ALA A 1 332 ? -6.944 4.270 28.186 1.00 91.12 332 ALA A CA 1
ATOM 2579 C C . ALA A 1 332 ? -5.968 5.346 27.681 1.00 91.12 332 ALA A C 1
ATOM 2581 O O . ALA A 1 332 ? -5.108 5.088 26.836 1.00 91.12 332 ALA A O 1
ATOM 2582 N N . ARG A 1 333 ? -6.088 6.557 28.231 1.00 87.06 333 ARG A N 1
ATOM 2583 C CA . ARG A 1 333 ? -5.185 7.678 27.943 1.00 87.06 333 ARG A CA 1
ATOM 2584 C C . ARG A 1 333 ? -4.739 8.349 29.234 1.00 87.06 333 ARG A C 1
ATOM 2586 O O . ARG A 1 333 ? -5.554 8.611 30.114 1.00 87.06 333 ARG A O 1
ATOM 2593 N N . CYS A 1 334 ? -3.459 8.694 29.325 1.00 82.38 334 CYS A N 1
ATOM 2594 C CA . CYS A 1 334 ? -2.958 9.577 30.372 1.00 82.38 334 CYS A CA 1
ATOM 2595 C C . CYS A 1 334 ? -3.009 11.039 29.907 1.00 82.38 334 CYS A C 1
ATOM 2597 O O . CYS A 1 334 ? -2.481 11.387 28.853 1.00 82.38 334 CYS A O 1
ATOM 2599 N N . ILE A 1 335 ? -3.642 11.906 30.699 1.00 78.94 335 ILE A N 1
ATOM 2600 C CA . ILE A 1 335 ? -3.665 13.359 30.479 1.00 78.94 335 ILE A CA 1
ATOM 2601 C C . ILE A 1 335 ? -3.246 14.035 31.783 1.00 78.94 335 ILE A C 1
ATOM 2603 O O . ILE A 1 335 ? -3.904 13.867 32.808 1.00 78.94 335 ILE A O 1
ATOM 2607 N N . ASN A 1 336 ? -2.148 14.798 31.760 1.00 75.62 336 ASN A N 1
ATOM 2608 C CA . ASN A 1 336 ? -1.629 15.536 32.922 1.00 75.62 336 ASN A CA 1
ATOM 2609 C C . ASN A 1 336 ? -1.492 14.669 34.194 1.00 75.62 336 ASN A C 1
ATOM 2611 O O . ASN A 1 336 ? -1.843 15.095 35.293 1.00 75.62 336 ASN A O 1
ATOM 2615 N N . GLY A 1 337 ? -1.036 13.420 34.040 1.00 76.31 337 GLY A N 1
ATOM 2616 C CA . GLY A 1 337 ? -0.877 12.461 35.142 1.00 76.31 337 GLY A CA 1
ATOM 2617 C C . GLY A 1 337 ? -2.166 11.770 35.612 1.00 76.31 337 GLY A C 1
ATOM 2618 O O . GLY A 1 337 ? -2.089 10.885 36.461 1.00 76.31 337 GLY A O 1
ATOM 2619 N N . SER A 1 338 ? -3.331 12.118 35.056 1.00 84.75 338 SER A N 1
ATOM 2620 C CA . SER A 1 338 ? -4.601 11.423 35.305 1.00 84.75 338 SER A CA 1
ATOM 2621 C C . SER A 1 338 ? -4.839 10.351 34.244 1.00 84.75 338 SER A C 1
ATOM 2623 O O . SER A 1 338 ? -4.760 10.632 33.048 1.00 84.75 338 SER A O 1
ATOM 2625 N N . LEU A 1 339 ? -5.117 9.123 34.679 1.00 88.56 339 LEU A N 1
ATOM 2626 C CA . LEU A 1 339 ? -5.447 8.003 33.800 1.00 88.56 339 LEU A CA 1
ATOM 2627 C C . LEU A 1 339 ? -6.954 7.991 33.530 1.00 88.56 339 LEU A C 1
ATOM 2629 O O . LEU A 1 339 ? -7.735 7.823 34.462 1.00 88.56 339 LEU A O 1
ATOM 2633 N N . LEU A 1 340 ? -7.334 8.167 32.266 1.00 91.50 340 LEU A N 1
ATOM 2634 C CA . LEU A 1 340 ? -8.713 8.125 31.792 1.00 91.50 340 LEU A CA 1
ATOM 2635 C C . LEU A 1 340 ? -8.977 6.793 31.089 1.00 91.50 340 LEU A C 1
ATOM 2637 O O . LEU A 1 340 ? -8.225 6.386 30.201 1.00 91.50 340 LEU A O 1
ATOM 2641 N N . THR A 1 341 ? -10.048 6.124 31.496 1.00 92.88 341 THR A N 1
ATOM 2642 C CA . THR A 1 341 ? -10.417 4.756 31.106 1.00 92.88 341 THR A CA 1
ATOM 2643 C C . THR A 1 341 ? -11.852 4.705 30.585 1.00 92.88 341 THR A C 1
ATOM 2645 O O . THR A 1 341 ? -12.579 5.696 30.639 1.00 92.88 341 THR A O 1
ATOM 2648 N N . LEU A 1 342 ? -12.319 3.540 30.124 1.00 94.75 342 LEU A N 1
ATOM 2649 C CA . LEU A 1 342 ? -13.720 3.368 29.718 1.00 94.75 342 LEU A CA 1
ATOM 2650 C C . LEU A 1 342 ? -14.711 3.772 30.827 1.00 94.75 342 LEU A C 1
ATOM 2652 O O . LEU A 1 342 ? -15.787 4.283 30.531 1.00 94.75 342 LEU A O 1
ATOM 2656 N N . LYS A 1 343 ? -14.346 3.598 32.102 1.00 92.75 343 LYS A N 1
ATOM 2657 C CA . LYS A 1 343 ? -15.197 3.966 33.250 1.00 92.75 343 LYS A CA 1
ATOM 2658 C C . LYS A 1 343 ? -15.481 5.465 33.343 1.00 92.75 343 LYS A C 1
ATOM 2660 O O . LYS A 1 343 ? -16.480 5.854 33.944 1.00 92.75 343 LYS A O 1
ATOM 2665 N N . ASP A 1 344 ? -14.618 6.286 32.753 1.00 93.81 344 ASP A N 1
ATOM 2666 C CA . ASP A 1 344 ? -14.753 7.741 32.727 1.00 93.81 344 ASP A CA 1
ATOM 2667 C C . ASP A 1 344 ? -15.622 8.220 31.548 1.00 93.81 344 ASP A C 1
ATOM 2669 O O . ASP A 1 344 ? -16.091 9.362 31.538 1.00 93.81 344 ASP A O 1
ATOM 2673 N N . LEU A 1 345 ? -15.907 7.340 30.576 1.00 93.62 345 LEU A N 1
ATOM 2674 C CA . LEU A 1 345 ? -16.847 7.612 29.492 1.00 93.62 345 LEU A CA 1
ATOM 2675 C C . LEU A 1 345 ? -18.292 7.491 29.985 1.00 93.62 345 LEU A C 1
ATOM 2677 O O . LEU A 1 345 ? -18.706 6.493 30.574 1.00 93.62 345 LEU A O 1
ATOM 2681 N N . LYS A 1 346 ? -19.115 8.495 29.668 1.00 94.00 346 LYS A N 1
ATOM 2682 C CA . LYS A 1 346 ? -20.552 8.513 29.993 1.00 94.00 346 LYS A CA 1
ATOM 2683 C C . LYS A 1 346 ? -21.376 7.701 28.986 1.00 94.00 346 LYS A C 1
ATOM 2685 O O . LYS A 1 346 ? -22.317 8.222 28.392 1.00 94.00 346 LYS A O 1
ATOM 2690 N N . VAL A 1 347 ? -21.013 6.435 28.780 1.00 94.88 347 VAL A N 1
ATOM 2691 C CA . VAL A 1 347 ? -21.706 5.545 27.835 1.00 94.88 347 VAL A CA 1
ATOM 2692 C C . VAL A 1 347 ? -23.168 5.361 28.275 1.00 94.88 347 VAL A C 1
ATOM 2694 O O . VAL A 1 347 ? -23.414 4.997 29.432 1.00 94.88 347 VAL A O 1
ATOM 2697 N N . PRO A 1 348 ? -24.164 5.585 27.394 1.00 94.38 348 PRO A N 1
ATOM 2698 C CA . PRO A 1 348 ? -25.557 5.312 27.727 1.00 94.38 348 PRO A CA 1
ATOM 2699 C C . PRO A 1 348 ? -25.745 3.840 28.112 1.00 94.38 348 PRO A C 1
ATOM 2701 O O . PRO A 1 348 ? -25.274 2.943 27.417 1.00 94.38 348 PRO A O 1
ATOM 2704 N N . LYS A 1 349 ? -26.466 3.575 29.211 1.00 94.19 349 LYS A N 1
ATOM 2705 C CA . LYS A 1 349 ? -26.569 2.229 29.815 1.00 94.19 349 LYS A CA 1
ATOM 2706 C C . LYS A 1 349 ? -26.981 1.128 28.832 1.00 94.19 349 LYS A C 1
ATOM 2708 O O . LYS A 1 349 ? -26.532 -0.002 28.977 1.00 94.19 349 LYS A O 1
ATOM 2713 N N . GLN A 1 350 ? -27.817 1.454 27.847 1.00 95.81 350 GLN A N 1
ATOM 2714 C CA . GLN A 1 350 ? -28.300 0.508 26.836 1.00 95.81 350 GLN A CA 1
ATOM 2715 C C . GLN A 1 350 ? -27.222 0.014 25.854 1.00 95.81 350 GLN A C 1
ATOM 2717 O O . GLN A 1 350 ? -27.445 -0.988 25.175 1.00 95.81 350 GLN A O 1
ATOM 2722 N N . PHE A 1 351 ? -26.071 0.693 25.799 1.00 97.44 351 PHE A N 1
ATOM 2723 C CA . PHE A 1 351 ? -24.932 0.368 24.935 1.00 97.44 351 PHE A CA 1
ATOM 2724 C C . PHE A 1 351 ? -23.706 -0.120 25.706 1.00 97.44 351 PHE A C 1
ATOM 2726 O O . PHE A 1 351 ? -22.684 -0.407 25.096 1.00 97.44 351 PHE A O 1
ATOM 2733 N N . ALA A 1 352 ? -23.768 -0.222 27.037 1.00 96.12 352 ALA A N 1
ATOM 2734 C CA . ALA A 1 352 ? -22.605 -0.597 27.844 1.00 96.12 352 ALA A CA 1
ATOM 2735 C C . ALA A 1 352 ? -22.012 -1.968 27.455 1.00 96.12 352 ALA A C 1
ATOM 2737 O O . ALA A 1 352 ? -20.828 -2.207 27.657 1.00 96.12 352 ALA A O 1
ATOM 2738 N N . ASP A 1 353 ? -22.822 -2.856 26.877 1.00 97.12 353 ASP A N 1
ATOM 2739 C CA . ASP A 1 353 ? -22.434 -4.191 26.421 1.00 97.12 353 ASP A CA 1
ATOM 2740 C C . ASP A 1 353 ? -21.585 -4.203 25.143 1.00 97.12 353 ASP A C 1
ATOM 2742 O O . ASP A 1 353 ? -20.896 -5.191 24.905 1.00 97.12 353 ASP A O 1
ATOM 2746 N N . ILE A 1 354 ? -21.602 -3.127 24.348 1.00 97.81 354 ILE A N 1
ATOM 2747 C CA . ILE A 1 354 ? -20.794 -3.010 23.124 1.00 97.81 354 ILE A CA 1
ATOM 2748 C C . ILE A 1 354 ? -19.515 -2.185 23.322 1.00 97.81 354 ILE A C 1
ATOM 2750 O O . ILE A 1 354 ? -18.813 -1.931 22.349 1.00 97.81 354 ILE A O 1
ATOM 2754 N N . PHE A 1 355 ? -19.187 -1.772 24.551 1.00 98.31 355 PHE A N 1
ATOM 2755 C CA . PHE A 1 355 ? -17.921 -1.111 24.881 1.00 98.31 355 PHE A CA 1
ATOM 2756 C C . PHE A 1 355 ? -17.109 -1.969 25.852 1.00 98.31 355 PHE A C 1
ATOM 2758 O O . PHE A 1 355 ? -17.587 -2.369 26.914 1.00 98.31 355 PHE A O 1
ATOM 2765 N N . HIS A 1 356 ? -15.851 -2.215 25.507 1.00 97.75 356 HIS A N 1
ATOM 2766 C CA . HIS A 1 356 ? -14.920 -3.003 26.303 1.00 97.75 356 HIS A CA 1
ATOM 2767 C C . HIS A 1 356 ? -13.654 -2.199 26.580 1.00 97.75 356 HIS A C 1
ATOM 2769 O O . HIS A 1 356 ? -13.168 -1.466 25.723 1.00 97.75 356 HIS A O 1
ATOM 2775 N N . GLU A 1 357 ? -13.125 -2.311 27.791 1.00 96.38 357 GLU A N 1
ATOM 2776 C CA . GLU A 1 357 ? -11.890 -1.633 28.180 1.00 96.38 357 GLU A CA 1
ATOM 2777 C C . GLU A 1 357 ? -10.694 -2.486 27.751 1.00 96.38 357 GLU A C 1
ATOM 2779 O O . GLU A 1 357 ? -10.663 -3.683 28.045 1.00 96.38 357 GLU A O 1
ATOM 2784 N N . LEU A 1 358 ? -9.716 -1.885 27.066 1.00 96.00 358 LEU A N 1
ATOM 2785 C CA . LEU A 1 358 ? -8.424 -2.533 26.854 1.00 96.00 358 LEU A CA 1
ATOM 2786 C C . LEU A 1 358 ? -7.637 -2.479 28.176 1.00 96.00 358 LEU A C 1
ATOM 2788 O O . LEU A 1 358 ? -7.439 -1.376 28.693 1.00 96.00 358 LEU A O 1
ATOM 2792 N N . PRO A 1 359 ? -7.180 -3.618 28.729 1.00 93.12 359 PRO A N 1
ATOM 2793 C CA . PRO A 1 359 ? -6.426 -3.633 29.978 1.00 93.12 359 PRO A CA 1
ATOM 2794 C C . PRO A 1 359 ? -5.190 -2.729 29.922 1.00 93.12 359 PRO A C 1
ATOM 2796 O O . PRO A 1 359 ? -4.396 -2.795 28.981 1.00 93.12 359 PRO A O 1
ATOM 2799 N N . ILE A 1 360 ? -5.011 -1.903 30.954 1.00 88.19 360 ILE A N 1
ATOM 2800 C CA . ILE A 1 360 ? -3.913 -0.925 31.055 1.00 88.19 360 ILE A CA 1
ATOM 2801 C C . ILE A 1 360 ? -2.546 -1.623 31.080 1.00 88.19 360 ILE A C 1
ATOM 2803 O O . ILE A 1 360 ? -1.540 -1.059 30.653 1.00 88.19 360 ILE A O 1
ATOM 2807 N N . GLU A 1 361 ? -2.504 -2.864 31.564 1.00 86.56 361 GLU A N 1
ATOM 2808 C CA . GLU A 1 361 ? -1.301 -3.692 31.598 1.00 86.56 361 GLU A CA 1
ATOM 2809 C C . GLU A 1 361 ? -0.808 -4.063 30.192 1.00 86.56 361 GLU A C 1
ATOM 2811 O O . GLU A 1 361 ? 0.388 -4.280 30.013 1.00 86.56 361 GLU A O 1
ATOM 2816 N N . LEU A 1 362 ? -1.713 -4.121 29.205 1.00 85.12 362 LEU A N 1
ATOM 2817 C CA . LEU A 1 362 ? -1.386 -4.428 27.809 1.00 85.12 362 LEU A CA 1
ATOM 2818 C C . LEU A 1 362 ? -1.012 -3.179 27.011 1.00 85.12 362 LEU A C 1
ATOM 2820 O O . LEU A 1 362 ? -0.214 -3.259 26.079 1.00 85.12 362 LEU A O 1
ATOM 2824 N N . PHE A 1 363 ? -1.584 -2.024 27.354 1.00 84.50 363 PHE A N 1
ATOM 2825 C CA . PHE A 1 363 ? -1.334 -0.788 26.627 1.00 84.50 363 PHE A CA 1
ATOM 2826 C C . PHE A 1 363 ? -1.334 0.431 27.543 1.00 84.50 363 PHE A C 1
ATOM 2828 O O . PHE A 1 363 ? -2.349 0.808 28.132 1.00 84.50 363 PHE A O 1
ATOM 2835 N N . ARG A 1 364 ? -0.180 1.098 27.579 1.00 71.06 364 ARG A N 1
ATOM 2836 C CA . ARG A 1 364 ? 0.020 2.382 28.241 1.00 71.06 364 ARG A CA 1
ATOM 2837 C C . ARG A 1 364 ? 0.961 3.220 27.386 1.00 71.06 364 ARG A C 1
ATOM 2839 O O . ARG A 1 364 ? 2.174 3.065 27.472 1.00 71.06 364 ARG A O 1
ATOM 2846 N N . GLU A 1 365 ? 0.404 4.073 26.538 1.00 63.34 365 GLU A N 1
ATOM 2847 C CA . GLU A 1 365 ? 1.192 5.019 25.746 1.00 63.34 365 GLU A CA 1
ATOM 2848 C C . GLU A 1 365 ? 0.845 6.465 26.098 1.00 63.34 365 GLU A C 1
ATOM 2850 O O . GLU A 1 365 ? -0.321 6.858 26.123 1.00 63.34 365 GLU A O 1
ATOM 2855 N N . ASP A 1 366 ? 1.899 7.249 26.325 1.00 60.22 366 ASP A N 1
ATOM 2856 C CA . ASP A 1 366 ? 1.863 8.677 26.657 1.00 60.22 366 ASP A CA 1
ATOM 2857 C C . ASP A 1 366 ? 2.059 9.575 25.411 1.00 60.22 366 ASP A C 1
ATOM 2859 O O . ASP A 1 366 ? 2.364 10.757 25.541 1.00 60.22 366 ASP A O 1
ATOM 2863 N N . ILE A 1 367 ? 1.921 9.040 24.188 1.00 54.78 367 ILE A N 1
ATOM 2864 C CA . ILE A 1 367 ? 2.250 9.759 22.944 1.00 54.78 367 ILE A CA 1
ATOM 2865 C C . ILE A 1 367 ? 0.982 10.257 22.231 1.00 54.78 367 ILE A C 1
ATOM 2867 O O . ILE A 1 367 ? 0.161 9.474 21.755 1.00 54.78 367 ILE A O 1
ATOM 2871 N N . SER A 1 368 ? 0.841 11.580 22.094 1.00 54.62 368 SER A N 1
ATOM 2872 C CA . SER A 1 368 ? -0.222 12.233 21.314 1.00 54.62 368 SER A CA 1
ATOM 2873 C C . SER A 1 368 ? 0.227 12.515 19.873 1.00 54.62 368 SER A C 1
ATOM 2875 O O . SER A 1 368 ? 1.212 13.219 19.646 1.00 54.62 368 SER A O 1
ATOM 2877 N N . SER A 1 369 ? -0.538 12.074 18.864 1.00 55.12 369 SER A N 1
ATOM 2878 C CA . SER A 1 369 ? -0.256 12.368 17.442 1.00 55.12 369 SER A CA 1
ATOM 2879 C C . SER A 1 369 ? -0.277 13.874 17.118 1.00 55.12 369 SER A C 1
ATOM 2881 O O . SER A 1 369 ? 0.269 14.320 16.110 1.00 55.12 369 SER A O 1
ATOM 2883 N N . THR A 1 370 ? -0.911 14.691 17.963 1.00 51.78 370 THR A N 1
ATOM 2884 C CA . THR A 1 370 ? -0.902 16.159 17.841 1.00 51.78 370 THR A CA 1
ATOM 2885 C C . THR A 1 370 ? 0.421 16.763 18.322 1.00 51.78 370 THR A C 1
ATOM 2887 O O . THR A 1 370 ? 0.898 17.719 17.720 1.00 51.78 370 THR A O 1
ATOM 2890 N N . GLU A 1 371 ? 1.051 16.177 19.341 1.00 51.56 371 GLU A N 1
ATOM 2891 C CA . GLU A 1 371 ? 2.342 16.637 19.877 1.00 51.56 371 GLU A CA 1
ATOM 2892 C C . GLU A 1 371 ? 3.504 16.294 18.934 1.00 51.56 371 GLU A C 1
ATOM 2894 O O . GLU A 1 371 ? 4.415 17.102 18.762 1.00 51.56 371 GLU A O 1
ATOM 2899 N N . ILE A 1 372 ? 3.440 15.150 18.237 1.00 52.12 372 ILE A N 1
ATOM 2900 C CA . ILE A 1 372 ? 4.418 14.802 17.190 1.00 52.12 372 ILE A CA 1
ATOM 2901 C C . ILE A 1 372 ? 4.376 15.824 16.04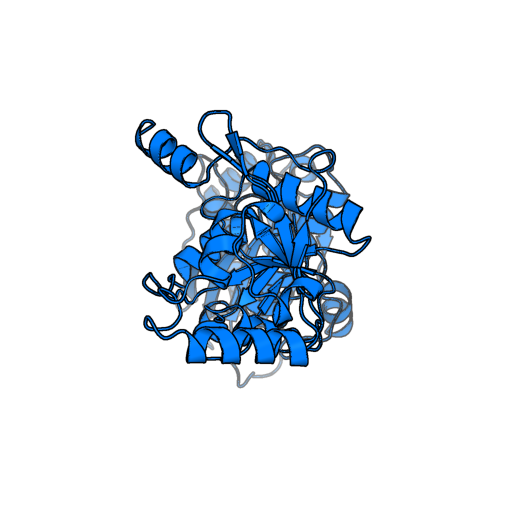7 1.00 52.12 372 ILE A C 1
ATOM 2903 O O . ILE A 1 372 ? 5.428 16.272 15.595 1.00 52.12 372 ILE A O 1
ATOM 2907 N N . ARG A 1 373 ? 3.180 16.236 15.602 1.00 49.97 373 ARG A N 1
ATOM 2908 C CA . ARG A 1 373 ? 3.033 17.230 14.524 1.00 49.97 373 ARG A CA 1
ATOM 2909 C C . ARG A 1 373 ? 3.605 18.596 14.904 1.00 49.97 373 ARG A C 1
ATOM 2911 O O . ARG A 1 373 ? 4.257 19.212 14.072 1.00 49.97 373 ARG A O 1
ATOM 2918 N N . ALA A 1 374 ? 3.435 19.023 16.156 1.00 46.22 374 ALA A N 1
ATOM 2919 C CA . ALA A 1 374 ? 4.035 20.261 16.657 1.00 46.22 374 ALA A CA 1
ATOM 2920 C C . ALA A 1 374 ? 5.575 20.192 16.679 1.00 46.22 374 ALA A C 1
ATOM 2922 O O . ALA A 1 374 ? 6.232 21.100 16.189 1.00 46.22 374 ALA A O 1
ATOM 2923 N N . ASN A 1 375 ? 6.153 19.077 17.137 1.00 41.84 375 ASN A N 1
ATOM 2924 C CA . ASN A 1 375 ? 7.612 18.896 17.185 1.00 41.84 375 ASN A CA 1
ATOM 2925 C C . ASN A 1 375 ? 8.270 18.629 15.817 1.00 41.84 375 ASN A C 1
ATOM 2927 O O . ASN A 1 375 ? 9.492 18.705 15.705 1.00 41.84 375 ASN A O 1
ATOM 2931 N N . SER A 1 376 ? 7.489 18.272 14.793 1.00 40.22 376 SER A N 1
ATOM 2932 C CA . SER A 1 376 ? 7.993 18.050 13.428 1.00 40.22 376 SER A CA 1
ATOM 2933 C C . SER A 1 376 ? 8.158 19.362 12.656 1.00 40.22 376 SER A C 1
ATOM 2935 O O . SER A 1 376 ? 9.022 19.446 11.793 1.00 40.22 376 SER A O 1
ATOM 2937 N N . LEU A 1 377 ? 7.363 20.385 12.993 1.00 37.12 377 LEU A N 1
ATOM 2938 C CA . LEU A 1 377 ? 7.429 21.725 12.397 1.00 37.12 377 LEU A CA 1
ATOM 2939 C C . LEU A 1 377 ? 8.599 22.571 12.935 1.00 37.12 377 LEU A C 1
ATOM 2941 O O . LEU A 1 377 ? 9.014 23.510 12.272 1.00 37.12 377 LEU A O 1
ATOM 2945 N N . ASP A 1 378 ? 9.174 22.210 14.086 1.00 31.09 378 ASP A N 1
ATOM 2946 C CA . ASP A 1 378 ? 10.348 22.885 14.674 1.00 31.09 378 ASP A CA 1
ATOM 2947 C C . ASP A 1 378 ? 11.697 22.276 14.221 1.00 31.09 378 ASP A C 1
ATOM 2949 O O . ASP A 1 378 ? 12.750 22.559 14.800 1.00 31.09 378 ASP A O 1
ATOM 2953 N N . LYS A 1 379 ? 11.685 21.408 13.198 1.00 30.84 379 LYS A N 1
ATOM 2954 C CA . LYS A 1 379 ? 12.882 20.786 12.601 1.00 30.84 379 LYS A CA 1
ATOM 2955 C C . LYS A 1 379 ? 12.954 20.954 11.076 1.00 30.84 379 LYS A C 1
ATOM 2957 O O . LYS A 1 379 ? 13.370 20.025 10.383 1.00 30.84 379 LYS A O 1
ATOM 2962 N N . GLU A 1 380 ? 12.580 22.129 10.577 1.00 30.06 380 GLU A N 1
ATOM 2963 C CA . GLU A 1 380 ? 13.037 22.613 9.262 1.00 30.06 380 GLU A CA 1
ATOM 2964 C C . GLU A 1 380 ? 14.253 23.532 9.400 1.00 30.06 380 GLU A C 1
ATOM 2966 O O . GLU A 1 380 ? 14.210 24.468 10.235 1.00 30.06 380 GLU A O 1
#

Radius of gyration: 24.03 Å; Cα contacts (8 Å, |Δi|>4): 737; chains: 1; bounding box: 62×42×72 Å

Foldseek 3Di:
DDPLLLVLLVLQLVDLAAWEEEEEQAQVVLVVSNVVHPSSVNHYPYYHYQYDQVSLCVLQVHRDPDQADQLSQASQFLSGQLVQCVRCVPRQNYKGKGKYWHADDPDDDPDFGKMKIWMQHLQGIWIKIKGFDPPPDDRVLSNVQSNLLSSQSVQVVDPDPSHRDDDHDPRIDMDTPTQQNCLVVQVPPQAKWKADSNHRIDTDDPDAFQAEEEDQPPPPDPQVVLLQVLVCVVVVGHYAYEYAQAALVDHRHDSNSVSSRCSNPHNPGMYMYGNDHDVLSVLVNHQQYEYEEEPVVLQCLCQCVSVVVDNVSSVVSLVSSVVSNYAYEYEWEDDPNDIGWPVNHPDDPVNPVRYHYRDVVSDDDHDDPVVVVVVVVVPD

Nearest PDB structures (foldseek):
  2a9s-assembly1_B  TM=7.763E-01  e=1.830E-05  Agrobacterium fabrum str. C58
  5vu3-assembly2_B  TM=7.062E-01  e=9.330E-05  Enterobacter cloacae subsp. cloacae ATCC 13047
  5kvk-assembly1_A-2  TM=6.964E-01  e=1.044E-04  Klebsiella pneumoniae 700603
  5kol-assembly2_D  TM=6.997E-01  e=1.831E-04  Escherichia coli O157:H7
  5v01-assembly1_B  TM=7.112E-01  e=3.591E-04  Klebsiella pneumoniae subsp. pneumoniae MGH 78578

Mean predicted aligned error: 8.57 Å